Protein AF-A0A1Z8XUE5-F1 (afdb_monomer)

Nearest PDB structures (foldseek):
  4mu9-assembly2_B  TM=6.293E-01  e=1.202E-03  Bacteroides thetaiotaomicron VPI-5482
  4mu9-assembly1_A  TM=6.440E-01  e=2.615E-03  Bacteroides thetaiotaomicron VPI-5482
  7tem-assembly1_A  TM=5.425E-01  e=7.762E-03  Yersinia pestis CO92
  7tkv-assembly1_A  TM=5.891E-01  e=1.488E-01  Brucella abortus 2308
  7tkv-assembly1_B  TM=5.549E-01  e=1.650E-01  Brucella abortus 2308

Foldseek 3Di:
DDDDDDDDDDPPPPPPPPPPLQPAADFDQDPVLRHTPFDAPVCVDPSRYDLVRCCVPVNNPPPPPDPQDPVNVVVVVVVVVVVVVVVVVVCPDPPHDVCPVVVVVVVVVVVLVVVLCVLLVDDACADPNVVVLLCLLVVLLVVCVVVVDVSSLVSNVSSLVRQLVQQDPQLFGDDHPDDPQKHQLAPCRGQSNLVSLVSNCVRPVPCSSVVSSVSSLVSLLVQQAPQLFFWRMEGNVPDDPPAFTDHAFHFQPRCSGVRSLVSLVVNCVVPVDCSSPVSNLSNVVLQVQLFDDDDLDTFHARTDHSNSQFDAGDPPRDRDGDPCCCVRNLVVSLVVSCVVPVDCSSVVSNSSNVVNVSVVVVVCSPPVNVVVVVVVCVVVPVDDPDPD

Mean predicted aligned error: 9.32 Å

Sequence (388 aa):
MKNRLLASLLLFLSIISGHGKEEPRPLTLNEKTGHYEDLSYTALSDKNLSWEQCASLFGGETSHFLELNKNDYKKKEQELQNLLKRIKIRETQNWADPKLLQRIENEIITWLDAQIEIQTSTSSYSGEHIQSLRNAAVGFFRAYEIFNKKSYLDAGLKCTDKILATQWPKGHWPWPGKTENFIRIQDGTTTKPFWIMLYAYKVSRDKKYLESALRCADVLLSIKRPGGGWGDQWSFDGSRSGNSGVYHGTSFNDGATNDPFQIMVMAYHITGNKKYISSLHEIGEFIAKAKMGEGELVGWCEQYNDKAQPVRARQYEIELPYPRTLTRGVGPLLIWLYLMDKNEAHMNLLRGAYEWHEKVRQIELHPTTQKHWKSMAKAWSPSHHTLT

Secondary structure (DSSP, 8-state):
---------------------PPP-PPPEETTTTEES--STTTTSTTTS-HHHHHHHHTTT-S--PPPPHHHHHHHHHHHHHHHHHHHHHHTSTTS-TTHHHHHHHHHHHHHHHHHHHHHS---S-TTHHHHHHHHHHHHHHHHHHH--HHHHHHHHHHHHHHHHT--TTS----TT--TTEEE-STTTTHHHHHHHHHHHHHH--HHHHHHHHHHHHHHHHT--TTS---SEEETT----SS-S-SSEEE-GGGTTHHHHHHHHHHHHHH--GGGTTTTTHHHHHHHHH-B-STT--B--SEEETTS-B--SSTTS-SS--HHIIIIIIHHHHHHHHHHH--HHHHHHHHHHHHHHHHHHHHHHSHHHHHHHHHHHHHH--S-----

Radius of gyration: 28.24 Å; Cα contacts (8 Å, |Δi|>4): 465; chains: 1; bounding box: 68×88×100 Å

Structure (mmCIF, N/CA/C/O backbone):
data_AF-A0A1Z8XUE5-F1
#
_entry.id   AF-A0A1Z8XUE5-F1
#
loop_
_atom_site.group_PDB
_atom_site.id
_atom_site.type_symbol
_atom_site.label_atom_id
_atom_site.label_alt_id
_atom_site.label_comp_id
_atom_site.label_asym_id
_atom_site.label_entity_id
_atom_site.label_seq_id
_atom_site.pdbx_PDB_ins_code
_atom_site.Cartn_x
_atom_site.Cartn_y
_atom_site.Cartn_z
_atom_site.occupancy
_atom_site.B_iso_or_equiv
_atom_site.auth_seq_id
_atom_site.auth_comp_id
_atom_site.auth_asym_id
_atom_site.auth_atom_id
_atom_site.pdbx_PDB_model_num
ATOM 1 N N . MET A 1 1 ? -19.511 -52.537 75.588 1.00 34.03 1 MET A N 1
ATOM 2 C CA . MET A 1 1 ? -18.347 -52.729 74.688 1.00 34.03 1 MET A CA 1
ATOM 3 C C . MET A 1 1 ? -18.586 -51.875 73.452 1.00 34.03 1 MET A C 1
ATOM 5 O O . MET A 1 1 ? -19.585 -52.080 72.792 1.00 34.03 1 MET A O 1
ATOM 9 N N . LYS A 1 2 ? -17.945 -50.704 73.376 1.00 31.19 2 LYS A N 1
ATOM 10 C CA . LYS A 1 2 ? -16.699 -50.435 72.625 1.00 31.19 2 LYS A CA 1
ATOM 11 C C . LYS A 1 2 ? -16.921 -50.335 71.104 1.00 31.19 2 LYS A C 1
ATOM 13 O O . LYS A 1 2 ? -17.051 -51.371 70.478 1.00 31.19 2 LYS A O 1
ATOM 18 N N . ASN A 1 3 ? -16.802 -49.088 70.611 1.00 34.03 3 ASN A N 1
ATOM 19 C CA . ASN A 1 3 ? -16.039 -48.624 69.430 1.00 34.03 3 ASN A CA 1
ATOM 20 C C . ASN A 1 3 ? -16.382 -49.209 68.046 1.00 34.03 3 ASN A C 1
ATOM 22 O O . ASN A 1 3 ? -16.662 -50.385 67.929 1.00 34.03 3 ASN A O 1
ATOM 26 N N . ARG A 1 4 ? -16.233 -48.537 66.900 1.00 32.22 4 ARG A N 1
ATOM 27 C CA . ARG A 1 4 ? -15.860 -47.186 66.419 1.00 32.22 4 ARG A CA 1
ATOM 28 C C . ARG A 1 4 ? -15.909 -47.327 64.882 1.00 32.22 4 ARG A C 1
ATOM 30 O O . ARG A 1 4 ? -15.521 -48.390 64.416 1.00 32.22 4 ARG A O 1
ATOM 37 N N . LEU A 1 5 ? -16.266 -46.266 64.148 1.00 30.22 5 LEU A N 1
ATOM 38 C CA . LEU A 1 5 ? -15.724 -45.810 62.839 1.00 30.22 5 LEU A CA 1
ATOM 39 C C . LEU A 1 5 ? -16.825 -45.002 62.118 1.00 30.22 5 LEU A C 1
ATOM 41 O O . LEU A 1 5 ? -17.806 -45.583 61.676 1.00 30.22 5 LEU A O 1
ATOM 45 N N . LEU A 1 6 ? -16.909 -43.673 62.264 1.00 27.98 6 LEU A N 1
ATOM 46 C CA . LEU A 1 6 ? -16.119 -42.590 61.638 1.00 27.98 6 LEU A CA 1
ATOM 47 C C . LEU A 1 6 ? -16.153 -42.551 60.099 1.00 27.98 6 LEU A C 1
ATOM 49 O O . LEU A 1 6 ? -15.589 -43.431 59.463 1.00 27.98 6 LEU A O 1
ATOM 53 N N . ALA A 1 7 ? -16.642 -41.396 59.607 1.00 27.66 7 ALA A N 1
ATOM 54 C CA . ALA A 1 7 ? -16.132 -40.620 58.463 1.00 27.66 7 ALA A CA 1
ATOM 55 C C . ALA A 1 7 ? -16.437 -41.195 57.055 1.00 27.66 7 ALA A C 1
ATOM 57 O O . ALA A 1 7 ? -16.251 -42.372 56.812 1.00 27.66 7 ALA A O 1
ATOM 58 N N . SER A 1 8 ? -16.911 -40.475 56.036 1.00 29.41 8 SER A N 1
ATOM 59 C CA . SER A 1 8 ? -17.014 -39.040 55.770 1.00 29.41 8 SER A CA 1
ATOM 60 C C . SER A 1 8 ? -18.102 -38.818 54.716 1.00 29.41 8 SER A C 1
ATOM 62 O O . SER A 1 8 ? -18.048 -39.404 53.637 1.00 29.41 8 SER A O 1
ATOM 64 N N . LEU A 1 9 ? -19.052 -37.926 54.999 1.00 29.78 9 LEU A N 1
ATOM 65 C CA . LEU A 1 9 ? -19.880 -37.295 53.975 1.00 29.78 9 LEU A CA 1
ATOM 66 C C . LEU A 1 9 ? -18.983 -36.281 53.247 1.00 29.78 9 LEU A C 1
ATOM 68 O O . LEU A 1 9 ? -18.554 -35.293 53.842 1.00 29.78 9 LEU A O 1
ATOM 72 N N . LEU A 1 10 ? -18.650 -36.546 51.985 1.00 30.94 10 LEU A N 1
ATOM 73 C CA . LEU A 1 10 ? -17.946 -35.594 51.130 1.00 30.94 10 LEU A CA 1
ATOM 74 C C . LEU A 1 10 ? -18.880 -34.413 50.828 1.00 30.94 10 LEU A C 1
ATOM 76 O O . LEU A 1 10 ? -19.743 -34.481 49.956 1.00 30.94 10 LEU A O 1
ATOM 80 N N . LEU A 1 11 ? -18.690 -33.328 51.579 1.00 31.73 11 LEU A N 1
ATOM 81 C CA . LEU A 1 11 ? -19.092 -31.980 51.200 1.00 31.73 11 LEU A CA 1
ATOM 82 C C . LEU A 1 11 ? -18.389 -31.616 49.885 1.00 31.73 11 LEU A C 1
ATOM 84 O O . LEU A 1 11 ? -17.213 -31.258 49.879 1.00 31.73 11 LEU A O 1
ATOM 88 N N . PHE A 1 12 ? -19.119 -31.662 48.772 1.00 30.88 12 PHE A N 1
ATOM 89 C CA . PHE A 1 12 ? -18.765 -30.895 47.581 1.00 30.88 12 PHE A CA 1
ATOM 90 C C . PHE A 1 12 ? -19.052 -29.414 47.861 1.00 30.88 12 PHE A C 1
ATOM 92 O O . PHE A 1 12 ? -20.082 -28.863 47.475 1.00 30.88 12 PHE A O 1
ATOM 99 N N . LEU A 1 13 ? -18.126 -28.759 48.563 1.00 28.59 13 LEU A N 1
ATOM 100 C CA . LEU A 1 13 ? -17.963 -27.314 48.476 1.00 28.59 13 LEU A CA 1
ATOM 101 C C . LEU A 1 13 ? -17.488 -27.019 47.055 1.00 28.59 13 LEU A C 1
ATOM 103 O O . LEU A 1 13 ? -16.311 -27.163 46.729 1.00 28.59 13 LEU A O 1
ATOM 107 N N . SER A 1 14 ? -18.427 -26.632 46.194 1.00 28.84 14 SER A N 1
ATOM 108 C CA . SER A 1 14 ? -18.077 -25.911 44.979 1.00 28.84 14 SER A CA 1
ATOM 109 C C . SER A 1 14 ? -17.385 -24.630 45.427 1.00 28.84 14 SER A C 1
ATOM 111 O O . SER A 1 14 ? -18.032 -23.704 45.914 1.00 28.84 14 SER A O 1
ATOM 113 N N . ILE A 1 15 ? -16.059 -24.599 45.309 1.00 30.12 15 ILE A N 1
ATOM 114 C CA . ILE A 1 15 ? -15.301 -23.356 45.289 1.00 30.12 15 ILE A CA 1
ATOM 115 C C . ILE A 1 15 ? -15.778 -22.649 44.025 1.00 30.12 15 ILE A C 1
ATOM 117 O O . ILE A 1 15 ? -15.271 -22.868 42.928 1.00 30.12 15 ILE A O 1
ATOM 121 N N . ILE A 1 16 ? -16.828 -21.845 44.172 1.00 33.25 16 ILE A N 1
ATOM 122 C CA . ILE A 1 16 ? -17.128 -20.782 43.231 1.00 33.25 16 ILE A CA 1
ATOM 123 C C . ILE A 1 16 ? -15.939 -19.843 43.386 1.00 33.25 16 ILE A C 1
ATOM 125 O O . ILE A 1 16 ? -15.908 -18.998 44.279 1.00 33.25 16 ILE A O 1
ATOM 129 N N . SER A 1 17 ? -14.907 -20.045 42.567 1.00 32.44 17 SER A N 1
ATOM 130 C CA . SER A 1 17 ? -13.948 -18.993 42.283 1.00 32.44 17 SER A CA 1
ATOM 131 C C . SER A 1 17 ? -14.776 -17.853 41.719 1.00 32.44 17 SER A C 1
ATOM 133 O O . SER A 1 17 ? -15.141 -17.866 40.544 1.00 32.44 17 SER A O 1
ATOM 135 N N . GLY A 1 18 ? -15.132 -16.910 42.588 1.00 31.80 18 GLY A N 1
ATOM 136 C CA . GLY A 1 18 ? -15.664 -15.623 42.204 1.00 31.80 18 GLY A CA 1
ATOM 137 C C . GLY A 1 18 ? -14.619 -14.938 41.342 1.00 31.80 18 GLY A C 1
ATOM 138 O O . GLY A 1 18 ? -13.820 -14.152 41.832 1.00 31.80 18 GLY A O 1
ATOM 139 N N . HIS A 1 19 ? -14.627 -15.241 40.046 1.00 34.16 19 HIS A N 1
ATOM 140 C CA . HIS A 1 19 ? -14.260 -14.265 39.044 1.00 34.16 19 HIS A CA 1
ATOM 141 C C . HIS A 1 19 ? -15.358 -13.215 39.132 1.00 34.16 19 HIS A C 1
ATOM 143 O O . HIS A 1 19 ? -16.374 -13.294 38.440 1.00 34.16 19 HIS A O 1
ATOM 149 N N . GLY A 1 20 ? -15.196 -12.279 40.073 1.00 34.00 20 GLY A N 1
ATOM 150 C CA . GLY A 1 20 ? -15.877 -11.005 39.966 1.00 34.00 20 GLY A CA 1
ATOM 151 C C . GLY A 1 20 ? -15.629 -10.533 38.543 1.00 34.00 20 GLY A C 1
ATOM 152 O O . GLY A 1 20 ? -14.480 -10.467 38.108 1.00 34.00 20 GLY A O 1
ATOM 153 N N . LYS A 1 21 ? -16.704 -10.324 37.784 1.00 41.28 21 LYS A N 1
ATOM 154 C CA . LYS A 1 21 ? -16.611 -9.544 36.558 1.00 41.28 21 LYS A CA 1
ATOM 155 C C . LYS A 1 21 ? -16.075 -8.194 37.021 1.00 41.28 21 LYS A C 1
ATOM 157 O O . LYS A 1 21 ? -16.820 -7.455 37.657 1.00 41.28 21 LYS A O 1
ATOM 162 N N . GLU A 1 22 ? -14.779 -7.943 36.842 1.00 48.16 22 GLU A N 1
ATOM 163 C CA . GLU A 1 22 ? -14.243 -6.598 37.015 1.00 48.16 22 GLU A CA 1
ATOM 164 C C . GLU A 1 22 ? -15.095 -5.705 36.119 1.00 48.16 22 GLU A C 1
ATOM 166 O O . GLU A 1 22 ? -15.219 -5.968 34.920 1.00 48.16 22 GLU A O 1
ATOM 171 N N . GLU A 1 23 ? -15.797 -4.746 36.722 1.00 56.53 23 GLU A N 1
ATOM 172 C CA . GLU A 1 23 ? -16.603 -3.826 35.937 1.00 56.53 23 GLU A CA 1
ATOM 173 C C . GLU A 1 23 ? -15.667 -3.030 35.021 1.00 56.53 23 GLU A C 1
ATOM 175 O O . GLU A 1 23 ? -14.627 -2.549 35.492 1.00 56.53 23 GLU A O 1
ATOM 180 N N . PRO A 1 24 ? -16.002 -2.906 33.724 1.00 59.56 24 PRO A N 1
ATOM 181 C CA . PRO A 1 24 ? -15.189 -2.147 32.787 1.00 59.56 24 PRO A CA 1
ATOM 182 C C . PRO A 1 24 ? -15.022 -0.722 33.317 1.00 59.56 24 PRO A C 1
ATOM 184 O O . PRO A 1 24 ? -16.004 -0.057 33.651 1.00 59.56 24 PRO A O 1
ATOM 187 N N . ARG A 1 25 ? -13.774 -0.255 33.426 1.00 66.38 25 ARG A N 1
ATOM 188 C CA . ARG A 1 25 ? -13.490 1.135 33.793 1.00 66.38 25 ARG A CA 1
ATOM 189 C C . ARG A 1 25 ? -13.516 1.989 32.530 1.00 66.38 25 ARG A C 1
ATOM 191 O O . ARG A 1 25 ? -12.576 1.895 31.742 1.00 66.38 25 ARG A O 1
ATOM 198 N N . PRO A 1 26 ? -14.544 2.828 32.331 1.00 69.25 26 PRO A N 1
ATOM 199 C CA . PRO A 1 26 ? -14.665 3.605 31.109 1.00 69.25 26 PRO A CA 1
ATOM 200 C C . PRO A 1 26 ? -13.470 4.546 30.945 1.00 69.25 26 PRO A C 1
ATOM 202 O O . PRO A 1 26 ? -12.978 5.112 31.921 1.00 69.25 26 PRO A O 1
ATOM 205 N N . LEU A 1 27 ? -13.038 4.757 29.698 1.00 83.19 27 LEU A N 1
ATOM 206 C CA . LEU A 1 27 ? -12.102 5.834 29.383 1.00 83.19 27 LEU A CA 1
ATOM 207 C C . LEU A 1 27 ? -12.672 7.175 29.854 1.00 83.19 27 LEU A C 1
ATOM 209 O O . LEU A 1 27 ? -13.786 7.549 29.479 1.00 83.19 27 LEU A O 1
ATOM 213 N N . THR A 1 28 ? -11.885 7.916 30.628 1.00 87.12 28 THR A N 1
ATOM 214 C CA . THR A 1 28 ? -12.266 9.250 31.095 1.00 87.12 28 THR A CA 1
ATOM 215 C C . THR A 1 28 ? -11.861 10.292 30.062 1.00 87.12 28 THR A C 1
ATOM 217 O O . THR A 1 28 ? -10.682 10.420 29.726 1.00 87.12 28 THR A O 1
ATOM 220 N N . LEU A 1 29 ? -12.833 11.049 29.552 1.00 87.38 29 LEU A N 1
ATOM 221 C CA . LEU A 1 29 ? -12.579 12.228 28.730 1.00 87.38 29 LEU A CA 1
ATOM 222 C C . LEU A 1 29 ? -12.448 13.451 29.639 1.00 87.38 29 LEU A C 1
ATOM 224 O O . LEU A 1 29 ? -13.369 13.779 30.385 1.00 87.38 29 LEU A O 1
ATOM 228 N N . ASN A 1 30 ? -11.333 14.167 29.544 1.00 87.56 30 ASN A N 1
ATOM 229 C CA . ASN A 1 30 ? -11.192 15.444 30.222 1.00 87.56 30 ASN A CA 1
ATOM 230 C C . ASN A 1 30 ? -11.901 16.531 29.405 1.00 87.56 30 ASN A C 1
ATOM 232 O O . ASN A 1 30 ? -11.376 17.005 28.399 1.00 87.56 30 ASN A O 1
ATOM 236 N N . GLU A 1 31 ? -13.089 16.950 29.843 1.00 89.31 31 GLU A N 1
ATOM 237 C CA . GLU A 1 31 ? -13.918 17.928 29.120 1.00 89.31 31 GLU A CA 1
ATOM 238 C C . GLU A 1 31 ? -13.226 19.281 28.897 1.00 89.31 31 GLU A C 1
ATOM 240 O O . GLU A 1 31 ? -13.504 19.965 27.915 1.00 89.31 31 GLU A O 1
ATOM 245 N N . LYS A 1 32 ? -12.291 19.674 29.774 1.00 83.69 32 LYS A N 1
ATOM 246 C CA . LYS A 1 32 ? -11.571 20.951 29.640 1.00 83.69 32 LYS A CA 1
ATOM 247 C C . LYS A 1 32 ? -10.543 20.917 28.519 1.00 83.69 32 LYS A C 1
ATOM 249 O O . LYS A 1 32 ? -10.276 21.948 27.907 1.00 83.69 32 LYS A O 1
ATOM 254 N N . THR A 1 33 ? -9.915 19.765 28.304 1.00 81.56 33 THR A N 1
ATOM 255 C CA . THR A 1 33 ? -8.875 19.607 27.282 1.00 81.56 33 THR A CA 1
ATOM 256 C C . THR A 1 33 ? -9.410 18.964 26.007 1.00 81.56 33 THR A C 1
ATOM 258 O O . THR A 1 33 ? -8.782 19.112 24.966 1.00 81.56 33 THR A O 1
ATOM 261 N N . GLY A 1 34 ? -10.552 18.274 26.065 1.00 86.75 34 GLY A N 1
ATOM 262 C CA . GLY A 1 34 ? -11.091 17.479 24.961 1.00 86.75 34 GLY A CA 1
ATOM 263 C C . GLY A 1 34 ? -10.297 16.197 24.690 1.00 86.75 34 GLY A C 1
ATOM 264 O O . GLY A 1 34 ? -10.429 15.615 23.616 1.00 86.75 34 GLY A O 1
ATOM 265 N N . HIS A 1 35 ? -9.457 15.758 25.633 1.00 87.94 35 HIS A N 1
ATOM 266 C CA . HIS A 1 35 ? -8.582 14.596 25.472 1.00 87.94 35 HIS A CA 1
ATOM 267 C C . HIS A 1 35 ? -8.856 13.518 26.521 1.00 87.94 35 HIS A C 1
ATOM 269 O O . HIS A 1 35 ? -9.194 13.823 27.664 1.00 87.94 35 HIS A O 1
ATOM 275 N N . TYR A 1 36 ? -8.672 12.251 26.139 1.00 89.38 36 TYR A N 1
ATOM 276 C CA . TYR A 1 36 ? -8.730 11.129 27.076 1.00 89.38 36 TYR A CA 1
ATOM 277 C C . TYR A 1 36 ? -7.579 11.189 28.081 1.00 89.38 36 TYR A C 1
ATOM 279 O O . TYR A 1 36 ? -6.445 11.521 27.718 1.00 89.38 36 TYR A O 1
ATOM 287 N N . GLU A 1 37 ? -7.872 10.854 29.333 1.00 88.62 37 GLU A N 1
ATOM 288 C CA . GLU A 1 37 ? -6.902 10.896 30.429 1.00 88.62 37 GLU A CA 1
ATOM 289 C C . GLU A 1 37 ? -5.839 9.803 30.316 1.00 88.62 37 GLU A C 1
ATOM 291 O O . GLU A 1 37 ? -4.686 10.066 30.631 1.00 88.62 37 GLU A O 1
ATOM 296 N N . ASP A 1 38 ? -6.188 8.625 29.799 1.00 88.12 38 ASP A N 1
ATOM 297 C CA . ASP A 1 38 ? -5.275 7.495 29.610 1.00 88.12 38 ASP A CA 1
ATOM 298 C C . ASP A 1 38 ? -5.652 6.734 28.331 1.00 88.12 38 ASP A C 1
ATOM 300 O O . ASP A 1 38 ? -6.813 6.374 28.137 1.00 88.12 38 ASP A O 1
ATOM 304 N N . LEU A 1 39 ? -4.677 6.523 27.446 1.00 89.19 39 LEU A N 1
ATOM 305 C CA . LEU A 1 39 ? -4.796 5.681 26.248 1.00 89.19 39 LEU A CA 1
ATOM 306 C C . LEU A 1 39 ? -3.719 4.584 26.220 1.00 89.19 39 LEU A C 1
ATOM 308 O O . LEU A 1 39 ? -3.329 4.105 25.154 1.00 89.19 39 LEU A O 1
ATOM 312 N N . SER A 1 40 ? -3.218 4.183 27.388 1.00 86.56 40 SER A N 1
ATOM 313 C CA . SER A 1 40 ? -2.324 3.039 27.537 1.00 86.56 40 SER A CA 1
ATOM 314 C C . SER A 1 40 ? -2.984 1.741 27.063 1.00 86.56 40 SER A C 1
ATOM 316 O O . SER A 1 40 ? -4.208 1.605 27.041 1.00 86.56 40 SER A O 1
ATOM 318 N N . TYR A 1 41 ? -2.174 0.729 26.738 1.00 80.50 41 TYR A N 1
ATOM 319 C CA . TYR A 1 41 ? -2.699 -0.593 26.376 1.00 80.50 41 TYR A CA 1
ATOM 320 C C . TYR A 1 41 ? -3.578 -1.213 27.458 1.00 80.50 41 TYR A C 1
ATOM 322 O O . TYR A 1 41 ? -4.545 -1.903 27.142 1.00 80.50 41 TYR A O 1
ATOM 330 N N . THR A 1 42 ? -3.253 -0.968 28.728 1.00 81.56 42 THR A N 1
ATOM 331 C CA . THR A 1 42 ? -4.075 -1.424 29.848 1.00 81.56 42 THR A CA 1
ATOM 332 C C . THR A 1 42 ? -5.463 -0.792 29.766 1.00 81.56 42 THR A C 1
ATOM 334 O O . THR A 1 42 ? -6.456 -1.521 29.820 1.00 81.56 42 THR A O 1
ATOM 337 N N . ALA A 1 43 ? -5.547 0.528 29.567 1.00 83.88 43 ALA A N 1
ATOM 338 C CA . ALA A 1 43 ? -6.814 1.244 29.416 1.00 83.88 43 ALA A CA 1
ATOM 339 C C . ALA A 1 43 ? -7.595 0.819 28.161 1.00 83.88 43 ALA A C 1
ATOM 341 O O . ALA A 1 43 ? -8.811 0.668 28.217 1.00 83.88 43 ALA A O 1
ATOM 342 N N . LEU A 1 44 ? -6.900 0.555 27.052 1.00 82.25 44 LEU A N 1
ATOM 343 C CA . LEU A 1 44 ? -7.490 0.166 25.765 1.00 82.25 44 LEU A CA 1
ATOM 344 C C . LEU A 1 44 ? -7.735 -1.345 25.603 1.00 82.25 44 LEU A C 1
ATOM 346 O O . LEU A 1 44 ? -7.837 -1.836 24.480 1.00 82.25 44 LEU A O 1
ATOM 350 N N . SER A 1 45 ? -7.818 -2.097 26.698 1.00 75.25 45 SER A N 1
ATOM 351 C CA . SER A 1 45 ? -8.069 -3.540 26.649 1.00 75.25 45 SER A CA 1
ATOM 352 C C . SER A 1 45 ? -9.557 -3.881 26.751 1.00 75.25 45 SER A C 1
ATOM 354 O O . SER A 1 45 ? -10.324 -3.178 27.409 1.00 75.25 45 SER A O 1
ATOM 356 N N . ASP A 1 46 ? -9.950 -5.027 26.190 1.00 67.50 46 ASP A N 1
ATOM 357 C CA . ASP A 1 46 ? -11.328 -5.552 26.232 1.00 67.50 46 ASP A CA 1
ATOM 358 C C . ASP A 1 46 ? -11.879 -5.739 27.658 1.00 67.50 46 ASP A C 1
ATOM 360 O O . ASP A 1 46 ? -13.083 -5.876 27.853 1.00 67.50 46 ASP A O 1
ATOM 364 N N . LYS A 1 47 ? -11.003 -5.763 28.672 1.00 73.12 47 LYS A N 1
ATOM 365 C CA . LYS A 1 47 ? -11.400 -5.817 30.086 1.00 73.12 47 LYS A CA 1
ATOM 366 C C . LYS A 1 47 ? -11.887 -4.470 30.617 1.00 73.12 47 LYS A C 1
ATOM 368 O O . LYS A 1 47 ? -12.663 -4.442 31.563 1.00 73.12 47 LYS A O 1
ATOM 373 N N . ASN A 1 48 ? -11.411 -3.372 30.036 1.00 76.62 48 ASN A N 1
ATOM 374 C CA . ASN A 1 48 ? -11.667 -2.018 30.517 1.00 76.62 48 ASN A CA 1
ATOM 375 C C . ASN A 1 48 ? -12.617 -1.235 29.608 1.00 76.62 48 ASN A C 1
ATOM 377 O O . ASN A 1 48 ? -13.259 -0.299 30.071 1.00 76.62 48 ASN A O 1
ATOM 381 N N . LEU A 1 49 ? -12.767 -1.636 28.348 1.00 77.06 49 LEU A N 1
ATOM 382 C CA . LEU A 1 49 ? -13.672 -0.978 27.413 1.00 77.06 49 LEU A CA 1
ATOM 383 C C . LEU A 1 49 ? -15.053 -1.639 27.385 1.00 77.06 49 LEU A C 1
ATOM 385 O O . LEU A 1 49 ? -15.181 -2.864 27.361 1.00 77.06 49 LEU A O 1
ATOM 389 N N . SER A 1 50 ? -16.106 -0.819 27.325 1.00 76.56 50 SER A N 1
ATOM 390 C CA . SER A 1 50 ? -17.437 -1.303 26.950 1.00 76.56 50 SER A CA 1
ATOM 391 C C . SER A 1 50 ? -17.474 -1.679 25.463 1.00 76.56 50 SER A C 1
ATOM 393 O O . SER A 1 50 ? -16.659 -1.211 24.662 1.00 76.56 50 SER A O 1
ATOM 395 N N . TRP A 1 51 ? -18.456 -2.488 25.053 1.00 72.69 51 TRP A N 1
ATOM 396 C CA . TRP A 1 51 ? -18.602 -2.847 23.639 1.00 72.69 51 TRP A CA 1
ATOM 397 C C . TRP A 1 51 ? -18.882 -1.614 22.761 1.00 72.69 51 TRP A C 1
ATOM 399 O O . TRP A 1 51 ? -18.387 -1.544 21.637 1.00 72.69 51 TRP A O 1
ATOM 409 N N . GLU A 1 52 ? -19.621 -0.619 23.268 1.00 76.69 52 GLU A N 1
ATOM 410 C CA . GLU A 1 52 ? -19.863 0.653 22.579 1.00 76.69 52 GLU A CA 1
ATOM 411 C C . GLU A 1 52 ? -18.565 1.434 22.381 1.00 76.69 52 GLU A C 1
ATOM 413 O O . GLU A 1 52 ? -18.341 1.998 21.311 1.00 76.69 52 GLU A O 1
ATOM 418 N N . GLN A 1 53 ? -17.697 1.454 23.397 1.00 77.50 53 GLN A N 1
ATOM 419 C CA . GLN A 1 53 ? -16.403 2.128 23.323 1.00 77.50 53 GLN A CA 1
ATOM 420 C C . GLN A 1 53 ? -15.480 1.431 22.326 1.00 77.50 53 GLN A C 1
ATOM 422 O O . GLN A 1 53 ? -14.909 2.105 21.471 1.00 77.50 53 GLN A O 1
ATOM 427 N N . CYS A 1 54 ? -15.399 0.098 22.354 1.00 74.94 54 CYS A N 1
ATOM 428 C CA . CYS A 1 54 ? -14.662 -0.659 21.341 1.00 74.94 54 CYS A CA 1
ATOM 429 C C . CYS A 1 54 ? -15.183 -0.355 19.931 1.00 74.94 54 CYS A C 1
ATOM 431 O O . CYS A 1 54 ? -14.401 -0.054 19.028 1.00 74.94 54 CYS A O 1
ATOM 433 N N . ALA A 1 55 ? -16.507 -0.364 19.747 1.00 73.88 55 ALA A N 1
ATOM 434 C CA . ALA A 1 55 ? -17.122 -0.073 18.458 1.00 73.88 55 ALA A CA 1
ATOM 435 C C . ALA A 1 55 ? -16.864 1.367 17.986 1.00 73.88 55 ALA A C 1
ATOM 437 O O . ALA A 1 55 ? -16.640 1.587 16.795 1.00 73.88 55 ALA A O 1
ATOM 438 N N . SER A 1 56 ? -16.870 2.337 18.903 1.00 77.12 56 SER A N 1
ATOM 439 C CA . SER A 1 56 ? -16.617 3.745 18.593 1.00 77.12 56 SER A CA 1
ATOM 440 C C . SER A 1 56 ? -15.145 4.043 18.305 1.00 77.12 56 SER A C 1
ATOM 442 O O . SER A 1 56 ? -14.868 4.898 17.469 1.00 77.12 56 SER A O 1
ATOM 444 N N . LEU A 1 57 ? -14.209 3.403 19.010 1.00 75.50 57 LEU A N 1
ATOM 445 C CA . LEU A 1 57 ? -12.774 3.697 18.912 1.00 75.50 57 LEU A CA 1
ATOM 446 C C . LEU A 1 57 ? -12.097 2.935 17.776 1.00 75.50 57 LEU A C 1
ATOM 448 O O . LEU A 1 57 ? -11.248 3.493 17.084 1.00 75.50 57 LEU A O 1
ATOM 452 N N . PHE A 1 58 ? -12.468 1.670 17.582 1.00 73.31 58 PHE A N 1
ATOM 453 C CA . PHE A 1 58 ? -11.787 0.767 16.649 1.00 73.31 58 PHE A CA 1
ATOM 454 C C . PHE A 1 58 ? -12.622 0.430 15.413 1.00 73.31 58 PHE A C 1
ATOM 456 O O . PHE A 1 58 ? -12.162 -0.314 14.548 1.00 73.31 58 PHE A O 1
ATOM 463 N N . GLY A 1 59 ? -13.839 0.975 15.320 1.00 61.06 59 GLY A N 1
ATOM 464 C CA . GLY A 1 59 ? -14.832 0.554 14.342 1.00 61.06 59 GLY A CA 1
ATOM 465 C C . GLY A 1 59 ? -15.400 -0.811 14.733 1.00 61.06 59 GLY A C 1
ATOM 466 O O . GLY A 1 59 ? -14.669 -1.790 14.879 1.00 61.06 59 GLY A O 1
ATOM 467 N N . GLY A 1 60 ? -16.721 -0.894 14.908 1.00 52.34 60 GLY A N 1
ATOM 468 C CA . GLY A 1 60 ? -17.437 -2.085 15.403 1.00 52.34 60 GLY A CA 1
ATOM 469 C C . GLY A 1 60 ? -17.299 -3.376 14.583 1.00 52.34 60 GLY A C 1
ATOM 470 O O . GLY A 1 60 ? -17.957 -4.362 14.899 1.00 52.34 60 GLY A O 1
ATOM 471 N N . GLU A 1 61 ? -16.455 -3.394 13.553 1.00 52.31 61 GLU A N 1
ATOM 472 C CA . GLU A 1 61 ? -16.156 -4.549 12.702 1.00 52.31 61 GLU A CA 1
ATOM 473 C C . GLU A 1 61 ? -14.988 -5.407 13.226 1.00 52.31 61 GLU A C 1
ATOM 475 O O . GLU A 1 61 ? -14.719 -6.472 12.680 1.00 52.31 61 GLU A O 1
ATOM 480 N N . THR A 1 62 ? -14.297 -4.986 14.292 1.00 44.69 62 THR A N 1
ATOM 481 C CA . THR A 1 62 ? -13.179 -5.743 14.898 1.00 44.69 62 THR A CA 1
ATOM 482 C C . THR A 1 62 ? -13.615 -6.782 15.933 1.00 44.69 62 THR A C 1
ATOM 484 O O . THR A 1 62 ? -12.790 -7.546 16.434 1.00 44.69 62 THR A O 1
ATOM 487 N N . SER A 1 63 ? -14.916 -6.878 16.219 1.00 47.28 63 SER A N 1
ATOM 488 C CA . SER A 1 63 ? -15.450 -8.021 16.959 1.00 47.28 63 SER A CA 1
ATOM 489 C C . SER A 1 63 ? -15.252 -9.266 16.105 1.00 47.28 63 SER A C 1
ATOM 491 O O . SER A 1 63 ? -15.674 -9.286 14.952 1.00 47.28 63 SER A O 1
ATOM 493 N N . HIS A 1 64 ? -14.610 -10.297 16.652 1.00 44.50 64 HIS A N 1
ATOM 494 C CA . HIS A 1 64 ? -14.519 -11.608 16.022 1.00 44.50 64 HIS A CA 1
ATOM 495 C C . HIS A 1 64 ? -15.930 -12.022 15.575 1.00 44.50 64 HIS A C 1
ATOM 497 O O . HIS A 1 64 ? -16.771 -12.359 16.410 1.00 44.50 64 HIS A O 1
ATOM 503 N N . PHE A 1 65 ? -16.232 -11.908 14.277 1.00 44.50 65 PHE A N 1
ATOM 504 C CA . PHE A 1 65 ? -17.505 -12.372 13.752 1.00 44.50 65 PHE A CA 1
ATOM 505 C C . PHE A 1 65 ? -17.452 -13.892 13.843 1.00 44.50 65 PHE A C 1
ATOM 507 O O . PHE A 1 65 ? -16.903 -14.562 12.969 1.00 44.50 65 PHE A O 1
ATOM 514 N N . LEU A 1 66 ? -17.977 -14.434 14.944 1.00 54.03 66 LEU A N 1
ATOM 515 C CA . LEU A 1 66 ? -18.397 -15.826 14.991 1.00 54.03 66 LEU A CA 1
ATOM 516 C C . LEU A 1 66 ? -19.262 -16.080 13.753 1.00 54.03 66 LEU A C 1
ATOM 518 O O . LEU A 1 66 ? -19.968 -15.170 13.305 1.00 54.03 66 LEU A O 1
ATOM 522 N N . GLU A 1 67 ? -19.196 -17.290 13.194 1.00 63.44 67 GLU A N 1
ATOM 523 C CA . GLU A 1 67 ? -20.081 -17.659 12.090 1.00 63.44 67 GLU A CA 1
ATOM 524 C C . GLU A 1 67 ? -21.518 -17.282 12.459 1.00 63.44 67 GLU A C 1
ATOM 526 O O . GLU A 1 67 ? -22.076 -17.773 13.445 1.00 63.44 67 GLU A O 1
ATOM 531 N N . LEU A 1 68 ? -22.089 -16.349 11.692 1.00 68.44 68 LEU A N 1
ATOM 532 C CA . LEU A 1 68 ? -23.444 -15.874 11.917 1.00 68.44 68 LEU A CA 1
ATOM 533 C C . LEU A 1 68 ? -24.373 -17.074 11.770 1.00 68.44 68 LEU A C 1
ATOM 535 O O . LEU A 1 68 ? -24.415 -17.728 10.724 1.00 68.44 68 LEU A O 1
ATOM 539 N N . ASN A 1 69 ? -25.133 -17.382 12.814 1.00 81.88 69 ASN A N 1
ATOM 540 C CA . ASN A 1 69 ? -26.138 -18.42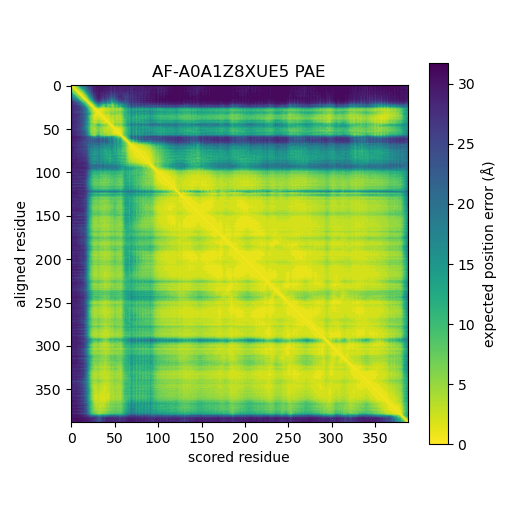4 12.697 1.00 81.88 69 ASN A CA 1
ATOM 541 C C . ASN A 1 69 ? -27.364 -17.866 11.948 1.00 81.88 69 ASN A C 1
ATOM 543 O O . ASN A 1 69 ? -27.513 -16.662 11.722 1.00 81.88 69 ASN A O 1
ATOM 547 N N . LYS A 1 70 ? -28.294 -18.745 11.563 1.00 86.75 70 LYS A N 1
ATOM 548 C CA . LYS A 1 70 ? -29.511 -18.340 10.834 1.00 86.75 70 LYS A CA 1
ATOM 549 C C . LYS A 1 70 ? -30.325 -17.254 11.555 1.00 86.75 70 LYS A C 1
ATOM 551 O O . LYS A 1 70 ? -30.961 -16.441 10.887 1.00 86.75 70 LYS A O 1
ATOM 556 N N . ASN A 1 71 ? -30.316 -17.225 12.889 1.00 87.75 71 ASN A N 1
ATOM 557 C CA . ASN A 1 71 ? -31.032 -16.204 13.654 1.00 87.75 71 ASN A CA 1
ATOM 558 C C . ASN A 1 71 ? -30.329 -14.845 13.572 1.00 87.75 71 ASN A C 1
ATOM 560 O O . ASN A 1 71 ? -31.016 -13.831 13.453 1.00 87.75 71 ASN A O 1
ATOM 564 N N . ASP A 1 72 ? -28.996 -14.814 13.569 1.00 79.62 72 ASP A N 1
ATOM 565 C CA . ASP A 1 72 ? -28.226 -13.577 13.395 1.00 79.62 72 ASP A CA 1
ATOM 566 C C . ASP A 1 72 ? -28.462 -12.972 12.011 1.00 79.62 72 ASP A C 1
ATOM 568 O O . ASP A 1 72 ? -28.741 -11.776 11.897 1.00 79.62 72 ASP A O 1
ATOM 572 N N . TYR A 1 73 ? -28.456 -13.812 10.968 1.00 77.38 73 TYR A N 1
ATOM 573 C CA . TYR A 1 73 ? -28.822 -13.396 9.613 1.00 77.38 73 TYR A CA 1
ATOM 574 C C . TYR A 1 73 ? -30.225 -12.803 9.567 1.00 77.38 73 TYR A C 1
ATOM 576 O O . TYR A 1 73 ? -30.404 -11.693 9.072 1.00 77.38 73 TYR A O 1
ATOM 584 N N . LYS A 1 74 ? -31.212 -13.490 10.150 1.00 90.69 74 LYS A N 1
ATOM 585 C CA . LYS A 1 74 ? -32.593 -13.001 10.193 1.00 90.69 74 LYS A CA 1
ATOM 586 C C . LYS A 1 74 ? -32.708 -11.674 10.950 1.00 90.69 74 LYS A C 1
ATOM 588 O O . LYS A 1 74 ? -33.449 -10.788 10.535 1.00 90.69 74 LYS A O 1
ATOM 593 N N . LYS A 1 75 ? -31.957 -11.504 12.043 1.00 86.31 75 LYS A N 1
ATOM 594 C CA . LYS A 1 75 ? -31.914 -10.254 12.814 1.00 86.31 75 LYS A CA 1
ATOM 595 C C . LYS A 1 75 ? -31.311 -9.110 11.997 1.00 86.31 75 LYS A C 1
ATOM 597 O O . LYS A 1 75 ? -31.875 -8.018 11.997 1.00 86.31 75 LYS A O 1
ATOM 602 N N . LYS A 1 76 ? -30.207 -9.350 11.283 1.00 82.81 76 LYS A N 1
ATOM 603 C CA . LYS A 1 76 ? -29.575 -8.350 10.406 1.00 82.81 76 LYS A CA 1
ATOM 604 C C . LYS A 1 76 ? -30.420 -8.020 9.185 1.00 82.81 76 LYS A C 1
ATOM 606 O O . LYS A 1 76 ? -30.515 -6.854 8.817 1.00 82.81 76 LYS A O 1
ATOM 611 N N . GLU A 1 77 ? -31.105 -9.002 8.618 1.00 88.31 77 GLU A N 1
ATOM 612 C CA . GLU A 1 77 ? -32.087 -8.778 7.562 1.00 88.31 77 GLU A CA 1
ATOM 613 C C . GLU A 1 77 ? -33.239 -7.901 8.069 1.00 88.31 77 GLU A C 1
ATOM 615 O O . GLU A 1 77 ? -33.589 -6.916 7.427 1.00 88.31 77 GLU A O 1
ATOM 620 N N . GLN A 1 78 ? -33.764 -8.164 9.269 1.00 92.94 78 GLN A N 1
ATOM 621 C CA . GLN A 1 78 ? -34.781 -7.316 9.895 1.00 92.94 78 GLN A CA 1
ATOM 622 C C . GLN A 1 78 ? -34.271 -5.884 10.155 1.00 92.94 78 GLN A C 1
ATOM 624 O O . GLN A 1 78 ? -35.003 -4.918 9.934 1.00 92.94 78 GLN A O 1
ATOM 629 N N . GLU A 1 79 ? -33.026 -5.732 10.618 1.00 86.56 79 GLU A N 1
ATOM 630 C CA . GLU A 1 79 ? -32.369 -4.434 10.822 1.00 86.56 79 GLU A CA 1
ATOM 631 C C . GLU A 1 79 ? -32.251 -3.658 9.503 1.00 86.56 79 GLU A C 1
ATOM 633 O O . GLU A 1 79 ? -32.654 -2.495 9.435 1.00 86.56 79 GLU A O 1
ATOM 638 N N . LEU A 1 80 ? -31.809 -4.327 8.435 1.00 87.81 80 LEU A N 1
ATOM 639 C CA . LEU A 1 80 ? -31.754 -3.771 7.087 1.00 87.81 80 LEU A CA 1
ATOM 640 C C . LEU A 1 80 ? -33.146 -3.358 6.593 1.00 87.81 80 LEU A C 1
ATOM 642 O O . LEU A 1 80 ? -33.312 -2.235 6.126 1.00 87.81 80 LEU A O 1
ATOM 646 N N . GLN A 1 81 ? -34.164 -4.208 6.744 1.00 94.62 81 GLN A N 1
ATOM 647 C CA . GLN A 1 81 ? -35.541 -3.875 6.358 1.00 94.62 81 GLN A CA 1
ATOM 648 C C . GLN A 1 81 ? -36.068 -2.651 7.120 1.00 94.62 81 GLN A C 1
ATOM 650 O O . GLN A 1 81 ? -36.718 -1.779 6.540 1.00 94.62 81 GLN A O 1
ATOM 655 N N . ASN A 1 82 ? -35.748 -2.532 8.410 1.00 92.88 82 ASN A N 1
ATOM 656 C CA . ASN A 1 82 ? -36.104 -1.362 9.210 1.00 92.88 82 ASN A CA 1
ATOM 657 C C . ASN A 1 82 ? -35.375 -0.094 8.742 1.00 92.88 82 ASN A C 1
ATOM 659 O O . ASN A 1 82 ? -35.999 0.967 8.666 1.00 92.88 82 ASN A O 1
ATOM 663 N N . LEU A 1 83 ? -34.085 -0.185 8.410 1.00 88.50 83 LEU A N 1
ATOM 664 C CA . LEU A 1 83 ? -33.311 0.926 7.850 1.00 88.50 83 LEU A CA 1
ATOM 665 C C . LEU A 1 83 ? -33.869 1.365 6.495 1.00 88.50 83 LEU A C 1
ATOM 667 O O . LEU A 1 83 ? -34.137 2.549 6.309 1.00 88.50 83 LEU A O 1
ATOM 671 N N . LEU A 1 84 ? -34.142 0.420 5.593 1.00 86.31 84 LEU A N 1
ATOM 672 C CA . LEU A 1 84 ? -34.770 0.686 4.297 1.00 86.31 84 LEU A CA 1
ATOM 673 C C . LEU A 1 84 ? -36.144 1.343 4.465 1.00 86.31 84 LEU A C 1
ATOM 675 O O . LEU A 1 84 ? -36.459 2.309 3.772 1.00 86.31 84 LEU A O 1
ATOM 679 N N . LYS A 1 85 ? -36.949 0.896 5.439 1.00 91.00 85 LYS A N 1
ATOM 680 C CA . LYS A 1 85 ? -38.227 1.541 5.768 1.00 91.00 85 LYS A CA 1
ATOM 681 C C . LYS A 1 85 ? -38.032 2.974 6.271 1.00 91.00 85 LYS A C 1
ATOM 683 O O . LYS A 1 85 ? -38.789 3.852 5.867 1.00 91.00 85 LYS A O 1
ATOM 688 N N . ARG A 1 86 ? -37.036 3.233 7.127 1.00 85.81 86 ARG A N 1
ATOM 689 C CA . ARG A 1 86 ? -36.709 4.589 7.613 1.00 85.81 86 ARG A CA 1
ATOM 690 C C . ARG A 1 86 ? -36.247 5.505 6.482 1.00 85.81 86 ARG A C 1
ATOM 692 O O . ARG A 1 86 ? -36.703 6.643 6.420 1.00 85.81 86 ARG A O 1
ATOM 699 N N . ILE A 1 87 ? -35.393 5.002 5.591 1.00 81.06 87 ILE A N 1
ATOM 700 C CA . ILE A 1 87 ? -34.954 5.708 4.381 1.00 81.06 87 ILE A CA 1
ATOM 701 C C . ILE A 1 87 ? -36.173 6.059 3.531 1.00 81.06 87 ILE A C 1
ATOM 703 O O . ILE A 1 87 ? -36.398 7.235 3.274 1.00 81.06 87 ILE A O 1
ATOM 707 N N . LYS A 1 88 ? -37.036 5.082 3.231 1.00 83.25 88 LYS A N 1
ATOM 708 C CA . LYS A 1 88 ? -38.267 5.308 2.466 1.00 83.25 88 LYS A CA 1
ATOM 709 C C . LYS A 1 88 ? -39.168 6.362 3.111 1.00 83.25 88 LYS A C 1
ATOM 711 O O . LYS A 1 88 ? -39.617 7.269 2.427 1.00 83.25 88 LYS A O 1
ATOM 716 N N . ILE A 1 89 ? -39.410 6.283 4.425 1.00 84.94 89 ILE A N 1
ATOM 717 C CA . ILE A 1 89 ? -40.212 7.287 5.148 1.00 84.94 89 ILE A CA 1
ATOM 718 C C . ILE A 1 89 ? -39.606 8.681 4.979 1.00 84.94 89 ILE A C 1
ATOM 720 O O . ILE A 1 89 ? -40.348 9.621 4.696 1.00 84.94 89 ILE A O 1
ATOM 724 N N . ARG A 1 90 ? -38.282 8.810 5.142 1.00 79.81 90 ARG A N 1
ATOM 725 C CA . ARG A 1 90 ? -37.554 10.072 4.971 1.00 79.81 90 ARG A CA 1
ATOM 726 C C . ARG A 1 90 ? -37.686 10.597 3.542 1.00 79.81 90 ARG A C 1
ATOM 728 O O . ARG A 1 90 ? -38.010 11.763 3.377 1.00 79.81 90 ARG A O 1
ATOM 735 N N . GLU A 1 91 ? -37.485 9.747 2.541 1.00 76.94 91 GLU A N 1
ATOM 736 C CA . GLU A 1 91 ? -37.589 10.087 1.115 1.00 76.94 91 GLU A CA 1
ATOM 737 C C . GLU A 1 91 ? -39.016 10.458 0.685 1.00 76.94 91 GLU A C 1
ATOM 739 O O . GLU A 1 91 ? -39.191 11.168 -0.299 1.00 76.94 91 GLU A O 1
ATOM 744 N N . THR A 1 92 ? -40.036 10.021 1.433 1.00 78.69 92 THR A N 1
ATOM 745 C CA . THR A 1 92 ? -41.448 10.376 1.199 1.00 78.69 92 THR A CA 1
ATOM 746 C C . THR A 1 92 ? -41.937 11.602 1.981 1.00 78.69 92 THR A C 1
ATOM 748 O O . THR A 1 92 ? -43.115 11.939 1.892 1.00 78.69 92 THR A O 1
ATOM 751 N N . GLN A 1 93 ? -41.085 12.262 2.774 1.00 82.06 93 GLN A N 1
ATOM 752 C CA . GLN A 1 93 ? -41.466 13.500 3.465 1.00 82.06 93 GLN A CA 1
ATOM 753 C C . GLN A 1 93 ? -41.625 14.661 2.475 1.00 82.06 93 GLN A C 1
ATOM 755 O O . GLN A 1 93 ? -40.877 14.756 1.510 1.00 82.06 93 GLN A O 1
ATOM 760 N N . ASN A 1 94 ? -42.521 15.611 2.764 1.00 77.06 94 ASN A N 1
ATOM 761 C CA . ASN A 1 94 ? -42.788 16.760 1.880 1.00 77.06 94 ASN A CA 1
ATOM 762 C C . ASN A 1 94 ? -41.564 17.653 1.601 1.00 77.06 94 ASN A C 1
ATOM 764 O O . ASN A 1 94 ? -41.544 18.361 0.600 1.00 77.06 94 ASN A O 1
ATOM 768 N N . TRP A 1 95 ? -40.569 17.660 2.493 1.00 78.12 95 TRP A N 1
ATOM 769 C CA . TRP A 1 95 ? -39.323 18.417 2.323 1.00 78.12 95 TRP A CA 1
ATOM 770 C C . TRP A 1 95 ? -38.231 17.622 1.600 1.00 78.12 95 TRP A C 1
ATOM 772 O O . TRP A 1 95 ? -37.215 18.196 1.211 1.00 78.12 95 TRP A O 1
ATOM 782 N N . ALA A 1 96 ? -38.398 16.306 1.466 1.00 75.88 96 ALA A N 1
ATOM 783 C CA . ALA A 1 96 ? -37.441 15.476 0.766 1.00 75.88 96 ALA A CA 1
ATOM 784 C C . ALA A 1 96 ? -37.664 15.623 -0.735 1.00 75.88 96 ALA A C 1
ATOM 786 O O . ALA A 1 96 ? -38.792 15.579 -1.218 1.00 75.88 96 ALA A O 1
ATOM 787 N N . ASP A 1 97 ? -36.576 15.784 -1.479 1.00 78.88 97 ASP A N 1
ATOM 788 C CA . ASP A 1 97 ? -36.622 15.687 -2.927 1.00 78.88 97 ASP A CA 1
ATOM 789 C C . ASP A 1 97 ? -36.509 14.207 -3.321 1.00 78.88 97 ASP A C 1
ATOM 791 O O . ASP A 1 97 ? -35.409 13.644 -3.263 1.00 78.88 97 ASP A O 1
ATOM 795 N N . PRO A 1 98 ? -37.613 13.558 -3.736 1.00 78.06 98 PRO A N 1
ATOM 796 C CA . PRO A 1 98 ? -37.629 12.123 -4.007 1.00 78.06 98 PRO A CA 1
ATOM 797 C C . PRO A 1 98 ? -36.765 11.737 -5.215 1.00 78.06 98 PRO A C 1
ATOM 799 O O . PRO A 1 98 ? -36.518 10.557 -5.442 1.00 78.06 98 PRO A O 1
ATOM 802 N N . LYS A 1 99 ? -36.303 12.714 -6.009 1.00 83.50 99 LYS A N 1
ATOM 803 C CA . LYS A 1 99 ? -35.439 12.498 -7.173 1.00 83.50 99 LYS A CA 1
ATOM 804 C C . LYS A 1 99 ? -33.976 12.844 -6.900 1.00 83.50 99 LYS A C 1
ATOM 806 O O . LYS A 1 99 ? -33.168 12.688 -7.811 1.00 83.50 99 LYS A O 1
ATOM 811 N N . LEU A 1 100 ? -33.608 13.297 -5.697 1.00 83.50 100 LEU A N 1
ATOM 812 C CA . LEU A 1 100 ? -32.232 13.705 -5.391 1.00 83.50 100 LEU A CA 1
ATOM 813 C C . LEU A 1 100 ? -31.223 12.589 -5.670 1.00 83.50 100 LEU A C 1
ATOM 815 O O . LEU A 1 100 ? -30.250 12.827 -6.376 1.00 83.50 100 LEU A O 1
ATOM 819 N N . LEU A 1 101 ? -31.480 11.373 -5.175 1.00 82.75 101 LEU A N 1
ATOM 820 C CA . LEU A 1 101 ? -30.594 10.229 -5.403 1.00 82.75 101 LEU A CA 1
ATOM 821 C C . LEU A 1 101 ? -30.451 9.927 -6.897 1.00 82.75 101 LEU A C 1
ATOM 823 O O . LEU A 1 101 ? -29.336 9.810 -7.392 1.00 82.75 101 LEU A O 1
ATOM 827 N N . GLN A 1 102 ? -31.572 9.877 -7.621 1.00 87.31 102 GLN A N 1
ATOM 828 C CA . GLN A 1 102 ? -31.573 9.640 -9.063 1.00 87.31 102 GLN A CA 1
ATOM 829 C C . GLN A 1 102 ? -30.803 10.730 -9.822 1.00 87.31 102 GLN A C 1
ATOM 831 O O . GLN A 1 102 ? -30.087 10.425 -10.769 1.00 87.31 102 GLN A O 1
ATOM 836 N N . ARG A 1 103 ? -30.922 12.002 -9.422 1.00 91.12 103 ARG A N 1
ATOM 837 C CA . ARG A 1 103 ? -30.162 13.096 -10.039 1.00 91.12 103 ARG A CA 1
ATOM 838 C C . ARG A 1 103 ? -28.673 13.001 -9.739 1.00 91.12 103 ARG A C 1
ATOM 840 O O . ARG A 1 103 ? -27.897 13.101 -10.676 1.00 91.12 103 ARG A O 1
ATOM 847 N N . ILE A 1 104 ? -28.288 12.751 -8.486 1.00 91.50 104 ILE A N 1
ATOM 848 C CA . ILE A 1 104 ? -26.880 12.562 -8.104 1.00 91.50 104 ILE A CA 1
ATOM 849 C C . ILE A 1 104 ? -26.282 11.379 -8.871 1.00 91.50 104 ILE A C 1
ATOM 851 O O . ILE A 1 104 ? -25.193 11.494 -9.425 1.00 91.50 104 ILE A O 1
ATOM 855 N N . GLU A 1 105 ? -26.996 10.255 -8.954 1.00 93.06 105 GLU A N 1
ATOM 856 C CA . GLU A 1 105 ? -26.560 9.095 -9.733 1.00 93.06 105 GLU A CA 1
ATOM 857 C C . GLU A 1 105 ? -26.402 9.449 -11.217 1.00 93.06 105 GLU A C 1
ATOM 859 O O . GLU A 1 105 ? -25.364 9.158 -11.808 1.00 93.06 105 GLU A O 1
ATOM 864 N N . ASN A 1 106 ? -27.382 10.140 -11.807 1.00 95.06 106 ASN A N 1
ATOM 865 C CA . ASN A 1 106 ? -27.307 10.592 -13.195 1.00 95.06 106 ASN A CA 1
ATOM 866 C C . ASN A 1 106 ? -26.149 11.571 -13.432 1.00 95.06 106 ASN A C 1
ATOM 868 O O . ASN A 1 106 ? -25.500 11.487 -14.472 1.00 95.06 106 ASN A O 1
ATOM 872 N N . GLU A 1 107 ? -25.863 12.479 -12.499 1.00 96.19 107 GLU A N 1
ATOM 873 C CA . GLU A 1 107 ? -24.725 13.403 -12.569 1.00 96.19 107 GLU A CA 1
ATOM 874 C C . GLU A 1 107 ? -23.393 12.646 -12.510 1.00 96.19 107 GLU A C 1
ATOM 876 O O . GLU A 1 107 ? -22.515 12.887 -13.339 1.00 96.19 107 GLU A O 1
ATOM 881 N N . ILE A 1 108 ? -23.266 11.673 -11.599 1.00 95.25 108 ILE A N 1
ATOM 882 C CA . ILE A 1 108 ? -22.087 10.801 -11.493 1.00 95.25 108 ILE A CA 1
ATOM 883 C C . ILE A 1 108 ? -21.896 9.999 -12.780 1.00 95.25 108 ILE A C 1
ATOM 885 O O . ILE A 1 108 ? -20.788 9.956 -13.310 1.00 95.25 108 ILE A O 1
ATOM 889 N N . ILE A 1 109 ? -22.960 9.384 -13.301 1.00 96.50 109 ILE A N 1
ATOM 890 C CA . ILE A 1 109 ? -22.930 8.621 -14.552 1.00 96.50 109 ILE A CA 1
ATOM 891 C C . ILE A 1 109 ? -22.539 9.524 -15.721 1.00 96.50 109 ILE A C 1
ATOM 893 O O . ILE A 1 109 ? -21.655 9.163 -16.489 1.00 96.50 109 ILE A O 1
ATOM 897 N N . THR A 1 110 ? -23.145 10.708 -15.833 1.00 97.31 110 THR A N 1
ATOM 898 C CA . THR A 1 110 ? -22.844 11.672 -16.903 1.00 97.31 110 THR A CA 1
ATOM 899 C C . THR A 1 110 ? -21.379 12.093 -16.854 1.00 97.31 110 THR A C 1
ATOM 901 O O . THR A 1 110 ? -20.700 12.117 -17.881 1.00 97.31 110 THR A O 1
ATOM 904 N N . TRP A 1 111 ? -20.862 12.379 -15.656 1.00 96.69 111 TRP A N 1
ATOM 905 C CA . TRP A 1 111 ? -19.455 12.705 -15.466 1.00 96.69 111 TRP A CA 1
ATOM 906 C C . TRP A 1 111 ? -18.541 11.522 -15.816 1.00 96.69 111 TRP A C 1
ATOM 908 O O . TRP A 1 111 ? -17.579 11.709 -16.559 1.00 96.69 111 TRP A O 1
ATOM 918 N N . LEU A 1 112 ? -18.850 10.307 -15.343 1.00 96.69 112 LEU A N 1
ATOM 919 C CA . LEU A 1 112 ? -18.082 9.089 -15.633 1.00 96.69 112 LEU A CA 1
ATOM 920 C C . LEU A 1 112 ? -18.048 8.773 -17.129 1.00 96.69 112 LEU A C 1
ATOM 922 O O . LEU A 1 112 ? -16.984 8.458 -17.658 1.00 96.69 112 LEU A O 1
ATOM 926 N N . ASP A 1 113 ? -19.186 8.884 -17.811 1.00 97.50 113 ASP A N 1
ATOM 927 C CA . ASP A 1 113 ? -19.299 8.649 -19.250 1.00 97.50 113 ASP A CA 1
ATOM 928 C C . ASP A 1 113 ? -18.433 9.653 -20.027 1.00 97.50 113 ASP A C 1
ATOM 930 O O . ASP A 1 113 ? -17.687 9.258 -20.925 1.00 97.50 113 ASP A O 1
ATOM 934 N N . ALA A 1 114 ? -18.425 10.928 -19.619 1.00 96.56 114 ALA A N 1
ATOM 935 C CA . ALA A 1 114 ? -17.542 11.943 -20.195 1.00 96.56 114 ALA A CA 1
ATOM 936 C C . ALA A 1 114 ? -16.048 11.661 -19.938 1.00 96.56 114 ALA A C 1
ATOM 938 O O . ALA A 1 114 ? -15.205 11.999 -20.771 1.00 96.56 114 ALA A O 1
ATOM 939 N N . GLN A 1 115 ? -15.694 11.016 -18.817 1.00 96.00 115 GLN A N 1
ATOM 940 C CA . GLN A 1 115 ? -14.301 10.653 -18.532 1.00 96.00 115 GLN A CA 1
ATOM 941 C C . GLN A 1 115 ? -13.771 9.537 -19.436 1.00 96.00 115 GLN A C 1
ATOM 943 O O . GLN A 1 115 ? -12.554 9.447 -19.600 1.00 96.00 115 GLN A O 1
ATOM 948 N N . ILE A 1 116 ? -14.625 8.684 -20.016 1.00 97.31 116 ILE A N 1
ATOM 949 C CA . ILE A 1 116 ? -14.162 7.534 -20.810 1.00 97.31 116 ILE A CA 1
ATOM 950 C C . ILE A 1 116 ? -13.242 7.999 -21.937 1.00 97.31 116 ILE A C 1
ATOM 952 O O . ILE A 1 116 ? -12.100 7.547 -22.015 1.00 97.31 116 ILE A O 1
ATOM 956 N N . GLU A 1 117 ? -13.694 8.925 -22.779 1.00 95.12 117 GLU A N 1
ATOM 957 C CA . GLU A 1 117 ? -12.896 9.384 -23.921 1.00 95.12 117 GLU A CA 1
ATOM 958 C C . GLU A 1 117 ? -11.652 10.160 -23.464 1.00 95.12 117 GLU A C 1
ATOM 960 O O . GLU A 1 117 ? -10.554 9.933 -23.969 1.00 95.12 117 GLU A O 1
ATOM 965 N N . ILE A 1 118 ? -11.780 11.005 -22.435 1.00 92.94 118 ILE A N 1
ATOM 966 C CA . ILE A 1 118 ? -10.672 11.812 -21.897 1.00 92.94 118 ILE A CA 1
ATOM 967 C C . ILE A 1 118 ? -9.517 10.919 -21.425 1.00 92.94 118 ILE A C 1
ATOM 969 O O . ILE A 1 118 ? -8.360 11.153 -21.767 1.00 92.94 118 ILE A O 1
ATOM 973 N N . GLN A 1 119 ? -9.819 9.871 -20.657 1.00 93.62 119 GLN A N 1
ATOM 974 C CA . GLN A 1 119 ? -8.791 9.005 -20.076 1.00 93.62 119 GLN A CA 1
ATOM 975 C C . GLN A 1 119 ? -8.312 7.930 -21.068 1.00 93.62 119 GLN A C 1
ATOM 977 O O . GLN A 1 119 ? -7.140 7.541 -21.084 1.00 93.62 119 GLN A O 1
ATOM 982 N N . THR A 1 120 ? -9.201 7.427 -21.931 1.00 93.31 120 THR A N 1
ATOM 983 C CA . THR A 1 120 ? -8.846 6.377 -22.899 1.00 93.31 120 THR A CA 1
ATOM 984 C C . THR A 1 120 ? -8.210 6.909 -24.184 1.00 93.31 120 THR A C 1
ATOM 986 O O . THR A 1 120 ? -7.611 6.112 -24.905 1.00 93.31 120 THR A O 1
ATOM 989 N N . SER A 1 121 ? -8.195 8.221 -24.425 1.00 92.00 121 SER A N 1
ATOM 990 C CA . SER A 1 121 ? -7.451 8.851 -25.532 1.00 92.00 121 SER A CA 1
ATOM 991 C C . SER A 1 121 ? -5.984 9.172 -25.204 1.00 92.00 121 SER A C 1
ATOM 993 O O . SER A 1 121 ? -5.178 9.344 -26.114 1.00 92.00 121 SER A O 1
ATOM 995 N N . THR A 1 122 ? -5.586 9.181 -23.925 1.00 86.81 122 THR A N 1
ATOM 996 C CA . THR A 1 122 ? -4.202 9.482 -23.499 1.00 86.81 122 THR A CA 1
ATOM 997 C C . THR A 1 122 ? -3.166 8.577 -24.184 1.00 86.81 122 THR A C 1
ATOM 999 O O . THR A 1 122 ? -3.256 7.358 -24.076 1.00 86.81 122 THR A O 1
ATOM 1002 N N . SER A 1 123 ? -2.158 9.119 -24.863 1.00 81.56 123 SER A N 1
ATOM 1003 C CA . SER A 1 123 ? -1.292 8.314 -25.743 1.00 81.56 123 SER A CA 1
ATOM 1004 C C . SER A 1 123 ? -0.363 7.338 -25.010 1.00 81.56 123 SER A C 1
ATOM 1006 O O . SER A 1 123 ? -0.122 6.240 -25.512 1.00 81.56 123 SER A O 1
ATOM 1008 N N . SER A 1 124 ? 0.146 7.695 -23.827 1.00 86.62 124 SER A N 1
ATOM 1009 C CA . SER A 1 124 ? 1.140 6.879 -23.120 1.00 86.62 124 SER A CA 1
ATOM 1010 C C . SER A 1 124 ? 1.057 6.979 -21.598 1.00 86.62 124 SER A C 1
ATOM 1012 O O . SER A 1 124 ? 0.651 7.986 -21.018 1.00 86.62 124 SER A O 1
ATOM 1014 N N . TYR A 1 125 ? 1.498 5.911 -20.933 1.00 93.75 125 TYR A N 1
ATOM 1015 C CA . TYR A 1 125 ? 1.708 5.882 -19.491 1.00 93.75 125 TYR A CA 1
ATOM 1016 C C . TYR A 1 125 ? 3.092 6.454 -19.146 1.00 93.75 125 TYR A C 1
ATOM 1018 O O . TYR A 1 125 ? 4.081 5.736 -19.012 1.00 93.75 125 TYR A O 1
ATOM 1026 N N . SER A 1 126 ? 3.172 7.782 -19.062 1.00 91.12 126 SER A N 1
ATOM 1027 C CA . SER A 1 126 ? 4.417 8.522 -18.820 1.00 91.12 126 SER A CA 1
ATOM 1028 C C . SER A 1 126 ? 4.146 9.914 -18.248 1.00 91.12 126 SER A C 1
ATOM 1030 O O . SER A 1 126 ? 3.080 10.480 -18.483 1.00 91.12 126 SER A O 1
ATOM 1032 N N . GLY A 1 127 ? 5.122 10.488 -17.538 1.00 88.56 127 GLY A N 1
ATOM 1033 C CA . GLY A 1 127 ? 5.052 11.871 -17.051 1.00 88.56 127 GLY A CA 1
ATOM 1034 C C . GLY A 1 127 ? 3.816 12.142 -16.186 1.00 88.56 127 GLY A C 1
ATOM 1035 O O . GLY A 1 127 ? 3.494 11.362 -15.289 1.00 88.56 127 GLY A O 1
ATOM 1036 N N . GLU A 1 128 ? 3.116 13.238 -16.474 1.00 87.75 128 GLU A N 1
ATOM 1037 C CA . GLU A 1 128 ? 1.917 13.673 -15.743 1.00 87.75 128 GLU A CA 1
ATOM 1038 C C . GLU A 1 128 ? 0.728 12.702 -15.855 1.00 87.75 128 GLU A C 1
ATOM 1040 O O . GLU A 1 128 ? -0.117 12.644 -14.962 1.00 87.75 128 GLU A O 1
ATOM 1045 N N . HIS A 1 129 ? 0.687 11.869 -16.900 1.00 91.75 129 HIS A N 1
ATOM 1046 C CA . HIS A 1 129 ? -0.420 10.942 -17.149 1.00 91.75 129 HIS A CA 1
ATOM 1047 C C . HIS A 1 129 ? -0.369 9.662 -16.308 1.00 91.75 129 HIS A C 1
ATOM 1049 O O . HIS A 1 129 ? -1.326 8.886 -16.290 1.00 91.75 129 HIS A O 1
ATOM 1055 N N . ILE A 1 130 ? 0.736 9.407 -15.599 1.00 93.38 130 ILE A N 1
ATOM 1056 C CA . ILE A 1 130 ? 0.895 8.191 -14.789 1.00 93.38 130 ILE A CA 1
ATOM 1057 C C . ILE A 1 130 ? -0.221 8.088 -13.747 1.00 93.38 130 ILE A C 1
ATOM 1059 O O . ILE A 1 130 ? -0.858 7.040 -13.616 1.00 93.38 130 ILE A O 1
ATOM 1063 N N . GLN A 1 131 ? -0.471 9.162 -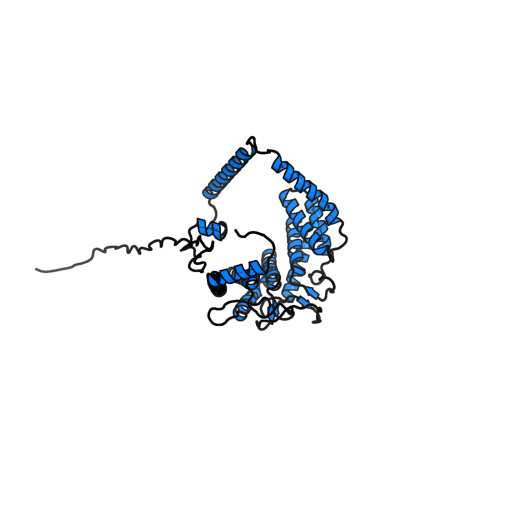12.995 1.00 93.38 131 GLN A N 1
ATOM 1064 C CA . GLN A 1 131 ? -1.443 9.114 -11.906 1.00 93.38 131 GLN A CA 1
ATOM 1065 C C . GLN A 1 131 ? -2.886 9.124 -12.422 1.00 93.38 131 GLN A C 1
ATOM 1067 O O . GLN A 1 131 ? -3.721 8.410 -11.864 1.00 93.38 131 GLN A O 1
ATOM 1072 N N . SER A 1 132 ? -3.180 9.868 -13.495 1.00 93.69 132 SER A N 1
ATOM 1073 C CA . SER A 1 132 ? -4.522 9.893 -14.088 1.00 93.69 132 SER A CA 1
ATOM 1074 C C . SER A 1 132 ? -4.913 8.527 -14.648 1.00 93.69 132 SER A C 1
ATOM 1076 O O . SER A 1 132 ? -5.982 8.031 -14.309 1.00 93.69 132 SER A O 1
ATOM 1078 N N . LEU A 1 133 ? -4.025 7.851 -15.389 1.00 95.69 133 LEU A N 1
ATOM 1079 C CA . LEU A 1 133 ? -4.296 6.515 -15.934 1.00 95.69 133 LEU A CA 1
ATOM 1080 C C . LEU A 1 133 ? -4.480 5.455 -14.842 1.00 95.69 133 LEU A C 1
ATOM 1082 O O . LEU A 1 133 ? -5.364 4.606 -14.960 1.00 95.69 133 LEU A O 1
ATOM 1086 N N . ARG A 1 134 ? -3.689 5.515 -13.761 1.00 96.44 134 ARG A N 1
ATOM 1087 C CA . ARG A 1 134 ? -3.871 4.630 -12.595 1.00 96.44 134 ARG A CA 1
ATOM 1088 C C . ARG A 1 134 ? -5.248 4.820 -11.966 1.00 96.44 134 ARG A C 1
ATOM 1090 O O . ARG A 1 134 ? -5.954 3.842 -11.732 1.00 96.44 134 ARG A O 1
ATOM 1097 N N . ASN A 1 135 ? -5.625 6.074 -11.717 1.00 96.50 135 ASN A N 1
ATOM 1098 C CA . ASN A 1 135 ? -6.914 6.415 -11.123 1.00 96.50 135 ASN A CA 1
ATOM 1099 C C . ASN A 1 135 ? -8.075 6.030 -12.045 1.00 96.50 135 ASN A C 1
ATOM 1101 O O . ASN A 1 135 ? -9.058 5.473 -11.569 1.00 96.50 135 ASN A O 1
ATOM 1105 N N . ALA A 1 136 ? -7.947 6.275 -13.350 1.00 96.88 136 ALA A N 1
ATOM 1106 C CA . ALA A 1 136 ? -8.955 5.933 -14.343 1.00 96.88 136 ALA A CA 1
ATOM 1107 C C . ALA A 1 136 ? -9.182 4.419 -14.426 1.00 96.88 136 ALA A C 1
ATOM 1109 O O . ALA A 1 136 ? -10.326 3.980 -14.368 1.00 96.88 136 ALA A O 1
ATOM 1110 N N . ALA A 1 137 ? -8.114 3.611 -14.475 1.00 98.00 137 ALA A N 1
ATOM 1111 C CA . ALA A 1 137 ? -8.232 2.153 -14.509 1.00 98.00 137 ALA A CA 1
ATOM 1112 C C . ALA A 1 137 ? -9.030 1.616 -13.306 1.00 98.00 137 ALA A C 1
ATOM 1114 O O . ALA A 1 137 ? -10.032 0.923 -13.476 1.00 98.00 137 ALA A O 1
ATOM 1115 N N . VAL A 1 138 ? -8.632 1.994 -12.085 1.00 98.19 138 VAL A N 1
ATOM 1116 C CA . VAL A 1 138 ? -9.320 1.565 -10.853 1.00 98.19 138 VAL A CA 1
ATOM 1117 C C . VAL A 1 138 ? -10.739 2.132 -10.783 1.00 98.19 138 VAL A C 1
ATOM 1119 O O . VAL A 1 138 ? -11.675 1.408 -10.446 1.00 98.19 138 VAL A O 1
ATOM 1122 N N . GLY A 1 139 ? -10.909 3.412 -11.120 1.00 97.94 139 GLY A N 1
ATOM 1123 C CA . GLY A 1 139 ? -12.194 4.105 -11.090 1.00 97.94 139 GLY A CA 1
ATOM 1124 C C . GLY A 1 139 ? -13.220 3.469 -12.023 1.00 97.94 139 GLY A C 1
ATOM 1125 O O . GLY A 1 139 ? -14.348 3.218 -11.605 1.00 97.94 139 GLY A O 1
ATOM 1126 N N . PHE A 1 140 ? -12.826 3.123 -13.249 1.00 98.69 140 PHE A N 1
ATOM 1127 C CA . PHE A 1 140 ? -13.715 2.461 -14.199 1.00 98.69 140 PHE A CA 1
ATOM 1128 C C . PHE A 1 140 ? -14.018 1.009 -13.826 1.00 98.69 140 PHE A C 1
ATOM 1130 O O . PHE A 1 140 ? -15.164 0.587 -13.967 1.00 98.69 140 PHE A O 1
ATOM 1137 N N . PHE A 1 141 ? -13.066 0.247 -13.275 1.00 98.62 141 PHE A N 1
ATOM 1138 C CA . PHE A 1 141 ? -13.389 -1.081 -12.736 1.00 98.62 141 PHE A CA 1
ATOM 1139 C C . PHE A 1 141 ? -14.379 -0.999 -11.577 1.00 98.62 141 PHE A C 1
ATOM 1141 O O . PHE A 1 141 ? -15.321 -1.791 -11.515 1.00 98.62 141 PHE A O 1
ATOM 1148 N N . ARG A 1 142 ? -14.233 0.004 -10.704 1.00 98.06 142 ARG A N 1
ATO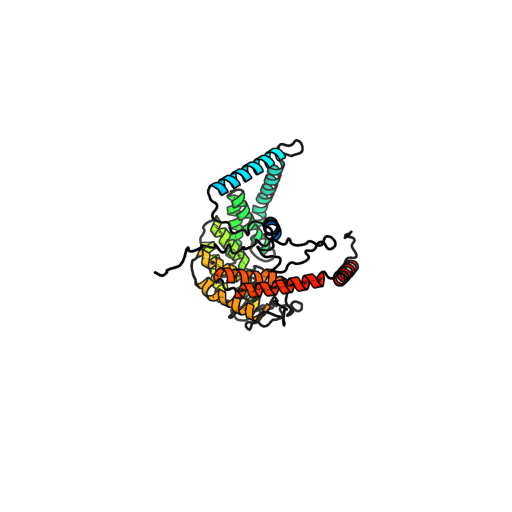M 1149 C CA . ARG A 1 142 ? -15.191 0.229 -9.624 1.00 98.06 142 ARG A CA 1
ATOM 1150 C C . ARG A 1 142 ? -16.562 0.647 -10.155 1.00 98.06 142 ARG A C 1
ATOM 1152 O O . ARG A 1 142 ? -17.570 0.129 -9.686 1.00 98.06 142 ARG A O 1
ATOM 1159 N N . ALA A 1 143 ? -16.609 1.525 -11.155 1.00 97.88 143 ALA A N 1
ATOM 1160 C CA . ALA A 1 143 ? -17.847 1.911 -11.827 1.00 97.88 143 ALA A CA 1
ATOM 1161 C C . ALA A 1 143 ? -18.522 0.715 -12.520 1.00 97.88 143 ALA A C 1
ATOM 1163 O O . ALA A 1 143 ? -19.742 0.585 -12.461 1.00 97.88 143 ALA A O 1
ATOM 1164 N N . TYR A 1 144 ? -17.751 -0.192 -13.125 1.00 98.31 144 TYR A N 1
ATOM 1165 C CA . TYR A 1 144 ? -18.273 -1.439 -13.683 1.00 98.31 144 TYR A CA 1
ATOM 1166 C C . TYR A 1 144 ? -18.903 -2.328 -12.605 1.00 98.31 144 TYR A C 1
ATOM 1168 O O . TYR A 1 144 ? -20.023 -2.786 -12.792 1.00 98.31 144 TYR A O 1
ATOM 1176 N N . GLU A 1 145 ? -18.248 -2.526 -11.460 1.00 97.12 145 GLU A N 1
ATOM 1177 C CA . GLU A 1 145 ? -18.816 -3.329 -10.365 1.00 97.12 145 GLU A CA 1
ATOM 1178 C C . GLU A 1 145 ? -20.091 -2.714 -9.760 1.00 97.12 145 GLU A C 1
ATOM 1180 O O . GLU A 1 145 ? -20.947 -3.453 -9.280 1.00 97.12 145 GLU A O 1
ATOM 1185 N N . ILE A 1 146 ? -20.225 -1.382 -9.771 1.00 95.94 146 ILE A N 1
ATOM 1186 C CA . ILE A 1 146 ? -21.393 -0.671 -9.221 1.00 95.94 146 ILE A CA 1
ATOM 1187 C C . ILE A 1 146 ? -22.552 -0.635 -10.225 1.00 95.94 146 ILE A C 1
ATOM 1189 O O . ILE A 1 146 ? -23.680 -0.971 -9.878 1.00 95.94 146 ILE A O 1
ATOM 1193 N N . PHE A 1 147 ? -22.287 -0.214 -11.464 1.00 95.44 147 PHE A N 1
ATOM 1194 C CA . PHE A 1 147 ? -23.321 0.077 -12.465 1.00 95.44 147 PHE A CA 1
ATOM 1195 C C . PHE A 1 147 ? -23.505 -1.034 -13.503 1.00 95.44 147 PHE A C 1
ATOM 1197 O O . PHE A 1 147 ? -24.405 -0.951 -14.336 1.00 95.44 147 PHE A O 1
ATOM 1204 N N . ASN A 1 148 ? -22.638 -2.050 -13.499 1.00 95.62 148 ASN A N 1
ATOM 1205 C CA . ASN A 1 148 ? -22.658 -3.192 -14.415 1.00 95.62 148 ASN A CA 1
ATOM 1206 C C . ASN A 1 148 ? -22.687 -2.803 -15.911 1.00 95.62 148 ASN A C 1
ATOM 1208 O O . ASN A 1 148 ? -23.274 -3.494 -16.745 1.00 95.62 148 ASN A O 1
ATOM 1212 N N . LYS A 1 149 ? -22.054 -1.676 -16.274 1.00 97.25 149 LYS A N 1
ATOM 1213 C CA . LYS A 1 149 ? -21.952 -1.212 -17.668 1.00 97.25 149 LYS A CA 1
ATOM 1214 C C . LYS A 1 149 ? -20.650 -1.680 -18.312 1.00 97.25 149 LYS A C 1
ATOM 1216 O O . LYS A 1 149 ? -19.564 -1.300 -17.872 1.00 97.25 149 LYS A O 1
ATOM 1221 N N . LYS A 1 150 ? -20.751 -2.429 -19.418 1.00 97.81 150 LYS A N 1
ATOM 1222 C CA . LYS A 1 150 ? -19.586 -2.928 -20.175 1.00 97.81 150 LYS A CA 1
ATOM 1223 C C . LYS A 1 150 ? -18.654 -1.806 -20.655 1.00 97.81 150 LYS A C 1
ATOM 1225 O O . LYS A 1 150 ? -17.448 -2.013 -20.698 1.00 97.81 150 LYS A O 1
ATOM 1230 N N . SER A 1 151 ? -19.179 -0.614 -20.948 1.00 98.31 151 SER A N 1
ATOM 1231 C CA . SER A 1 151 ? -18.365 0.547 -21.338 1.00 98.31 151 SER A CA 1
ATOM 1232 C C . SER A 1 151 ? -17.315 0.916 -20.285 1.00 98.31 151 SER A C 1
ATOM 1234 O O . SER A 1 151 ? -16.192 1.250 -20.652 1.00 98.31 151 SER A O 1
ATOM 1236 N N . TYR A 1 152 ? -17.633 0.797 -18.992 1.00 98.62 152 TYR A N 1
ATOM 1237 C CA . TYR A 1 152 ? -16.667 1.032 -17.918 1.00 98.62 152 TYR A CA 1
ATOM 1238 C C . TYR A 1 152 ? -15.637 -0.094 -17.821 1.00 98.62 152 TYR A C 1
ATOM 1240 O O . TYR A 1 152 ? -14.454 0.185 -17.655 1.00 98.62 152 TYR A O 1
ATOM 1248 N N . LEU A 1 153 ? -16.041 -1.357 -17.999 1.00 98.62 153 LEU A N 1
ATOM 1249 C CA . LEU A 1 153 ? -15.078 -2.459 -18.077 1.00 98.62 153 LEU A CA 1
ATOM 1250 C C . LEU A 1 153 ? -14.082 -2.225 -19.221 1.00 98.62 153 LEU A C 1
ATOM 1252 O O . LEU A 1 153 ? -12.874 -2.240 -18.997 1.00 98.62 153 LEU A O 1
ATOM 1256 N N . ASP A 1 154 ? -14.586 -1.943 -20.423 1.00 98.62 154 ASP A N 1
ATOM 1257 C CA . ASP A 1 154 ? -13.765 -1.696 -21.609 1.00 98.62 154 ASP A CA 1
ATOM 1258 C C . ASP A 1 154 ? -12.844 -0.476 -21.411 1.00 98.62 154 ASP A C 1
ATOM 1260 O O . ASP A 1 154 ? -11.671 -0.519 -21.783 1.0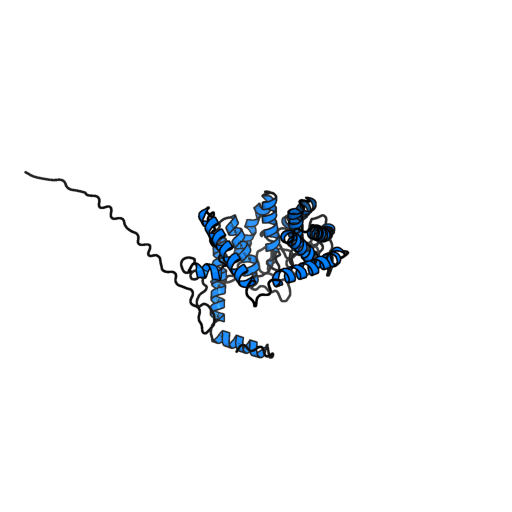0 98.62 154 ASP A O 1
ATOM 1264 N N . ALA A 1 155 ? -13.339 0.605 -20.795 1.00 98.50 155 ALA A N 1
ATOM 1265 C CA . ALA A 1 155 ? -12.544 1.796 -20.493 1.00 98.50 155 ALA A CA 1
ATOM 1266 C C . ALA A 1 155 ? -11.418 1.506 -19.490 1.00 98.50 155 ALA A C 1
ATOM 1268 O O . ALA A 1 155 ? -10.268 1.884 -19.724 1.00 98.50 155 ALA A O 1
ATOM 1269 N N . GLY A 1 156 ? -11.725 0.782 -18.409 1.00 98.50 156 GLY A N 1
ATOM 1270 C CA . GLY A 1 156 ? -10.734 0.357 -17.425 1.00 98.50 156 GLY A CA 1
ATOM 1271 C C . GLY A 1 156 ? -9.647 -0.514 -18.053 1.00 98.50 156 GLY A C 1
ATOM 1272 O O . GLY A 1 156 ? -8.463 -0.239 -17.867 1.00 98.50 156 GLY A O 1
ATOM 1273 N N . LEU A 1 157 ? -10.033 -1.495 -18.880 1.00 98.69 157 LEU A N 1
ATOM 1274 C CA . LEU A 1 157 ? -9.090 -2.373 -19.580 1.00 98.69 157 LEU A CA 1
ATOM 1275 C C . LEU A 1 157 ? -8.212 -1.602 -20.571 1.00 98.69 157 LEU A C 1
ATOM 1277 O O . LEU A 1 157 ? -7.005 -1.823 -20.591 1.00 98.69 157 LEU A O 1
ATOM 1281 N N . LYS A 1 158 ? -8.765 -0.637 -21.319 1.00 98.25 158 LYS A N 1
ATOM 1282 C CA . LYS A 1 158 ? -7.974 0.251 -22.193 1.00 98.25 158 LYS A CA 1
ATOM 1283 C C . LYS A 1 158 ? -6.924 1.043 -21.412 1.00 98.25 158 LYS A C 1
ATOM 1285 O O . LYS A 1 158 ? -5.787 1.165 -21.864 1.00 98.25 158 LYS A O 1
ATOM 1290 N N . CYS A 1 159 ? -7.279 1.589 -20.247 1.00 98.31 159 CYS A N 1
ATOM 1291 C CA . CYS A 1 159 ? -6.317 2.275 -19.383 1.00 98.31 159 CYS A CA 1
ATOM 1292 C C . CYS A 1 159 ? -5.253 1.303 -18.852 1.00 98.31 159 CYS A C 1
ATOM 1294 O O . CYS A 1 159 ? -4.062 1.612 -18.902 1.00 98.31 159 CYS A O 1
ATOM 1296 N N . THR A 1 160 ? -5.654 0.115 -18.392 1.00 98.56 160 THR A N 1
ATOM 1297 C CA . THR A 1 160 ? -4.725 -0.912 -17.905 1.00 98.56 160 THR A CA 1
ATOM 1298 C C . THR A 1 160 ? -3.785 -1.413 -18.996 1.00 98.56 160 THR A C 1
ATOM 1300 O O . THR A 1 160 ? -2.599 -1.569 -18.722 1.00 98.56 160 THR A O 1
ATOM 1303 N N . ASP A 1 161 ? -4.254 -1.609 -20.226 1.00 98.31 161 ASP A N 1
ATOM 1304 C CA . ASP A 1 161 ? -3.424 -2.066 -21.345 1.00 98.31 161 ASP A CA 1
ATOM 1305 C C . ASP A 1 161 ? -2.301 -1.070 -21.665 1.00 98.31 161 ASP A C 1
ATOM 1307 O O . ASP A 1 161 ? -1.182 -1.486 -21.958 1.00 98.31 161 ASP A O 1
ATOM 1311 N N . LYS A 1 162 ? -2.535 0.239 -21.504 1.00 97.56 162 LYS A N 1
ATOM 1312 C CA . LYS A 1 162 ? -1.473 1.256 -21.624 1.00 97.56 162 LYS A CA 1
ATOM 1313 C C . LYS A 1 162 ? -0.432 1.143 -20.518 1.00 97.56 162 LYS A C 1
ATOM 1315 O O . LYS A 1 162 ? 0.755 1.318 -20.774 1.00 97.56 162 LYS A O 1
ATOM 1320 N N . ILE A 1 163 ? -0.861 0.847 -19.291 1.00 98.19 163 ILE A N 1
ATOM 1321 C CA . ILE A 1 163 ? 0.057 0.610 -18.169 1.00 98.19 163 ILE A CA 1
ATOM 1322 C C . ILE A 1 163 ? 0.861 -0.670 -18.438 1.00 98.19 163 ILE A C 1
ATOM 1324 O O . ILE A 1 163 ? 2.084 -0.665 -18.315 1.00 98.19 163 ILE A O 1
ATOM 1328 N N . LEU A 1 164 ? 0.197 -1.750 -18.853 1.00 98.44 164 LEU A N 1
ATOM 1329 C CA . LEU A 1 164 ? 0.814 -3.035 -19.182 1.00 98.44 164 LEU A CA 1
ATOM 1330 C C . LEU A 1 164 ? 1.853 -2.905 -20.302 1.00 98.44 164 LEU A C 1
ATOM 1332 O O . LEU A 1 164 ? 2.948 -3.440 -20.167 1.00 98.44 164 LEU A O 1
ATOM 1336 N N . ALA A 1 165 ? 1.543 -2.154 -21.362 1.00 97.38 165 ALA A N 1
ATOM 1337 C CA . ALA A 1 165 ? 2.422 -1.959 -22.517 1.00 97.38 165 ALA A CA 1
ATOM 1338 C C . ALA A 1 165 ? 3.782 -1.328 -22.165 1.00 97.38 165 ALA A C 1
ATOM 1340 O O . ALA A 1 165 ? 4.736 -1.458 -22.925 1.00 97.38 165 ALA A O 1
ATOM 1341 N N . THR A 1 166 ? 3.879 -0.654 -21.016 1.00 97.31 166 THR A N 1
ATOM 1342 C CA . THR A 1 166 ? 5.128 -0.046 -20.529 1.00 97.31 166 THR A CA 1
ATOM 1343 C C . THR A 1 166 ? 5.908 -0.915 -19.547 1.00 97.31 166 THR A C 1
ATOM 1345 O O . THR A 1 166 ? 6.995 -0.517 -19.132 1.00 97.31 166 THR A O 1
ATOM 1348 N N . GLN A 1 167 ? 5.372 -2.069 -19.133 1.00 98.25 167 GLN A N 1
ATOM 1349 C CA . GLN A 1 167 ? 6.077 -2.949 -18.207 1.00 98.25 167 GLN A CA 1
ATOM 1350 C C . GLN A 1 167 ? 7.353 -3.471 -18.875 1.00 98.25 167 GLN A C 1
ATOM 1352 O O . GLN A 1 167 ? 7.306 -4.077 -19.945 1.00 98.25 167 GLN A O 1
ATOM 1357 N N . TRP A 1 168 ? 8.493 -3.272 -18.222 1.00 98.00 168 TRP A N 1
ATOM 1358 C CA . TRP A 1 168 ? 9.763 -3.792 -18.710 1.00 98.00 168 TRP A CA 1
ATOM 1359 C C . TRP A 1 168 ? 9.800 -5.324 -18.625 1.00 98.00 168 TRP A C 1
ATOM 1361 O O . TRP A 1 168 ? 9.105 -5.905 -17.784 1.00 98.00 168 TRP A O 1
ATOM 1371 N N . PRO A 1 169 ? 10.651 -6.007 -19.419 1.00 97.69 169 PRO A N 1
ATOM 1372 C CA . PRO A 1 169 ? 10.733 -7.470 -19.427 1.00 97.69 169 PRO A CA 1
ATOM 1373 C C . PRO A 1 169 ? 10.963 -8.095 -18.047 1.00 97.69 169 PRO A C 1
ATOM 1375 O O . PRO A 1 169 ? 10.476 -9.191 -17.777 1.00 97.69 169 PRO A O 1
ATOM 1378 N N . LYS A 1 170 ? 11.669 -7.389 -17.152 1.00 97.75 170 LYS A N 1
ATOM 1379 C CA . LYS A 1 170 ? 11.908 -7.856 -15.780 1.00 97.75 170 LYS A CA 1
ATOM 1380 C C . LYS A 1 170 ? 10.658 -7.818 -14.902 1.00 97.75 170 LYS A C 1
ATOM 1382 O O . LYS A 1 170 ? 10.630 -8.538 -13.923 1.00 97.75 170 LYS A O 1
ATOM 1387 N N . GLY A 1 171 ? 9.623 -7.050 -15.241 1.00 98.12 171 GLY A N 1
ATOM 1388 C CA . GLY A 1 171 ? 8.353 -7.025 -14.506 1.00 98.12 171 GLY A CA 1
ATOM 1389 C C . GLY A 1 171 ? 8.076 -5.749 -13.714 1.00 98.12 171 GLY A C 1
ATOM 1390 O O . GLY A 1 171 ? 7.023 -5.644 -13.090 1.00 98.12 171 GLY A O 1
ATOM 1391 N N . HIS A 1 172 ? 8.974 -4.767 -13.742 1.00 98.31 172 HIS A N 1
ATOM 1392 C CA . HIS A 1 172 ? 8.767 -3.445 -13.149 1.00 98.31 172 HIS A CA 1
ATOM 1393 C C . HIS A 1 172 ? 8.296 -2.420 -14.187 1.00 98.31 172 HIS A C 1
ATOM 1395 O O . HIS A 1 172 ? 8.281 -2.683 -15.390 1.00 98.31 172 HIS A O 1
ATOM 1401 N N . TRP A 1 173 ? 7.904 -1.237 -13.715 1.00 97.81 173 TRP A N 1
ATOM 1402 C CA . TRP A 1 173 ? 7.408 -0.149 -14.560 1.00 97.81 173 TRP A CA 1
ATOM 1403 C C . TRP A 1 173 ? 8.389 1.022 -14.628 1.00 97.81 173 TRP A C 1
ATOM 1405 O O . TRP A 1 173 ? 9.237 1.162 -13.741 1.00 97.81 173 TRP A O 1
ATOM 1415 N N . PRO A 1 174 ? 8.280 1.883 -15.658 1.00 95.56 174 PRO A N 1
ATOM 1416 C CA . PRO A 1 174 ? 9.167 3.020 -15.822 1.00 95.56 174 PRO A CA 1
ATOM 1417 C C . PRO A 1 174 ? 9.147 3.946 -14.608 1.00 95.56 174 PRO A C 1
ATOM 1419 O O . PRO A 1 174 ? 8.096 4.408 -14.158 1.00 95.56 174 PRO A O 1
ATOM 1422 N N . TRP A 1 175 ? 10.340 4.266 -14.125 1.00 94.38 175 TRP A N 1
ATOM 1423 C CA . TRP A 1 175 ? 10.567 5.391 -13.234 1.00 94.38 175 TRP A CA 1
ATOM 1424 C C . TRP A 1 175 ? 10.940 6.609 -14.094 1.00 94.38 175 TRP A C 1
ATOM 1426 O O . TRP A 1 175 ? 11.930 6.529 -14.826 1.00 94.38 175 TRP A O 1
ATOM 1436 N N . PRO A 1 176 ? 10.169 7.720 -14.059 1.00 90.62 176 PRO A N 1
ATOM 1437 C CA . PRO A 1 176 ? 10.448 8.896 -14.882 1.00 90.62 176 PRO A CA 1
ATOM 1438 C C . PRO A 1 176 ? 11.922 9.326 -14.905 1.00 90.62 176 PRO A C 1
ATOM 1440 O O . PRO A 1 176 ? 12.549 9.525 -13.864 1.00 90.62 176 PRO A O 1
ATOM 1443 N N . GLY A 1 177 ? 12.465 9.467 -16.117 1.00 91.44 177 GLY A N 1
ATOM 1444 C CA . GLY A 1 177 ? 13.859 9.854 -16.353 1.00 91.44 177 GLY A CA 1
ATOM 1445 C C . GLY A 1 177 ? 14.889 8.735 -16.166 1.00 91.44 177 GLY A C 1
ATOM 1446 O O . GLY A 1 177 ? 16.083 9.027 -16.188 1.00 91.44 177 GLY A O 1
ATOM 1447 N N . LYS A 1 178 ? 14.467 7.479 -15.969 1.00 95.00 178 LYS A N 1
ATOM 1448 C CA . LYS A 1 178 ? 15.353 6.314 -15.819 1.00 95.00 178 LYS A CA 1
ATOM 1449 C C . LYS A 1 178 ? 15.086 5.244 -16.875 1.00 95.00 178 LYS A C 1
ATOM 1451 O O . LYS A 1 178 ? 14.010 5.182 -17.465 1.00 95.00 178 LYS A O 1
ATOM 1456 N N . THR A 1 179 ? 16.083 4.390 -17.086 1.00 95.94 179 THR A N 1
ATOM 1457 C CA . THR A 1 179 ? 16.002 3.213 -17.961 1.00 95.94 179 THR A CA 1
ATOM 1458 C C . THR A 1 179 ? 15.469 1.994 -17.201 1.00 95.94 179 THR A C 1
ATOM 1460 O O . THR A 1 179 ? 15.305 2.030 -15.980 1.00 95.94 179 THR A O 1
ATOM 1463 N N . GLU A 1 180 ? 15.260 0.879 -17.907 1.00 97.12 180 GLU A N 1
ATOM 1464 C CA . GLU A 1 180 ? 14.861 -0.405 -17.310 1.00 97.12 180 GLU A CA 1
ATOM 1465 C C . GLU A 1 180 ? 15.859 -0.959 -16.275 1.00 97.12 180 GLU A C 1
ATOM 1467 O O . GLU A 1 180 ? 15.523 -1.874 -15.525 1.00 97.12 180 GLU A O 1
ATOM 1472 N N . ASN A 1 181 ? 17.069 -0.395 -16.192 1.00 97.69 181 ASN A N 1
ATOM 1473 C CA . ASN A 1 181 ? 18.055 -0.752 -15.175 1.00 97.69 181 ASN A CA 1
ATOM 1474 C C . ASN A 1 181 ? 17.601 -0.396 -13.746 1.00 97.69 181 ASN A C 1
ATOM 1476 O O . ASN A 1 181 ? 18.077 -0.994 -12.782 1.00 97.69 181 ASN A O 1
ATOM 1480 N N . PHE A 1 182 ? 16.688 0.567 -13.594 1.00 97.81 182 PHE A N 1
ATOM 1481 C CA . PHE A 1 182 ? 16.293 1.076 -12.286 1.00 97.81 182 PHE A CA 1
ATOM 1482 C C . PHE A 1 182 ? 14.871 0.677 -11.905 1.00 97.81 182 PHE A C 1
ATOM 1484 O O . PHE A 1 182 ? 13.945 0.774 -12.709 1.00 97.81 182 PHE A O 1
ATOM 1491 N N . ILE A 1 183 ? 14.689 0.326 -10.632 1.00 97.62 183 ILE A N 1
ATOM 1492 C CA . ILE A 1 183 ? 13.375 0.175 -10.001 1.00 97.62 183 ILE A CA 1
ATOM 1493 C C . ILE A 1 183 ? 13.216 1.278 -8.967 1.00 97.62 183 ILE A C 1
ATOM 1495 O O . ILE A 1 183 ? 14.038 1.406 -8.061 1.00 97.62 183 ILE A O 1
ATOM 1499 N N . ARG A 1 184 ? 12.124 2.038 -9.060 1.00 96.50 184 ARG A N 1
ATOM 1500 C CA . ARG A 1 184 ? 11.608 2.812 -7.929 1.00 96.50 184 ARG A CA 1
ATOM 1501 C C . ARG A 1 184 ? 10.615 1.931 -7.181 1.00 96.50 184 ARG A C 1
ATOM 1503 O O . ARG A 1 184 ? 9.596 1.531 -7.752 1.00 96.50 184 ARG A O 1
ATOM 1510 N N . ILE A 1 185 ? 10.954 1.583 -5.945 1.00 97.44 185 ILE A N 1
ATOM 1511 C CA . ILE A 1 185 ? 10.173 0.637 -5.141 1.00 97.44 185 ILE A CA 1
ATOM 1512 C C . ILE A 1 185 ? 9.081 1.397 -4.380 1.00 97.44 185 ILE A C 1
ATOM 1514 O O . ILE A 1 185 ? 7.924 0.987 -4.407 1.00 97.44 185 ILE A O 1
ATOM 1518 N N . GLN A 1 186 ? 9.430 2.551 -3.805 1.00 93.62 186 GLN A N 1
ATOM 1519 C CA . GLN A 1 186 ? 8.498 3.443 -3.108 1.00 93.62 186 GLN A CA 1
ATOM 1520 C C . GLN A 1 186 ? 7.553 4.231 -4.048 1.00 93.62 186 GLN A C 1
ATOM 1522 O O . GLN A 1 186 ? 7.585 4.095 -5.282 1.00 93.62 186 GLN A O 1
ATOM 1527 N N . ASP A 1 187 ? 6.696 5.072 -3.457 1.00 92.94 187 ASP A N 1
ATOM 1528 C CA . ASP A 1 187 ? 5.718 5.966 -4.117 1.00 92.94 187 ASP A CA 1
ATOM 1529 C C . ASP A 1 187 ? 4.604 5.238 -4.893 1.00 92.94 187 ASP A C 1
ATOM 1531 O O . ASP A 1 187 ? 3.795 5.828 -5.627 1.00 92.94 187 ASP A O 1
ATOM 1535 N N . GLY A 1 188 ? 4.552 3.915 -4.771 1.00 94.19 188 GLY A N 1
ATOM 1536 C CA . GLY A 1 188 ? 3.687 3.098 -5.597 1.00 94.19 188 GLY A CA 1
ATOM 1537 C C . GLY A 1 188 ? 4.139 3.005 -7.055 1.00 94.19 188 GLY A C 1
ATOM 1538 O O . GLY A 1 188 ? 3.319 2.697 -7.921 1.00 94.19 188 GLY A O 1
ATOM 1539 N N . THR A 1 189 ? 5.395 3.341 -7.380 1.00 94.69 189 THR A N 1
ATOM 1540 C CA . THR A 1 189 ? 5.841 3.438 -8.784 1.00 94.69 189 THR A CA 1
ATOM 1541 C C . THR A 1 189 ? 5.743 2.086 -9.484 1.00 94.69 189 THR A C 1
ATOM 1543 O O . THR A 1 189 ? 5.113 1.989 -10.536 1.00 94.69 189 THR A O 1
ATOM 1546 N N . THR A 1 190 ? 6.286 1.049 -8.848 1.00 95.56 190 THR A N 1
ATOM 1547 C CA . THR A 1 190 ? 6.236 -0.337 -9.332 1.00 95.56 190 THR A CA 1
ATOM 1548 C C . THR A 1 190 ? 5.052 -1.111 -8.743 1.00 95.56 190 THR A C 1
ATOM 1550 O O . THR A 1 190 ? 4.474 -1.961 -9.413 1.00 95.56 190 THR A O 1
ATOM 1553 N N . THR A 1 191 ? 4.630 -0.784 -7.518 1.00 97.19 191 THR A N 1
ATOM 1554 C CA . THR A 1 191 ? 3.667 -1.589 -6.746 1.00 97.19 191 THR A CA 1
ATOM 1555 C C . THR A 1 191 ? 2.198 -1.266 -7.047 1.00 97.19 191 THR A C 1
ATOM 1557 O O . THR A 1 191 ? 1.372 -2.173 -7.064 1.00 97.19 191 THR A O 1
ATOM 1560 N N . LYS A 1 192 ? 1.823 -0.018 -7.378 1.00 97.81 192 LYS A N 1
ATOM 1561 C CA . LYS A 1 192 ? 0.432 0.295 -7.785 1.00 97.81 192 LYS A CA 1
ATOM 1562 C C . LYS A 1 192 ? 0.021 -0.412 -9.084 1.00 97.81 192 LYS A C 1
ATOM 1564 O O . LYS A 1 192 ? -1.082 -0.957 -9.117 1.00 97.81 192 LYS A O 1
ATOM 1569 N N . PRO A 1 193 ? 0.859 -0.455 -10.142 1.00 98.50 193 PRO A N 1
ATOM 1570 C CA . PRO A 1 193 ? 0.548 -1.238 -11.334 1.00 98.50 193 PRO A CA 1
ATOM 1571 C C . PRO A 1 193 ? 0.266 -2.716 -11.050 1.00 98.50 193 PRO A C 1
ATOM 1573 O O . PRO A 1 193 ? -0.679 -3.240 -11.627 1.00 98.50 193 PRO A O 1
ATOM 1576 N N . PHE A 1 194 ? 0.985 -3.365 -10.124 1.00 98.75 194 PHE A N 1
ATOM 1577 C CA . PHE A 1 194 ? 0.685 -4.744 -9.708 1.00 98.75 194 PHE A CA 1
ATOM 1578 C C . PHE A 1 194 ? -0.785 -4.913 -9.292 1.00 98.75 194 PHE A C 1
ATOM 1580 O O . PHE A 1 194 ? -1.482 -5.783 -9.816 1.00 98.75 194 PHE A O 1
ATOM 1587 N N . TRP A 1 195 ? -1.287 -4.042 -8.412 1.00 98.62 195 TRP A N 1
ATOM 1588 C CA . TRP A 1 195 ? -2.676 -4.095 -7.945 1.00 98.62 195 TRP A CA 1
ATOM 1589 C C . TRP A 1 195 ? -3.686 -3.820 -9.061 1.00 98.62 195 TRP A C 1
ATOM 1591 O O . TRP A 1 195 ? -4.734 -4.463 -9.116 1.00 98.62 195 TRP A O 1
ATOM 1601 N N . ILE A 1 196 ? -3.361 -2.913 -9.985 1.00 98.81 196 ILE A N 1
ATOM 1602 C CA . ILE A 1 196 ? -4.200 -2.628 -11.156 1.00 98.81 196 ILE A CA 1
ATOM 1603 C C . ILE A 1 196 ? -4.282 -3.852 -12.073 1.00 98.81 196 ILE A C 1
ATOM 1605 O O . ILE A 1 196 ? -5.375 -4.196 -12.519 1.00 98.81 196 ILE A O 1
ATOM 1609 N N . MET A 1 197 ? -3.161 -4.536 -12.320 1.00 98.88 197 MET A N 1
ATOM 1610 C CA . MET A 1 197 ? -3.143 -5.769 -13.111 1.00 98.88 197 MET A CA 1
ATOM 1611 C C . MET A 1 197 ? -3.976 -6.871 -12.441 1.00 98.88 197 MET A C 1
ATOM 1613 O O . MET A 1 197 ? -4.776 -7.534 -13.100 1.00 98.88 197 MET A O 1
ATOM 1617 N N . LEU A 1 198 ? -3.874 -7.032 -11.119 1.00 98.56 198 LEU A N 1
ATOM 1618 C CA . LEU A 1 198 ? -4.720 -7.986 -10.397 1.00 98.56 198 LEU A CA 1
ATOM 1619 C C . LEU A 1 198 ? -6.209 -7.627 -10.455 1.00 98.56 198 LEU A C 1
ATOM 1621 O O . LEU A 1 198 ? -7.039 -8.524 -10.619 1.00 98.56 198 LEU A O 1
ATOM 1625 N N . TYR A 1 199 ? -6.566 -6.343 -10.363 1.00 98.69 199 TYR A N 1
ATOM 1626 C CA . TYR A 1 199 ? -7.959 -5.918 -10.499 1.00 98.69 199 TYR A CA 1
ATOM 1627 C C . TYR A 1 199 ? -8.473 -6.186 -11.921 1.00 98.69 199 TYR A C 1
ATOM 1629 O O . TYR A 1 199 ? -9.537 -6.783 -12.080 1.00 98.69 199 TYR A O 1
ATOM 1637 N N . ALA A 1 200 ? -7.683 -5.871 -12.952 1.00 98.88 200 ALA A N 1
ATOM 1638 C CA . ALA A 1 200 ? -8.018 -6.184 -14.338 1.00 98.88 200 ALA A CA 1
ATOM 1639 C C . ALA A 1 200 ? -8.224 -7.692 -14.550 1.00 98.88 200 ALA A C 1
ATOM 1641 O O . ALA A 1 200 ? -9.224 -8.094 -15.147 1.00 98.88 200 ALA A O 1
ATOM 1642 N N . TYR A 1 201 ? -7.355 -8.543 -13.992 1.00 98.75 201 TYR A N 1
ATOM 1643 C CA . TYR A 1 201 ? -7.549 -9.996 -14.011 1.00 98.75 201 TYR A CA 1
ATOM 1644 C C . TYR A 1 201 ? -8.835 -10.422 -13.287 1.00 98.75 201 TYR A C 1
ATOM 1646 O O . TYR A 1 201 ? -9.580 -11.251 -13.806 1.00 98.75 201 TYR A O 1
ATOM 1654 N N . LYS A 1 202 ? -9.141 -9.848 -12.115 1.00 97.81 202 LYS A N 1
ATOM 1655 C CA . LYS A 1 202 ? -10.366 -10.157 -11.356 1.00 97.81 202 LYS A CA 1
ATOM 1656 C C . LYS A 1 202 ? -11.624 -9.924 -12.198 1.00 97.81 202 LYS A C 1
ATOM 1658 O O . LYS A 1 202 ? -12.513 -10.776 -12.178 1.00 97.81 202 LYS A O 1
ATOM 1663 N N . VAL A 1 203 ? -11.697 -8.799 -12.915 1.00 97.81 203 VAL A N 1
ATOM 1664 C CA . VAL A 1 203 ? -12.908 -8.392 -13.652 1.00 97.81 203 VAL A CA 1
ATOM 1665 C C . VAL A 1 203 ? -12.993 -8.954 -15.072 1.00 97.81 203 VAL A C 1
ATOM 1667 O O . VAL A 1 203 ? -14.099 -9.155 -15.560 1.00 97.81 203 VAL A O 1
ATOM 1670 N N . SER A 1 204 ? -11.861 -9.238 -15.728 1.00 98.06 204 SER A N 1
ATOM 1671 C CA . SER A 1 204 ? -11.829 -9.729 -17.121 1.00 98.06 204 SER A CA 1
ATOM 1672 C C . SER A 1 204 ? -11.501 -11.214 -17.266 1.00 98.06 204 SER A C 1
ATOM 1674 O O . SER A 1 204 ? -11.851 -11.820 -18.273 1.00 98.06 204 SER A O 1
ATOM 1676 N N . ARG A 1 205 ? -10.809 -11.801 -16.279 1.00 97.75 205 ARG A N 1
ATOM 1677 C CA . ARG A 1 205 ? -10.192 -13.140 -16.331 1.00 97.75 205 ARG A CA 1
ATOM 1678 C C . ARG A 1 205 ? -9.130 -13.326 -17.421 1.00 97.75 205 ARG A C 1
ATOM 1680 O O . ARG A 1 205 ? -8.679 -14.451 -17.631 1.00 97.75 205 ARG A O 1
ATOM 1687 N N . ASP A 1 206 ? -8.668 -12.247 -18.052 1.00 98.56 206 ASP A N 1
ATOM 1688 C CA . ASP A 1 206 ? -7.560 -12.299 -19.005 1.00 98.56 206 ASP A CA 1
ATOM 1689 C C . ASP A 1 206 ? -6.230 -12.534 -18.269 1.00 98.56 206 ASP A C 1
ATOM 1691 O O . ASP A 1 206 ? -5.771 -11.715 -17.463 1.00 98.56 206 ASP A O 1
ATOM 1695 N N . LYS A 1 207 ? -5.612 -13.688 -18.541 1.00 98.56 207 LYS A N 1
ATOM 1696 C CA . LYS A 1 207 ? -4.403 -14.159 -17.854 1.00 98.56 207 LYS A CA 1
ATOM 1697 C C . LYS A 1 207 ? -3.196 -13.252 -18.073 1.00 98.56 207 LYS A C 1
ATOM 1699 O O . LYS A 1 207 ? -2.333 -13.228 -17.197 1.00 98.56 207 LYS A O 1
ATOM 1704 N N . LYS A 1 208 ? -3.154 -12.454 -19.148 1.00 98.75 208 LYS A N 1
ATOM 1705 C CA . LYS A 1 208 ? -2.023 -11.548 -19.420 1.00 98.75 208 LYS A CA 1
ATOM 1706 C C . LYS A 1 208 ? -1.765 -10.581 -18.257 1.00 98.75 208 LYS A C 1
ATOM 1708 O O . LYS A 1 208 ? -0.616 -10.261 -17.949 1.00 98.75 208 LYS A O 1
ATOM 1713 N N . TYR A 1 209 ? -2.828 -10.147 -17.573 1.00 98.88 209 TYR A N 1
ATOM 1714 C CA . TYR A 1 209 ? -2.715 -9.256 -16.422 1.00 98.88 209 TYR A CA 1
ATOM 1715 C C . TYR A 1 209 ? -2.187 -9.991 -15.187 1.00 98.88 209 TYR A C 1
ATOM 1717 O O . TYR A 1 209 ? -1.314 -9.473 -14.495 1.00 98.88 209 TYR A O 1
ATOM 1725 N N . LEU A 1 210 ? -2.650 -11.220 -14.932 1.00 98.81 210 LEU A N 1
ATOM 1726 C CA . LEU A 1 210 ? -2.110 -12.037 -13.843 1.00 98.81 210 LEU A CA 1
ATOM 1727 C C . LEU A 1 210 ? -0.619 -12.321 -14.058 1.00 98.81 210 LEU A C 1
ATOM 1729 O O . LEU A 1 210 ? 0.181 -12.145 -13.146 1.00 98.81 210 LEU A O 1
ATOM 1733 N N . GLU A 1 211 ? -0.230 -12.705 -15.270 1.00 98.81 211 GLU A N 1
ATOM 1734 C CA . GLU A 1 211 ? 1.168 -12.956 -15.626 1.00 98.81 211 GLU A CA 1
ATOM 1735 C C . GLU A 1 211 ? 2.033 -11.700 -15.454 1.00 98.81 211 GLU A C 1
ATOM 1737 O O . GLU A 1 211 ? 3.138 -11.776 -14.920 1.00 98.81 211 GLU A O 1
ATOM 1742 N N . SER A 1 212 ? 1.520 -10.526 -15.841 1.00 98.88 212 SER A N 1
ATOM 1743 C CA . SER A 1 212 ? 2.184 -9.241 -15.593 1.00 98.88 212 SER A CA 1
ATOM 1744 C C . SER A 1 212 ? 2.379 -8.956 -14.104 1.00 98.88 212 SER A C 1
ATOM 1746 O O . SER A 1 212 ? 3.482 -8.587 -13.690 1.00 98.88 212 SER A O 1
ATOM 1748 N N . ALA A 1 213 ? 1.342 -9.165 -13.290 1.00 98.88 213 ALA A N 1
ATOM 1749 C CA . ALA A 1 213 ? 1.424 -8.993 -11.845 1.00 98.88 213 ALA A CA 1
ATOM 1750 C C . ALA A 1 213 ? 2.454 -9.955 -11.226 1.00 98.88 213 ALA A C 1
ATOM 1752 O O . ALA A 1 213 ? 3.279 -9.546 -10.411 1.00 98.88 213 ALA A O 1
ATOM 1753 N N . LEU A 1 214 ? 2.477 -11.219 -11.652 1.00 98.88 214 LEU A N 1
ATOM 1754 C CA . LEU A 1 214 ? 3.430 -12.201 -11.133 1.00 98.88 214 LEU A CA 1
ATOM 1755 C C . LEU A 1 214 ? 4.878 -11.892 -11.531 1.00 98.88 214 LEU A C 1
ATOM 1757 O O . LEU A 1 214 ? 5.760 -12.052 -10.691 1.00 98.88 214 LEU A O 1
ATOM 1761 N N . ARG A 1 215 ? 5.137 -11.345 -12.730 1.00 98.81 215 ARG A N 1
ATOM 1762 C CA . ARG A 1 215 ? 6.476 -10.823 -13.075 1.00 98.81 215 ARG A CA 1
ATOM 1763 C C . ARG A 1 215 ? 6.923 -9.714 -12.120 1.00 98.81 215 ARG A C 1
ATOM 1765 O O . ARG A 1 215 ? 8.080 -9.696 -11.710 1.00 98.81 215 ARG A O 1
ATOM 1772 N N . CYS A 1 216 ? 6.015 -8.818 -11.727 1.00 98.88 216 CYS A N 1
ATOM 1773 C CA . CYS A 1 216 ? 6.312 -7.789 -10.727 1.00 98.88 216 CYS A CA 1
ATOM 1774 C C . CYS A 1 216 ? 6.645 -8.396 -9.357 1.00 98.88 216 CYS A C 1
ATOM 1776 O O . CYS A 1 216 ? 7.599 -7.967 -8.709 1.00 98.88 216 CYS A O 1
ATOM 1778 N N . ALA A 1 217 ? 5.874 -9.387 -8.904 1.00 98.81 217 ALA A N 1
ATOM 1779 C CA . ALA A 1 217 ? 6.164 -10.078 -7.650 1.00 98.81 217 ALA A CA 1
ATOM 1780 C C . ALA A 1 217 ? 7.530 -10.783 -7.711 1.00 98.81 217 ALA A C 1
ATOM 1782 O O . ALA A 1 217 ? 8.327 -10.669 -6.785 1.00 98.81 217 ALA A O 1
ATOM 1783 N N . ASP A 1 218 ? 7.836 -11.451 -8.822 1.00 98.81 218 ASP A N 1
ATOM 1784 C CA . ASP A 1 218 ? 9.098 -12.165 -9.006 1.00 98.81 218 ASP A CA 1
ATOM 1785 C C . ASP A 1 218 ? 10.310 -11.223 -9.014 1.00 98.81 218 ASP A C 1
ATOM 1787 O O . ASP A 1 218 ? 11.306 -11.510 -8.346 1.00 98.81 218 ASP A O 1
ATOM 1791 N N . VAL A 1 219 ? 10.236 -10.071 -9.694 1.00 98.81 219 VAL A N 1
ATOM 1792 C CA . VAL A 1 219 ? 11.353 -9.112 -9.682 1.00 98.81 219 VAL A CA 1
ATOM 1793 C C . VAL A 1 219 ? 11.539 -8.458 -8.325 1.00 98.81 219 VAL A C 1
ATOM 1795 O O . VAL A 1 219 ? 12.678 -8.344 -7.879 1.00 98.81 219 VAL A O 1
ATOM 1798 N N . LEU A 1 220 ? 10.457 -8.097 -7.626 1.00 98.75 220 LEU A N 1
ATOM 1799 C CA . LEU A 1 220 ? 10.555 -7.568 -6.265 1.00 98.75 220 LEU A CA 1
ATOM 1800 C C . LEU A 1 220 ? 11.164 -8.609 -5.320 1.00 98.75 220 LEU A C 1
ATOM 1802 O O . LEU A 1 220 ? 12.087 -8.282 -4.578 1.00 98.75 220 LEU A O 1
ATOM 1806 N N . LEU A 1 221 ? 10.736 -9.872 -5.394 1.00 98.62 221 LEU A N 1
ATOM 1807 C CA . LEU A 1 221 ? 11.330 -10.950 -4.601 1.00 98.62 221 LEU A CA 1
ATOM 1808 C C . LEU A 1 221 ? 12.832 -11.106 -4.888 1.00 98.62 221 LEU A C 1
ATOM 1810 O O . LEU A 1 221 ? 13.618 -11.272 -3.958 1.00 98.62 221 LEU A O 1
ATOM 1814 N N . SER A 1 222 ? 13.242 -10.993 -6.157 1.00 98.06 222 SER A N 1
ATOM 1815 C CA . SER A 1 222 ? 14.645 -11.150 -6.571 1.00 98.06 222 SER A CA 1
ATOM 1816 C C . SER A 1 222 ? 15.596 -10.080 -6.020 1.00 98.06 222 SER A C 1
ATOM 1818 O O . SER A 1 222 ? 16.795 -10.327 -5.917 1.00 98.06 222 SER A O 1
ATOM 1820 N N . ILE A 1 223 ? 15.073 -8.908 -5.646 1.00 97.50 223 ILE A N 1
ATOM 1821 C CA . ILE A 1 223 ? 15.860 -7.772 -5.139 1.00 97.50 223 ILE A CA 1
ATOM 1822 C C . ILE A 1 223 ? 15.718 -7.566 -3.622 1.00 97.50 223 ILE A C 1
ATOM 1824 O O . ILE A 1 223 ? 16.228 -6.576 -3.087 1.00 97.50 223 ILE A O 1
ATOM 1828 N N . LYS A 1 224 ? 15.016 -8.471 -2.922 1.00 97.50 224 LYS A N 1
ATOM 1829 C CA . LYS A 1 224 ? 14.849 -8.426 -1.462 1.00 97.50 224 LYS A CA 1
ATOM 1830 C C . LYS A 1 224 ? 16.216 -8.366 -0.778 1.00 97.50 224 LYS A C 1
ATOM 1832 O O . LYS A 1 224 ? 17.138 -9.107 -1.121 1.00 97.50 224 LYS A O 1
ATOM 1837 N N . ARG A 1 225 ? 16.352 -7.503 0.227 1.00 96.81 225 ARG A N 1
ATOM 1838 C CA . ARG A 1 225 ? 17.595 -7.347 0.990 1.00 96.81 225 ARG A CA 1
ATOM 1839 C C . ARG A 1 225 ? 17.771 -8.454 2.040 1.00 96.81 225 ARG A C 1
ATOM 1841 O O . ARG A 1 225 ? 16.797 -9.136 2.380 1.00 96.81 225 ARG A O 1
ATOM 1848 N N . PRO A 1 226 ? 18.994 -8.647 2.579 1.00 94.19 226 PRO A N 1
ATOM 1849 C CA . PRO A 1 226 ? 19.263 -9.667 3.597 1.00 94.19 226 PRO A CA 1
ATOM 1850 C C . PRO A 1 226 ? 18.391 -9.552 4.854 1.00 94.19 226 PRO A C 1
ATOM 1852 O O . PRO A 1 226 ? 18.068 -10.564 5.453 1.00 94.19 226 PRO A O 1
ATOM 1855 N N . GLY A 1 227 ? 17.965 -8.342 5.232 1.00 93.06 227 GLY A N 1
ATOM 1856 C CA . GLY A 1 227 ? 17.064 -8.109 6.370 1.00 93.06 227 GLY A CA 1
ATOM 1857 C C . GLY A 1 227 ? 15.575 -8.327 6.073 1.00 93.06 227 GLY A C 1
ATOM 1858 O O . GLY A 1 227 ? 14.739 -7.724 6.732 1.00 93.06 227 GLY A O 1
ATOM 1859 N N . GLY A 1 228 ? 15.227 -9.067 5.019 1.00 95.62 228 GLY A N 1
ATOM 1860 C CA . GLY A 1 228 ? 13.836 -9.321 4.621 1.00 95.62 228 GLY A CA 1
ATOM 1861 C C . GLY A 1 228 ? 13.100 -8.163 3.932 1.00 95.62 228 GLY A C 1
ATOM 1862 O O . GLY A 1 228 ? 12.054 -8.397 3.334 1.00 95.62 228 GLY A O 1
ATOM 1863 N N . GLY A 1 229 ? 13.628 -6.938 3.997 1.00 97.25 229 GLY A N 1
ATOM 1864 C CA . GLY A 1 229 ? 12.989 -5.728 3.470 1.00 97.25 229 GLY A CA 1
ATOM 1865 C C . GLY A 1 229 ? 13.482 -5.275 2.095 1.00 97.25 229 GLY A C 1
ATOM 1866 O O . GLY A 1 229 ? 14.232 -5.973 1.406 1.00 97.25 229 GLY A O 1
ATOM 1867 N N . TRP A 1 230 ? 13.072 -4.063 1.716 1.00 98.38 230 TRP A N 1
ATOM 1868 C CA . TRP A 1 230 ? 13.440 -3.412 0.459 1.00 98.38 230 TRP A CA 1
ATOM 1869 C C . TRP A 1 230 ? 13.881 -1.968 0.695 1.00 98.38 230 TRP A C 1
ATOM 1871 O O . TRP A 1 230 ? 13.382 -1.288 1.592 1.00 98.38 230 TRP A O 1
ATOM 1881 N N . GLY A 1 231 ? 14.815 -1.493 -0.128 1.00 97.06 231 GLY A N 1
ATOM 1882 C CA . GLY A 1 231 ? 15.201 -0.085 -0.160 1.00 97.06 231 GLY A CA 1
ATOM 1883 C C . GLY A 1 231 ? 14.184 0.770 -0.917 1.00 97.06 231 GLY A C 1
ATOM 1884 O O . GLY A 1 231 ? 13.193 0.278 -1.447 1.00 97.06 231 GLY A O 1
ATOM 1885 N N . ASP A 1 232 ? 14.471 2.060 -1.040 1.00 96.94 232 ASP A N 1
ATOM 1886 C CA . ASP A 1 232 ? 13.668 3.004 -1.826 1.00 96.94 232 ASP A CA 1
ATOM 1887 C C . ASP A 1 232 ? 13.721 2.709 -3.332 1.00 96.94 232 ASP A C 1
ATOM 1889 O O . ASP A 1 232 ? 12.815 3.054 -4.104 1.00 96.94 232 ASP A O 1
ATOM 1893 N N . GLN A 1 233 ? 14.838 2.125 -3.759 1.00 96.69 233 GLN A N 1
ATOM 1894 C CA . GLN A 1 233 ? 15.202 1.953 -5.153 1.00 96.69 233 GLN A CA 1
ATOM 1895 C C . GLN A 1 233 ? 16.186 0.799 -5.348 1.00 96.69 233 GLN A C 1
ATOM 1897 O O . GLN A 1 233 ? 16.876 0.379 -4.420 1.00 96.69 233 GLN A O 1
ATOM 1902 N N . TRP A 1 234 ? 16.280 0.334 -6.591 1.00 97.56 234 TRP A N 1
ATOM 1903 C CA . TRP A 1 234 ? 17.217 -0.696 -7.023 1.00 97.56 234 TRP A CA 1
ATOM 1904 C C . TRP A 1 234 ? 17.856 -0.343 -8.364 1.00 97.56 234 TRP A C 1
ATOM 1906 O O . TRP A 1 234 ? 17.233 0.320 -9.194 1.00 97.56 234 TRP A O 1
ATOM 1916 N N . SER A 1 235 ? 19.079 -0.825 -8.570 1.00 97.12 235 SER A N 1
ATOM 1917 C CA . SER A 1 235 ? 19.819 -0.755 -9.828 1.00 97.12 235 SER A CA 1
ATOM 1918 C C . SER A 1 235 ? 20.392 -2.136 -10.139 1.00 97.12 235 SER A C 1
ATOM 1920 O O . SER A 1 235 ? 21.062 -2.717 -9.283 1.00 97.12 235 SER A O 1
ATOM 1922 N N . PHE A 1 236 ? 20.115 -2.684 -11.324 1.00 97.06 236 PHE A N 1
ATOM 1923 C CA . PHE A 1 236 ? 20.561 -4.037 -11.680 1.00 97.06 236 PHE A CA 1
ATOM 1924 C C . PHE A 1 236 ? 22.068 -4.129 -11.944 1.00 97.06 236 PHE A C 1
ATOM 1926 O O . PHE A 1 236 ? 22.648 -5.191 -11.734 1.00 97.06 236 PHE A O 1
ATOM 1933 N N . ASP A 1 237 ? 22.702 -3.033 -12.355 1.00 96.25 237 ASP A N 1
ATOM 1934 C CA . ASP A 1 237 ? 24.150 -2.938 -12.583 1.00 96.25 237 ASP A CA 1
ATOM 1935 C C . ASP A 1 237 ? 24.916 -2.277 -11.419 1.00 96.25 237 ASP A C 1
ATOM 1937 O O . ASP A 1 237 ? 26.131 -2.098 -11.489 1.00 96.25 237 ASP A O 1
ATOM 1941 N N . GLY A 1 238 ? 24.220 -1.894 -10.342 1.00 94.25 238 GLY A N 1
ATOM 1942 C CA . GLY A 1 238 ? 24.810 -1.210 -9.187 1.00 94.25 238 GLY A CA 1
ATOM 1943 C C . GLY A 1 238 ? 25.122 0.276 -9.407 1.00 94.25 238 GLY A C 1
ATOM 1944 O O . GLY A 1 238 ? 25.643 0.931 -8.501 1.00 94.25 238 GLY A O 1
ATOM 1945 N N . SER A 1 239 ? 24.787 0.843 -10.568 1.00 94.69 239 SER A N 1
ATOM 1946 C CA . SER A 1 239 ? 24.936 2.277 -10.822 1.00 94.69 239 SER A CA 1
ATOM 1947 C C . SER A 1 239 ? 24.006 3.113 -9.936 1.00 94.69 239 SER A C 1
ATOM 1949 O O . SER A 1 239 ? 22.937 2.674 -9.501 1.00 94.69 239 SER A O 1
ATOM 1951 N N . ARG A 1 240 ? 24.408 4.358 -9.663 1.00 92.31 240 ARG A N 1
ATOM 1952 C CA . ARG A 1 240 ? 23.588 5.313 -8.907 1.00 92.31 240 ARG A CA 1
ATOM 1953 C C . ARG A 1 240 ? 22.516 5.900 -9.812 1.00 92.31 240 ARG A C 1
ATOM 1955 O O . ARG A 1 240 ? 22.820 6.372 -10.902 1.00 92.31 240 ARG A O 1
ATOM 1962 N N . SER A 1 241 ? 21.282 5.977 -9.318 1.00 92.69 241 SER A N 1
ATOM 1963 C CA . SER A 1 241 ? 20.210 6.649 -10.057 1.00 92.69 241 SER A CA 1
ATOM 1964 C C . SER A 1 241 ? 20.395 8.170 -10.066 1.00 92.69 241 SER A C 1
ATOM 1966 O O . SER A 1 241 ? 19.846 8.849 -10.927 1.00 92.69 241 SER A O 1
ATOM 1968 N N . GLY A 1 242 ? 21.148 8.721 -9.108 1.00 91.69 242 GLY A N 1
ATOM 1969 C CA . GLY A 1 242 ? 21.256 10.164 -8.870 1.00 91.69 242 GLY A CA 1
ATOM 1970 C C . GLY A 1 242 ? 20.163 10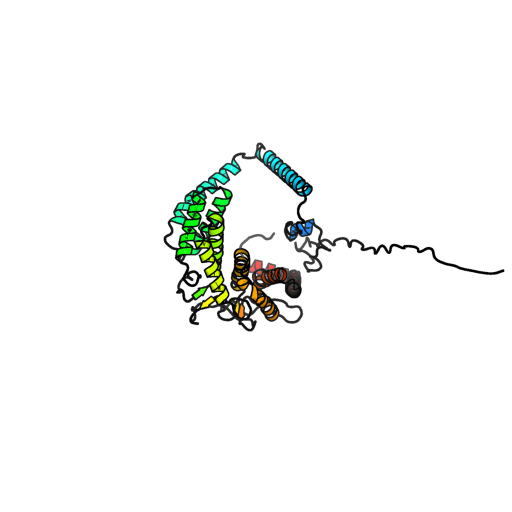.717 -7.949 1.00 91.69 242 GLY A C 1
ATOM 1971 O O . GLY A 1 242 ? 20.214 11.885 -7.580 1.00 91.69 242 GLY A O 1
ATOM 1972 N N . ASN A 1 243 ? 19.205 9.888 -7.526 1.00 91.62 243 ASN A N 1
ATOM 1973 C CA . ASN A 1 243 ? 18.218 10.243 -6.512 1.00 91.62 243 ASN A CA 1
ATOM 1974 C C . ASN A 1 243 ? 18.672 9.751 -5.129 1.00 91.62 243 ASN A C 1
ATOM 1976 O O . ASN A 1 243 ? 19.240 8.659 -5.000 1.00 91.62 243 ASN A O 1
ATOM 1980 N N . SER A 1 244 ? 18.385 10.547 -4.098 1.00 91.44 244 SER A N 1
ATOM 1981 C CA . SER A 1 244 ? 18.573 10.176 -2.693 1.00 91.44 244 SER A CA 1
ATOM 1982 C C . SER A 1 244 ? 17.657 9.019 -2.277 1.00 91.44 244 SER A C 1
ATOM 1984 O O . SER A 1 244 ? 16.701 8.683 -2.984 1.00 91.44 244 SER A O 1
ATOM 1986 N N . GLY A 1 245 ? 17.947 8.435 -1.115 1.00 90.69 245 GLY A N 1
ATOM 1987 C CA . GLY A 1 245 ? 17.225 7.290 -0.566 1.00 90.69 245 GLY A CA 1
ATOM 1988 C C . GLY A 1 245 ? 18.078 6.025 -0.474 1.00 90.69 245 GLY A C 1
ATOM 1989 O O . GLY A 1 245 ? 19.214 5.973 -0.951 1.00 90.69 245 GLY A O 1
ATOM 1990 N N . VAL A 1 246 ? 17.516 4.995 0.145 1.00 93.44 246 VAL A N 1
ATOM 1991 C CA . VAL A 1 246 ? 18.167 3.724 0.465 1.00 93.44 246 VAL A CA 1
ATOM 1992 C C . VAL A 1 246 ? 18.278 2.831 -0.766 1.00 93.44 246 VAL A C 1
ATOM 1994 O O . VAL A 1 246 ? 17.271 2.429 -1.343 1.00 93.44 246 VAL A O 1
ATOM 1997 N N . TYR A 1 247 ? 19.510 2.459 -1.117 1.00 91.44 247 TYR A N 1
ATOM 1998 C CA . TYR A 1 247 ? 19.814 1.412 -2.106 1.00 91.44 247 TYR A CA 1
ATOM 1999 C C . TYR A 1 247 ? 20.118 0.065 -1.430 1.00 91.44 247 TYR A C 1
ATOM 2001 O O . TYR A 1 247 ? 19.709 -0.995 -1.898 1.00 91.44 247 TYR A O 1
ATOM 2009 N N . HIS A 1 248 ? 20.865 0.108 -0.323 1.00 93.12 248 HIS A N 1
ATOM 2010 C CA . HIS A 1 248 ? 21.365 -1.062 0.399 1.00 93.12 248 HIS A CA 1
ATOM 2011 C C . HIS A 1 248 ? 20.852 -1.047 1.838 1.00 93.12 248 HIS A C 1
ATOM 2013 O O . HIS A 1 248 ? 21.521 -0.562 2.754 1.00 93.12 248 HIS A O 1
ATOM 2019 N N . GLY A 1 249 ? 19.626 -1.531 2.010 1.00 95.75 249 GLY A N 1
ATOM 2020 C CA . GLY A 1 249 ? 18.972 -1.617 3.304 1.00 95.75 249 GLY A CA 1
ATOM 2021 C C . GLY A 1 249 ? 17.457 -1.652 3.192 1.00 95.75 249 GLY A C 1
ATOM 2022 O O . GLY A 1 249 ? 16.908 -1.958 2.136 1.00 95.75 249 GLY A O 1
ATOM 2023 N N . THR A 1 250 ? 16.797 -1.310 4.288 1.00 97.88 250 THR A N 1
ATOM 2024 C CA . THR A 1 250 ? 15.342 -1.357 4.420 1.00 97.88 250 THR A CA 1
ATOM 2025 C C . THR A 1 250 ? 14.815 0.058 4.592 1.00 97.88 250 THR A C 1
ATOM 2027 O O . THR A 1 250 ? 15.291 0.806 5.447 1.00 97.88 250 THR A O 1
ATOM 2030 N N . SER A 1 251 ? 13.816 0.415 3.795 1.00 97.62 251 SER A N 1
ATOM 2031 C CA . SER A 1 251 ? 13.070 1.659 3.924 1.00 97.62 251 SER A CA 1
ATOM 2032 C C . SER A 1 251 ? 11.606 1.362 4.230 1.00 97.62 251 SER A C 1
ATOM 2034 O O . SER A 1 251 ? 10.981 0.490 3.622 1.00 97.62 251 SER A O 1
ATOM 2036 N N . PHE A 1 252 ? 11.061 2.092 5.191 1.00 97.25 252 PHE A N 1
ATOM 2037 C CA . PHE A 1 252 ? 9.637 2.155 5.496 1.00 97.25 252 PHE A CA 1
ATOM 2038 C C . PHE A 1 252 ? 8.985 3.397 4.873 1.00 97.25 252 PHE A C 1
ATOM 2040 O O . PHE A 1 252 ? 7.765 3.544 4.956 1.00 97.25 252 PHE A O 1
ATOM 2047 N N . ASN A 1 253 ? 9.776 4.280 4.249 1.00 94.94 253 ASN A N 1
ATOM 2048 C CA . ASN A 1 253 ? 9.257 5.475 3.603 1.00 94.94 253 ASN A CA 1
ATOM 2049 C C . ASN A 1 253 ? 8.387 5.111 2.394 1.00 94.94 253 ASN A C 1
ATOM 2051 O O . ASN A 1 253 ? 8.737 4.228 1.610 1.00 94.94 253 ASN A O 1
ATOM 2055 N N . ASP A 1 254 ? 7.246 5.790 2.265 1.00 94.75 254 ASP A N 1
ATOM 2056 C CA . ASP A 1 254 ? 6.336 5.723 1.114 1.00 94.75 254 ASP A CA 1
ATOM 2057 C C . ASP A 1 254 ? 6.080 4.298 0.567 1.00 94.75 254 ASP A C 1
ATOM 2059 O O . ASP A 1 254 ? 5.971 4.080 -0.643 1.00 94.75 254 ASP A O 1
ATOM 2063 N N . GLY A 1 255 ? 5.982 3.318 1.477 1.00 96.06 255 GLY A N 1
ATOM 2064 C CA . GLY A 1 255 ? 5.637 1.927 1.174 1.00 96.06 255 GLY A CA 1
ATOM 2065 C C . GLY A 1 255 ? 6.782 1.054 0.654 1.00 96.06 255 GLY A C 1
ATOM 2066 O O . GLY A 1 255 ? 6.518 -0.071 0.239 1.00 96.06 255 GLY A O 1
ATOM 2067 N N . ALA A 1 256 ? 8.040 1.514 0.689 1.00 97.19 256 ALA A N 1
ATOM 2068 C CA . ALA A 1 256 ? 9.167 0.816 0.062 1.00 97.19 256 ALA A CA 1
ATOM 2069 C C . ALA A 1 256 ? 9.305 -0.660 0.488 1.00 97.19 256 ALA A C 1
ATOM 2071 O O . ALA A 1 256 ? 9.522 -1.516 -0.362 1.00 97.19 256 ALA A O 1
ATOM 2072 N N . THR A 1 257 ? 9.116 -0.978 1.774 1.00 98.38 257 THR A N 1
ATOM 2073 C CA . THR A 1 257 ? 9.075 -2.368 2.277 1.00 98.38 257 THR A CA 1
ATOM 2074 C C . THR A 1 257 ? 7.656 -2.917 2.403 1.00 98.38 257 THR A C 1
ATOM 2076 O O . THR A 1 257 ? 7.413 -4.084 2.091 1.00 98.38 257 THR A O 1
ATOM 2079 N N . ASN A 1 258 ? 6.706 -2.094 2.848 1.00 98.19 258 ASN A N 1
ATOM 2080 C CA . ASN A 1 258 ? 5.332 -2.520 3.110 1.00 98.19 258 ASN A CA 1
ATOM 2081 C C . ASN A 1 258 ? 4.617 -3.018 1.852 1.00 98.19 258 ASN A C 1
ATOM 2083 O O . ASN A 1 258 ? 3.951 -4.053 1.902 1.00 98.19 258 ASN A O 1
ATOM 2087 N N . ASP A 1 259 ? 4.771 -2.314 0.731 1.00 98.25 259 ASP A N 1
ATOM 2088 C CA . ASP A 1 259 ? 4.083 -2.668 -0.503 1.00 98.25 259 ASP A CA 1
ATOM 2089 C C . ASP A 1 259 ? 4.622 -3.988 -1.081 1.00 98.25 259 ASP A C 1
ATOM 2091 O O . ASP A 1 259 ? 3.808 -4.885 -1.312 1.00 98.25 259 ASP A O 1
ATOM 2095 N N . PRO A 1 260 ? 5.948 -4.199 -1.270 1.00 98.62 260 PRO A N 1
ATOM 2096 C CA . PRO A 1 260 ? 6.453 -5.504 -1.692 1.00 98.62 260 PRO A CA 1
ATOM 2097 C C . PRO A 1 260 ? 6.068 -6.639 -0.741 1.00 98.62 260 PRO A C 1
ATOM 2099 O O . PRO A 1 260 ? 5.695 -7.708 -1.218 1.00 98.62 260 PRO A O 1
ATOM 2102 N N . PHE A 1 261 ? 6.082 -6.413 0.579 1.00 98.69 261 PHE A N 1
ATOM 2103 C CA . PHE A 1 261 ? 5.639 -7.417 1.551 1.00 98.69 261 PHE A CA 1
ATOM 2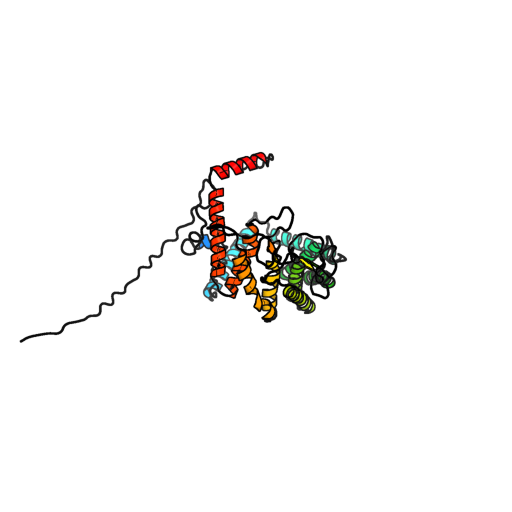104 C C . PHE A 1 261 ? 4.187 -7.850 1.290 1.00 98.69 261 PHE A C 1
ATOM 2106 O O . PHE A 1 261 ? 3.899 -9.042 1.183 1.00 98.69 261 PHE A O 1
ATOM 2113 N N . GLN A 1 262 ? 3.265 -6.897 1.118 1.00 98.12 262 GLN A N 1
ATOM 2114 C CA . GLN A 1 262 ? 1.862 -7.202 0.810 1.00 98.12 262 GLN A CA 1
ATOM 2115 C C . GLN A 1 262 ? 1.699 -7.879 -0.557 1.00 98.12 262 GLN A C 1
ATOM 2117 O O . GLN A 1 262 ? 0.882 -8.790 -0.699 1.00 98.12 262 GLN A O 1
ATOM 2122 N N . ILE A 1 263 ? 2.499 -7.483 -1.552 1.00 98.69 263 ILE A N 1
ATOM 2123 C CA . ILE A 1 263 ? 2.545 -8.138 -2.866 1.00 98.69 263 ILE A CA 1
ATOM 2124 C C . ILE A 1 263 ? 2.973 -9.601 -2.724 1.00 98.69 263 ILE A C 1
ATOM 2126 O O . ILE A 1 263 ? 2.366 -10.461 -3.357 1.00 98.69 263 ILE A O 1
ATOM 2130 N N . MET A 1 264 ? 3.966 -9.909 -1.885 1.00 98.75 264 MET A N 1
ATOM 2131 C CA . MET A 1 264 ? 4.394 -11.288 -1.632 1.00 98.75 264 MET A CA 1
ATOM 2132 C C . MET A 1 264 ? 3.274 -12.126 -1.005 1.00 98.75 264 MET A C 1
ATOM 2134 O O . MET A 1 264 ? 2.984 -13.230 -1.474 1.00 98.75 264 MET A O 1
ATOM 2138 N N . VAL A 1 265 ? 2.600 -11.588 0.015 1.00 98.06 265 VAL A N 1
ATOM 2139 C CA . VAL A 1 265 ? 1.449 -12.245 0.656 1.00 98.06 265 VAL A CA 1
ATOM 2140 C C . VAL A 1 265 ? 0.331 -12.493 -0.363 1.00 98.06 265 VAL A C 1
ATOM 2142 O O . VAL A 1 265 ? -0.192 -13.604 -0.458 1.00 98.06 265 VAL A O 1
ATOM 2145 N N . MET A 1 266 ? 0.008 -11.499 -1.195 1.00 98.19 266 MET A N 1
ATOM 2146 C CA . MET A 1 266 ? -1.006 -11.635 -2.243 1.00 98.19 266 MET A CA 1
ATOM 2147 C C . MET A 1 266 ? -0.605 -12.649 -3.324 1.00 98.19 266 MET A C 1
ATOM 2149 O O . MET A 1 266 ? -1.418 -13.480 -3.727 1.00 98.19 266 MET A O 1
ATOM 2153 N N . ALA A 1 267 ? 0.649 -12.630 -3.777 1.00 98.56 267 ALA A N 1
ATOM 2154 C CA . ALA A 1 267 ? 1.156 -13.581 -4.759 1.00 98.56 267 ALA A CA 1
ATOM 2155 C C . ALA A 1 267 ? 1.080 -15.022 -4.230 1.00 98.56 267 ALA A C 1
ATOM 2157 O O . ALA A 1 267 ? 0.670 -15.924 -4.966 1.00 98.56 267 ALA A O 1
ATOM 2158 N N . TYR A 1 268 ? 1.380 -15.244 -2.946 1.00 98.31 268 TYR A N 1
ATOM 2159 C CA . TYR A 1 268 ? 1.144 -16.531 -2.292 1.00 98.31 268 TYR A CA 1
ATOM 2160 C C . TYR A 1 268 ? -0.340 -16.905 -2.270 1.00 98.31 268 TYR A C 1
ATOM 2162 O O . TYR A 1 268 ? -0.675 -18.015 -2.673 1.00 98.31 268 TYR A O 1
ATOM 2170 N N . HIS A 1 269 ? -1.237 -15.998 -1.877 1.00 96.81 269 HIS A N 1
ATOM 2171 C CA . HIS A 1 269 ? -2.675 -16.285 -1.859 1.00 96.81 269 HIS A CA 1
ATOM 2172 C C . HIS A 1 269 ? -3.235 -16.675 -3.231 1.00 96.81 269 HIS A C 1
ATOM 2174 O O . HIS A 1 269 ? -4.109 -17.533 -3.310 1.00 96.81 269 HIS A O 1
ATOM 2180 N N . ILE A 1 270 ? -2.728 -16.073 -4.308 1.00 96.88 270 ILE A N 1
ATOM 2181 C CA . ILE A 1 270 ? -3.197 -16.357 -5.669 1.00 96.88 270 ILE A CA 1
ATOM 2182 C C . ILE A 1 270 ? -2.602 -17.659 -6.219 1.00 96.88 270 ILE A C 1
ATOM 2184 O O . ILE A 1 270 ? -3.279 -18.383 -6.945 1.00 96.88 270 ILE A O 1
ATOM 2188 N N . THR A 1 271 ? -1.336 -17.953 -5.913 1.00 97.69 271 THR A N 1
ATOM 2189 C CA . THR A 1 271 ? -0.592 -19.049 -6.563 1.00 97.69 271 THR A CA 1
ATOM 2190 C C . THR A 1 271 ? -0.413 -20.294 -5.697 1.00 97.69 271 THR A C 1
ATOM 2192 O O . THR A 1 271 ? -0.064 -21.350 -6.217 1.00 97.69 271 THR A O 1
ATOM 2195 N N . GLY A 1 272 ? -0.562 -20.177 -4.377 1.00 98.00 272 GLY A N 1
ATOM 2196 C CA . GLY A 1 272 ? -0.145 -21.186 -3.400 1.00 98.00 272 GLY A CA 1
ATOM 2197 C C . GLY A 1 272 ? 1.376 -21.378 -3.303 1.00 98.00 272 GLY A C 1
ATOM 2198 O O . GLY A 1 272 ? 1.843 -22.245 -2.561 1.00 98.00 272 GLY A O 1
ATOM 2199 N N . ASN A 1 273 ? 2.180 -20.601 -4.039 1.00 98.38 273 ASN A N 1
ATOM 2200 C CA . ASN A 1 273 ? 3.620 -20.811 -4.110 1.00 98.38 273 ASN A CA 1
ATOM 2201 C C . ASN A 1 273 ? 4.329 -20.222 -2.887 1.00 98.38 273 ASN A C 1
ATOM 2203 O O . ASN A 1 273 ? 4.482 -19.006 -2.752 1.00 98.38 273 ASN A O 1
ATOM 2207 N N . LYS A 1 274 ? 4.818 -21.107 -2.014 1.00 97.94 274 LYS A N 1
ATOM 2208 C CA . LYS A 1 274 ? 5.481 -20.739 -0.756 1.00 97.94 274 LYS A CA 1
ATOM 2209 C C . LYS A 1 274 ? 6.737 -19.881 -0.934 1.00 97.94 274 LYS A C 1
ATOM 2211 O O . LYS A 1 274 ? 7.120 -19.228 0.032 1.00 97.94 274 LYS A O 1
ATOM 2216 N N . LYS A 1 275 ? 7.339 -19.816 -2.133 1.00 97.94 275 LYS A N 1
ATOM 2217 C CA . LYS A 1 275 ? 8.522 -18.973 -2.401 1.00 97.94 275 LYS A CA 1
ATOM 2218 C C . LYS A 1 275 ? 8.309 -17.504 -2.022 1.00 97.94 275 LYS A C 1
ATOM 2220 O O . LYS A 1 275 ? 9.255 -16.840 -1.623 1.00 97.94 275 LYS A O 1
ATOM 2225 N N . TYR A 1 276 ? 7.077 -17.002 -2.145 1.00 98.56 276 TYR A N 1
ATOM 2226 C CA . TYR A 1 276 ? 6.777 -15.602 -1.852 1.00 98.56 276 TYR A CA 1
ATOM 2227 C C . TYR A 1 276 ? 6.778 -15.306 -0.347 1.00 98.56 276 TYR A C 1
ATOM 2229 O O . TYR A 1 276 ? 7.108 -14.199 0.052 1.00 98.56 276 TYR A O 1
ATOM 2237 N N . ILE A 1 277 ? 6.453 -16.286 0.503 1.00 97.25 277 ILE A N 1
ATOM 2238 C CA . ILE A 1 277 ? 6.310 -16.075 1.953 1.00 97.25 277 ILE A CA 1
ATOM 2239 C C . ILE A 1 277 ? 7.430 -16.703 2.788 1.00 97.25 277 ILE A C 1
ATOM 2241 O O . ILE A 1 277 ? 7.558 -16.377 3.966 1.00 97.25 277 ILE A O 1
ATOM 2245 N N . SER A 1 278 ? 8.253 -17.585 2.209 1.00 95.81 278 SER A N 1
ATOM 2246 C CA . SER A 1 278 ? 9.216 -18.411 2.955 1.00 95.81 278 SER A CA 1
ATOM 2247 C C . SER A 1 278 ? 10.239 -17.609 3.761 1.00 95.81 278 SER A C 1
ATOM 2249 O O . SER A 1 278 ? 10.666 -18.064 4.816 1.00 95.81 278 SER A O 1
ATOM 2251 N N . SER A 1 279 ? 10.605 -16.416 3.294 1.00 95.12 279 SER A N 1
ATOM 2252 C CA . SER A 1 279 ? 11.602 -15.545 3.930 1.00 95.12 279 SER A CA 1
ATOM 2253 C C . SER A 1 279 ? 11.012 -14.252 4.499 1.00 95.12 279 SER A C 1
ATOM 2255 O O . SER A 1 279 ? 11.763 -13.354 4.864 1.00 95.12 279 SER A O 1
ATOM 2257 N N . LEU A 1 280 ? 9.682 -14.095 4.542 1.00 96.12 280 LEU A N 1
ATOM 2258 C CA . LEU A 1 280 ? 9.091 -12.842 5.032 1.00 96.12 280 LEU A CA 1
ATOM 2259 C C . LEU A 1 280 ? 9.310 -12.636 6.535 1.00 96.12 280 LEU A C 1
ATOM 2261 O O . LEU A 1 280 ? 9.320 -11.497 6.978 1.00 96.12 280 LEU A O 1
ATOM 2265 N N . HIS A 1 281 ? 9.538 -13.704 7.304 1.00 95.00 281 HIS A N 1
ATOM 2266 C CA . HIS A 1 281 ? 9.826 -13.626 8.739 1.00 95.00 281 HIS A CA 1
ATOM 2267 C C . HIS A 1 281 ? 11.104 -12.824 9.064 1.00 95.00 281 HIS A C 1
ATOM 2269 O O . HIS A 1 281 ? 11.181 -12.209 10.126 1.00 95.00 281 HIS A O 1
ATOM 2275 N N . GLU A 1 282 ? 12.068 -12.755 8.137 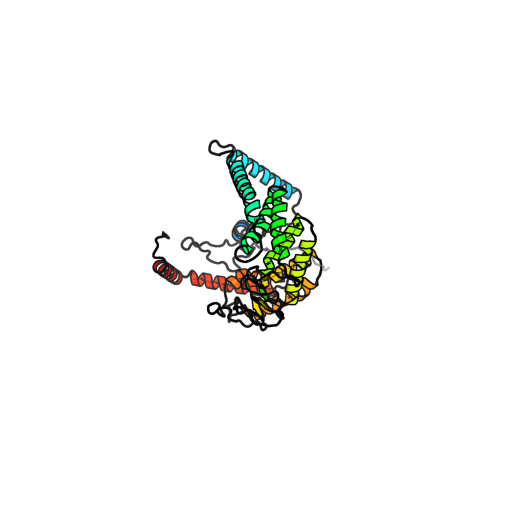1.00 96.88 282 GLU A N 1
ATOM 2276 C CA . GLU A 1 282 ? 13.341 -12.036 8.311 1.00 96.88 282 GLU A CA 1
ATOM 2277 C C . GLU A 1 282 ? 13.145 -10.538 8.608 1.00 96.88 282 GLU A C 1
ATOM 2279 O O . GLU A 1 282 ? 13.934 -9.940 9.342 1.00 96.88 282 GLU A O 1
ATOM 2284 N N . ILE A 1 283 ? 12.071 -9.916 8.092 1.00 97.94 283 ILE A N 1
ATOM 2285 C CA . ILE A 1 283 ? 11.787 -8.501 8.382 1.00 97.94 283 ILE A CA 1
ATOM 2286 C C . ILE A 1 283 ? 11.423 -8.280 9.855 1.00 97.94 283 ILE A C 1
ATOM 2288 O O . ILE A 1 283 ? 11.676 -7.202 10.384 1.00 97.94 283 ILE A O 1
ATOM 2292 N N . GLY A 1 284 ? 10.885 -9.293 10.543 1.00 97.38 284 GLY A N 1
ATOM 2293 C CA . GLY A 1 284 ? 10.594 -9.224 11.975 1.00 97.38 284 GLY A CA 1
ATOM 2294 C C . GLY A 1 284 ? 11.868 -9.124 12.810 1.00 97.38 284 GLY A C 1
ATOM 2295 O O . GLY A 1 284 ? 11.978 -8.252 13.674 1.00 97.38 284 GLY A O 1
ATOM 2296 N N . GLU A 1 285 ? 12.869 -9.949 12.495 1.00 96.88 285 GLU A N 1
ATOM 2297 C CA . GLU A 1 285 ? 14.192 -9.888 13.129 1.00 96.88 285 GLU A CA 1
ATOM 2298 C C . GLU A 1 285 ? 14.878 -8.546 12.855 1.00 96.88 285 GLU A C 1
ATOM 2300 O O . GLU A 1 285 ? 15.447 -7.926 13.759 1.00 96.88 285 GLU A O 1
ATOM 2305 N N . PHE A 1 286 ? 14.771 -8.054 11.617 1.00 98.12 286 PHE A N 1
ATOM 2306 C CA . PHE A 1 286 ? 15.282 -6.741 11.245 1.00 98.12 286 PHE A CA 1
ATOM 2307 C C . PHE A 1 286 ? 14.609 -5.617 12.038 1.00 98.12 286 PHE A C 1
ATOM 2309 O O . PHE A 1 286 ? 15.309 -4.769 12.583 1.00 98.12 286 PHE A O 1
ATOM 2316 N N . ILE A 1 287 ? 13.275 -5.608 12.140 1.00 98.06 287 ILE A N 1
ATOM 2317 C CA . ILE A 1 287 ? 12.519 -4.597 12.893 1.00 98.06 287 ILE A CA 1
ATOM 2318 C C . ILE A 1 287 ? 12.916 -4.615 14.371 1.00 98.06 287 ILE A C 1
ATOM 2320 O O . ILE A 1 287 ? 13.161 -3.551 14.945 1.00 98.06 287 ILE A O 1
ATOM 2324 N N . ALA A 1 288 ? 13.028 -5.798 14.981 1.00 96.62 288 ALA A N 1
ATOM 2325 C CA . ALA A 1 288 ? 13.456 -5.934 16.370 1.00 96.62 288 ALA A CA 1
ATOM 2326 C C . ALA A 1 288 ? 14.853 -5.332 16.590 1.00 96.62 288 ALA A C 1
ATOM 2328 O O . ALA A 1 288 ? 15.068 -4.584 17.543 1.00 96.62 288 ALA A O 1
ATOM 2329 N N . LYS A 1 289 ? 15.784 -5.596 15.665 1.00 96.88 289 LYS A N 1
ATOM 2330 C CA . LYS A 1 289 ? 17.145 -5.045 15.690 1.00 96.88 289 LYS A CA 1
ATOM 2331 C C . LYS A 1 289 ? 17.195 -3.538 15.403 1.00 96.88 289 LYS A C 1
ATOM 2333 O O . LYS A 1 289 ? 18.036 -2.842 15.960 1.00 96.88 289 LYS A O 1
ATOM 2338 N N . ALA A 1 290 ? 16.311 -3.043 14.539 1.00 96.69 290 ALA A N 1
ATOM 2339 C CA . ALA A 1 290 ? 16.230 -1.648 14.108 1.00 96.69 290 ALA A CA 1
ATOM 2340 C C . ALA A 1 290 ? 15.604 -0.712 15.159 1.00 96.69 290 ALA A C 1
ATOM 2342 O O . ALA A 1 290 ? 15.601 0.509 14.961 1.00 96.69 290 ALA A O 1
ATOM 2343 N N . LYS A 1 291 ? 15.049 -1.267 16.248 1.00 94.81 291 LYS A N 1
ATOM 2344 C CA . LYS A 1 291 ? 14.450 -0.506 17.349 1.00 94.81 291 LYS A CA 1
ATOM 2345 C C . LYS A 1 291 ? 15.437 0.538 17.869 1.00 94.81 291 LYS A C 1
ATOM 2347 O O . LYS A 1 291 ? 16.553 0.220 18.268 1.00 94.81 291 LYS A O 1
ATOM 2352 N N . MET A 1 292 ? 14.981 1.781 17.920 1.00 92.38 292 MET A N 1
ATOM 2353 C CA . MET A 1 292 ? 15.723 2.908 18.472 1.00 92.38 292 MET A CA 1
ATOM 2354 C C . MET A 1 292 ? 15.276 3.232 19.894 1.00 92.38 292 MET A C 1
ATOM 2356 O O . MET A 1 292 ? 14.138 2.944 20.272 1.00 92.38 292 MET A O 1
ATOM 2360 N N . GLY A 1 293 ? 16.167 3.897 20.632 1.00 84.31 293 GLY A N 1
ATOM 2361 C CA . GLY A 1 293 ? 15.907 4.428 21.966 1.00 84.31 293 GLY A CA 1
ATOM 2362 C C . GLY A 1 293 ? 16.585 3.667 23.097 1.00 84.31 293 GLY A C 1
ATOM 2363 O O . GLY A 1 293 ? 16.836 2.466 22.996 1.00 84.31 293 GLY A O 1
ATOM 2364 N N . GLU A 1 294 ? 16.849 4.387 24.184 1.00 82.25 294 GLU A N 1
ATOM 2365 C CA . GLU A 1 294 ? 17.278 3.834 25.469 1.00 82.25 294 GLU A CA 1
ATOM 2366 C C . GLU A 1 294 ? 16.089 3.756 26.435 1.00 82.25 294 GLU A C 1
ATOM 2368 O O . GLU A 1 294 ? 15.163 4.571 26.374 1.00 82.25 294 GLU A O 1
ATOM 2373 N N . GLY A 1 295 ? 16.119 2.775 27.341 1.00 84.75 295 GLY A N 1
ATOM 2374 C CA . GLY A 1 295 ? 15.065 2.570 28.333 1.00 84.75 295 GLY A CA 1
ATOM 2375 C C . GLY A 1 295 ? 13.689 2.379 27.692 1.00 84.75 295 GLY A C 1
ATOM 2376 O O . GLY A 1 295 ? 13.486 1.468 26.890 1.00 84.75 295 GLY A O 1
ATOM 2377 N N . GLU A 1 296 ? 12.753 3.253 28.060 1.00 84.00 296 GLU A N 1
ATOM 2378 C CA . GLU A 1 296 ? 11.354 3.213 27.617 1.00 84.00 296 GLU A CA 1
ATOM 2379 C C . GLU A 1 296 ? 11.131 3.806 26.218 1.00 84.00 296 GLU A C 1
ATOM 2381 O O . GLU A 1 296 ? 10.029 3.699 25.684 1.00 84.00 296 GLU A O 1
ATOM 2386 N N . LEU A 1 297 ? 12.140 4.441 25.603 1.00 88.44 297 LEU A N 1
ATOM 2387 C CA . LEU A 1 297 ? 11.987 4.952 24.243 1.00 88.44 297 LEU A CA 1
ATOM 2388 C C . LEU A 1 297 ? 11.958 3.777 23.264 1.00 88.44 297 LEU A C 1
ATOM 2390 O O . LEU A 1 297 ? 12.895 2.977 23.177 1.00 88.44 297 LEU A O 1
ATOM 2394 N N . VAL A 1 298 ? 10.875 3.707 22.494 1.00 92.00 298 VAL A N 1
ATOM 2395 C CA . VAL A 1 298 ? 10.691 2.722 21.431 1.00 92.00 298 VAL A CA 1
ATOM 2396 C C . VAL A 1 298 ? 10.218 3.440 20.175 1.00 92.00 298 VAL A C 1
ATOM 2398 O O . VAL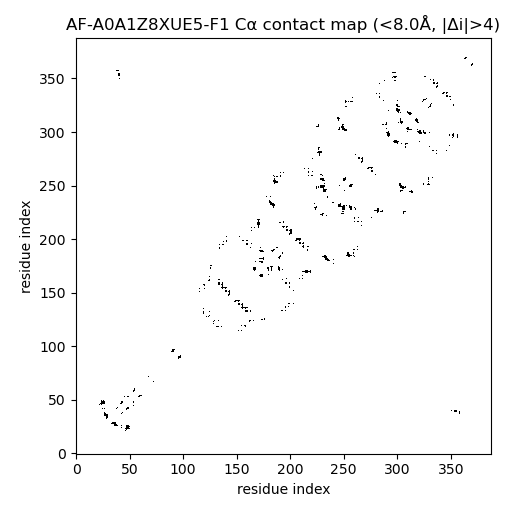 A 1 298 ? 9.183 4.102 20.167 1.00 92.00 298 VAL A O 1
ATOM 2401 N N . GLY A 1 299 ? 10.979 3.305 19.093 1.00 94.31 299 GLY A N 1
ATOM 2402 C CA . GLY A 1 299 ? 10.608 3.862 17.799 1.00 94.31 2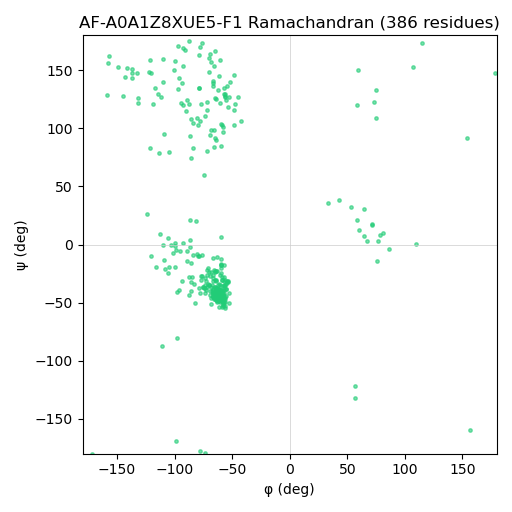99 GLY A CA 1
ATOM 2403 C C . GLY A 1 299 ? 11.540 3.415 16.682 1.00 94.31 299 GLY A C 1
ATOM 2404 O O . GLY A 1 299 ? 12.488 2.664 16.913 1.00 94.31 299 GLY A O 1
ATOM 2405 N N . TRP A 1 300 ? 11.263 3.886 15.466 1.00 96.94 300 TRP A N 1
ATOM 2406 C CA . TRP A 1 300 ? 12.027 3.540 14.269 1.00 96.94 300 TRP A CA 1
ATOM 2407 C C . TRP A 1 300 ? 12.166 4.737 13.324 1.00 96.94 300 TRP A C 1
ATOM 2409 O O . TRP A 1 300 ? 11.231 5.530 13.188 1.00 96.94 300 TRP A O 1
ATOM 2419 N N . CYS A 1 301 ? 13.313 4.849 12.655 1.00 95.56 301 CYS A N 1
ATOM 2420 C CA . CYS A 1 301 ? 13.527 5.748 11.521 1.00 95.56 301 CYS A CA 1
ATOM 2421 C C . CYS A 1 301 ? 12.744 5.295 10.292 1.00 95.56 301 CYS A C 1
ATOM 2423 O O . CYS A 1 301 ? 12.330 4.146 10.186 1.00 95.56 301 CYS A O 1
ATOM 2425 N N . GLU A 1 302 ? 12.581 6.176 9.313 1.00 95.25 302 GLU A N 1
ATOM 2426 C CA . GLU A 1 302 ? 12.048 5.769 8.011 1.00 95.25 302 GLU A CA 1
ATOM 2427 C C . GLU A 1 302 ? 13.026 4.880 7.228 1.00 95.25 302 GLU A C 1
ATOM 2429 O O . GLU A 1 302 ? 12.581 4.052 6.439 1.00 95.25 302 GLU A O 1
ATOM 2434 N N . GLN A 1 303 ? 14.340 5.004 7.448 1.00 95.38 303 GLN A N 1
ATOM 2435 C CA . GLN A 1 303 ? 15.357 4.347 6.627 1.00 95.38 303 GLN A CA 1
ATOM 2436 C C . GLN A 1 303 ? 16.502 3.734 7.436 1.00 95.38 303 GLN A C 1
ATOM 2438 O O . GLN A 1 303 ? 16.990 4.308 8.411 1.00 95.38 303 GLN A O 1
ATOM 2443 N N . TYR A 1 304 ? 16.983 2.582 6.968 1.00 97.81 304 TYR A N 1
ATOM 2444 C CA . TYR A 1 304 ? 18.068 1.822 7.578 1.00 97.81 304 TYR A CA 1
ATOM 2445 C C . TYR A 1 304 ? 18.984 1.202 6.520 1.00 97.81 304 TYR A C 1
ATOM 2447 O O . TYR A 1 304 ? 18.535 0.849 5.431 1.00 97.81 304 TYR A O 1
ATOM 2455 N N . ASN A 1 305 ? 20.259 0.996 6.855 1.00 97.12 305 ASN A N 1
ATOM 2456 C CA . ASN A 1 305 ? 21.147 0.138 6.062 1.00 97.12 305 ASN A CA 1
ATOM 2457 C C . ASN A 1 305 ? 20.863 -1.362 6.308 1.00 97.12 305 ASN A C 1
ATOM 2459 O O . ASN A 1 305 ? 20.107 -1.725 7.209 1.00 97.12 305 ASN A O 1
ATOM 2463 N N . ASP A 1 306 ? 21.512 -2.260 5.554 1.00 96.38 306 ASP A N 1
ATOM 2464 C CA . ASP A 1 306 ? 21.337 -3.721 5.714 1.00 96.38 306 ASP A CA 1
ATOM 2465 C C . ASP A 1 306 ? 21.711 -4.249 7.115 1.00 96.38 306 ASP A C 1
ATOM 2467 O O . ASP A 1 306 ? 21.316 -5.350 7.495 1.00 96.38 306 ASP A O 1
ATOM 2471 N N . LYS A 1 307 ? 22.469 -3.483 7.910 1.00 96.44 307 LYS A N 1
ATOM 2472 C CA . LYS A 1 307 ? 22.833 -3.845 9.287 1.00 96.44 307 LYS A CA 1
ATOM 2473 C C . LYS A 1 307 ? 21.782 -3.416 10.313 1.00 96.44 307 LYS A C 1
ATOM 2475 O O . LYS A 1 307 ? 22.019 -3.656 11.498 1.00 96.44 307 LYS A O 1
ATOM 2480 N N . ALA A 1 308 ? 20.650 -2.857 9.877 1.00 97.12 308 ALA A N 1
ATOM 2481 C CA . ALA A 1 308 ? 19.607 -2.259 10.712 1.00 97.12 308 ALA A CA 1
ATOM 2482 C C . ALA A 1 308 ? 20.080 -1.021 11.492 1.00 97.12 308 ALA A C 1
ATOM 2484 O O . ALA A 1 308 ? 19.596 -0.740 12.583 1.00 97.12 308 ALA A O 1
ATOM 2485 N N . GLN A 1 309 ? 21.032 -0.267 10.934 1.00 96.81 309 GLN A N 1
ATOM 2486 C CA . GLN A 1 309 ? 21.457 1.018 11.495 1.00 96.81 309 GLN A CA 1
ATOM 2487 C C . GLN A 1 309 ? 20.730 2.155 10.765 1.00 96.81 309 GLN A C 1
ATOM 2489 O O . GLN A 1 309 ? 20.675 2.104 9.530 1.00 96.81 309 GLN A O 1
ATOM 2494 N N . PRO A 1 310 ? 20.177 3.149 11.486 1.00 96.19 310 PRO A N 1
ATOM 2495 C CA . PRO A 1 310 ? 19.546 4.316 10.881 1.00 96.19 310 PRO A CA 1
ATOM 2496 C C . PRO A 1 310 ? 20.454 4.997 9.862 1.00 96.19 310 PRO A C 1
ATOM 2498 O O . PRO A 1 310 ? 21.658 5.127 10.094 1.00 96.19 310 PRO A O 1
ATOM 2501 N N . VAL A 1 311 ? 19.881 5.441 8.746 1.00 95.56 311 VAL A N 1
ATOM 2502 C CA . VAL A 1 311 ? 20.609 6.214 7.734 1.00 95.56 311 VAL A CA 1
ATOM 2503 C C . VAL A 1 311 ? 19.776 7.380 7.238 1.00 95.56 311 VAL A C 1
ATOM 2505 O O . VAL A 1 311 ? 18.560 7.282 7.113 1.00 95.56 311 VAL A O 1
ATOM 2508 N N . ARG A 1 312 ? 20.452 8.472 6.895 1.00 94.06 312 ARG A N 1
ATOM 2509 C CA . ARG A 1 312 ? 19.851 9.604 6.196 1.00 94.06 312 ARG A CA 1
ATOM 2510 C C . ARG A 1 312 ? 19.421 9.244 4.776 1.00 94.06 312 ARG A C 1
ATOM 2512 O O . ARG A 1 312 ? 20.183 8.618 4.038 1.00 94.06 312 ARG A O 1
ATOM 2519 N N . ALA A 1 313 ? 18.254 9.738 4.364 1.00 91.94 313 ALA A N 1
ATOM 2520 C CA . ALA A 1 313 ? 17.811 9.704 2.970 1.00 91.94 313 ALA A CA 1
ATOM 2521 C C . ALA A 1 313 ? 18.093 11.041 2.264 1.00 91.94 313 ALA A C 1
ATOM 2523 O O . ALA A 1 313 ? 19.089 11.170 1.549 1.00 91.94 313 ALA A O 1
ATOM 2524 N N . ARG A 1 314 ? 17.242 12.053 2.458 1.00 92.69 314 ARG A N 1
ATOM 2525 C CA . ARG A 1 314 ? 17.480 13.451 2.047 1.00 92.69 314 ARG A CA 1
ATOM 2526 C C . ARG A 1 314 ? 18.153 14.253 3.161 1.00 92.69 314 ARG A C 1
ATOM 2528 O O . ARG A 1 314 ? 18.177 13.838 4.312 1.00 92.69 314 ARG A O 1
ATOM 2535 N N . GLN A 1 315 ? 18.655 15.451 2.846 1.00 91.75 315 GLN A N 1
ATOM 2536 C CA . GLN A 1 315 ? 19.305 16.330 3.834 1.00 91.75 315 GLN A CA 1
ATOM 2537 C C . GLN A 1 315 ? 18.434 16.596 5.078 1.00 91.75 315 GLN A C 1
ATOM 2539 O O . GLN A 1 315 ? 18.976 16.743 6.170 1.00 91.75 315 GLN A O 1
ATOM 2544 N N . TYR A 1 316 ? 17.110 16.633 4.900 1.00 91.56 316 TYR A N 1
ATOM 2545 C CA . TYR A 1 316 ? 16.110 16.863 5.945 1.00 91.56 316 TYR A CA 1
ATOM 2546 C C . TYR A 1 316 ? 15.435 15.584 6.476 1.00 91.56 316 TYR A C 1
ATOM 2548 O O . TYR A 1 316 ? 14.600 15.675 7.369 1.00 91.56 316 TYR A O 1
ATOM 2556 N N . GLU A 1 317 ? 15.780 14.404 5.957 1.00 93.31 317 GLU A N 1
ATOM 2557 C CA . GLU A 1 317 ? 15.277 13.108 6.437 1.00 93.31 317 GLU A CA 1
ATOM 2558 C C . GLU A 1 317 ? 16.372 12.416 7.230 1.00 93.31 317 GLU A C 1
ATOM 2560 O O . GLU A 1 317 ? 17.134 11.597 6.712 1.00 93.31 317 GLU A O 1
ATOM 2565 N N . ILE A 1 318 ? 16.506 12.861 8.471 1.00 92.44 318 ILE A N 1
ATOM 2566 C CA . ILE A 1 318 ? 17.607 12.505 9.358 1.00 92.44 318 ILE A CA 1
ATOM 2567 C C . ILE A 1 318 ? 17.270 11.290 10.229 1.00 92.44 318 ILE A C 1
ATOM 2569 O O . ILE A 1 318 ? 16.127 10.848 10.310 1.00 92.44 318 ILE A O 1
ATOM 2573 N N . GLU A 1 319 ? 18.289 10.771 10.903 1.00 93.81 319 GLU A N 1
ATOM 2574 C CA . GLU A 1 319 ? 18.298 9.530 11.676 1.00 93.81 319 GLU A CA 1
ATOM 2575 C C . GLU A 1 319 ? 17.548 9.641 13.020 1.00 93.81 319 GLU A C 1
ATOM 2577 O O . GLU A 1 319 ? 18.129 9.467 14.092 1.00 93.81 319 GLU A O 1
ATOM 2582 N N . LEU A 1 320 ? 16.250 9.955 12.974 1.00 91.75 320 LEU A N 1
ATOM 2583 C CA . LEU A 1 320 ? 15.383 10.080 14.147 1.00 91.75 320 LEU A CA 1
ATOM 2584 C C . LEU A 1 320 ? 14.168 9.142 14.083 1.00 91.75 320 LEU A C 1
ATOM 2586 O O . LEU A 1 320 ? 13.649 8.893 12.990 1.00 91.75 320 LEU A O 1
ATOM 2590 N N . PRO A 1 321 ? 13.664 8.656 15.236 1.00 91.06 321 PRO A N 1
ATOM 2591 C CA . PRO A 1 321 ? 12.391 7.953 15.286 1.00 91.06 321 PRO A CA 1
ATOM 2592 C C . PRO A 1 321 ? 11.269 8.819 14.712 1.00 91.06 321 PRO A C 1
ATOM 2594 O O . PRO A 1 321 ? 11.097 9.969 15.120 1.00 91.06 321 PRO A O 1
ATOM 2597 N N . TYR A 1 322 ? 10.486 8.261 13.791 1.00 90.88 322 TYR A N 1
ATOM 2598 C CA . TYR A 1 322 ? 9.409 8.986 13.131 1.00 90.88 322 TYR A CA 1
ATOM 2599 C C . TYR A 1 322 ? 8.050 8.329 13.421 1.00 90.88 322 TYR A C 1
ATOM 2601 O O . TYR A 1 322 ? 7.849 7.163 13.071 1.00 90.88 322 TYR A O 1
ATOM 2609 N N . PRO A 1 323 ? 7.072 9.043 14.020 1.00 90.25 323 PRO A N 1
ATOM 2610 C CA . PRO A 1 323 ? 5.765 8.463 14.363 1.00 90.25 323 PRO A CA 1
ATOM 2611 C C . PRO A 1 323 ? 5.011 7.857 13.170 1.00 90.25 323 PRO A C 1
ATOM 2613 O O . PRO A 1 323 ? 4.224 6.915 13.319 1.00 90.25 323 PRO A O 1
ATOM 2616 N N . ARG A 1 324 ? 5.259 8.371 11.957 1.00 91.38 324 ARG A N 1
ATOM 2617 C CA . ARG A 1 324 ? 4.699 7.806 10.723 1.00 91.38 324 ARG A CA 1
ATOM 2618 C C . ARG A 1 324 ? 5.256 6.416 10.431 1.00 91.38 324 ARG A C 1
ATOM 2620 O O . ARG A 1 324 ? 4.490 5.563 9.998 1.00 91.38 324 ARG A O 1
ATOM 2627 N N . THR A 1 325 ? 6.539 6.168 10.694 1.00 94.94 325 THR A N 1
ATOM 2628 C CA . THR A 1 325 ? 7.143 4.842 10.519 1.00 94.94 325 THR A CA 1
ATOM 2629 C C . THR A 1 325 ? 6.418 3.809 11.360 1.00 94.94 325 THR A C 1
ATOM 2631 O O . THR A 1 325 ? 6.095 2.740 10.852 1.00 94.94 325 THR A O 1
ATOM 2634 N N . LEU A 1 326 ? 6.103 4.125 12.620 1.00 94.25 326 LEU A N 1
ATOM 2635 C CA . LEU A 1 326 ? 5.328 3.217 13.462 1.00 94.25 326 LEU A CA 1
ATOM 2636 C C . LEU A 1 326 ? 3.942 2.959 12.858 1.00 94.25 326 LEU A C 1
ATOM 2638 O O . LEU A 1 326 ? 3.562 1.815 12.639 1.00 94.25 326 LEU A O 1
ATOM 2642 N N . THR A 1 327 ? 3.197 4.025 12.568 1.00 91.38 327 THR A N 1
ATOM 2643 C CA . THR A 1 327 ? 1.773 3.923 12.206 1.00 91.38 327 THR A CA 1
ATOM 2644 C C . THR A 1 327 ? 1.515 3.428 10.782 1.00 91.38 327 THR A C 1
ATOM 2646 O O . THR A 1 327 ? 0.466 2.844 10.528 1.00 91.38 327 THR A O 1
ATOM 2649 N N . ARG A 1 328 ? 2.444 3.645 9.845 1.00 92.38 328 ARG A N 1
ATOM 2650 C CA . ARG A 1 328 ? 2.279 3.295 8.421 1.00 92.38 328 ARG A CA 1
ATOM 2651 C C . ARG A 1 328 ? 3.256 2.233 7.918 1.00 92.38 328 ARG A C 1
ATOM 2653 O O . ARG A 1 328 ? 2.986 1.628 6.887 1.00 92.38 328 ARG A O 1
ATOM 2660 N N . GLY A 1 329 ? 4.362 2.014 8.626 1.00 95.81 329 GLY A N 1
ATOM 2661 C CA . GLY A 1 329 ? 5.430 1.096 8.236 1.00 95.81 329 GLY A CA 1
ATOM 2662 C C . GLY A 1 329 ? 5.503 -0.128 9.146 1.00 95.81 329 GLY A C 1
ATOM 2663 O O . GLY A 1 329 ? 4.893 -1.163 8.880 1.00 95.81 329 GLY A O 1
ATOM 2664 N N . VAL A 1 330 ? 6.246 0.013 10.241 1.00 97.62 330 VAL A N 1
ATOM 2665 C CA . VAL A 1 330 ? 6.597 -1.053 11.187 1.00 97.62 330 VAL A CA 1
ATOM 2666 C C . VAL A 1 330 ? 5.373 -1.677 11.856 1.00 97.62 330 VAL A C 1
ATOM 2668 O O . VAL A 1 330 ? 5.273 -2.899 11.894 1.00 97.62 330 VAL A O 1
ATOM 2671 N N . GLY A 1 331 ? 4.423 -0.879 12.348 1.00 96.50 331 GLY A N 1
ATOM 2672 C CA . GLY A 1 331 ? 3.245 -1.387 13.059 1.00 96.50 331 GLY A CA 1
ATOM 2673 C C . GLY A 1 331 ? 2.406 -2.355 12.219 1.00 96.50 331 GLY A C 1
ATOM 2674 O O . GLY A 1 331 ? 2.207 -3.494 12.644 1.00 96.50 331 GLY A O 1
ATOM 2675 N N . PRO A 1 332 ? 1.979 -1.971 11.000 1.00 96.25 332 PRO A N 1
ATOM 2676 C CA . PRO A 1 332 ? 1.303 -2.887 10.085 1.00 96.25 332 PRO A CA 1
ATOM 2677 C C . PRO A 1 332 ? 2.100 -4.165 9.778 1.00 96.25 332 PRO A C 1
ATOM 2679 O O . PRO A 1 332 ? 1.506 -5.237 9.694 1.00 96.25 332 PRO A O 1
ATOM 2682 N N . LEU A 1 333 ? 3.429 -4.081 9.631 1.00 98.00 333 LEU A N 1
ATOM 2683 C CA . LEU A 1 333 ? 4.275 -5.259 9.393 1.00 98.00 333 LEU A CA 1
ATOM 2684 C C . LEU A 1 333 ? 4.298 -6.203 10.598 1.00 98.00 333 LEU A C 1
ATOM 2686 O O . LEU A 1 333 ? 4.139 -7.405 10.417 1.00 98.00 333 LEU A O 1
ATOM 2690 N N . LEU A 1 334 ? 4.440 -5.677 11.817 1.00 97.94 334 LEU A N 1
ATOM 2691 C CA . LEU A 1 334 ? 4.401 -6.477 13.046 1.00 97.94 334 LEU A CA 1
ATOM 2692 C C . LEU A 1 334 ? 3.060 -7.203 13.209 1.00 97.94 334 LEU A C 1
ATOM 2694 O O . LEU A 1 334 ? 3.042 -8.373 13.587 1.00 97.94 334 LEU A O 1
ATOM 2698 N N . ILE A 1 335 ? 1.948 -6.547 12.859 1.00 96.50 335 ILE A N 1
ATOM 2699 C CA . ILE A 1 335 ? 0.619 -7.174 12.851 1.00 96.50 335 ILE A CA 1
ATOM 2700 C C . ILE A 1 335 ? 0.568 -8.307 11.822 1.00 96.50 335 ILE A C 1
ATOM 2702 O O . ILE A 1 335 ? 0.142 -9.410 12.154 1.00 96.50 335 ILE A O 1
ATOM 2706 N N . TRP A 1 336 ? 1.020 -8.070 10.586 1.00 96.19 336 TRP A N 1
ATOM 2707 C CA . TRP A 1 336 ? 1.066 -9.117 9.561 1.00 96.19 336 TRP A CA 1
ATOM 2708 C C . TRP A 1 336 ? 1.908 -10.314 9.995 1.00 96.19 336 TRP A C 1
ATOM 2710 O O . TRP A 1 336 ? 1.452 -11.449 9.878 1.00 96.19 336 TRP A O 1
ATOM 2720 N N . LEU A 1 337 ? 3.103 -10.065 10.529 1.00 97.31 337 LEU A N 1
ATOM 2721 C CA . LEU A 1 337 ? 3.995 -11.108 11.024 1.00 97.31 337 LEU A CA 1
ATOM 2722 C C . LEU A 1 337 ? 3.326 -11.922 12.132 1.00 97.31 337 LEU A C 1
ATOM 2724 O O . LEU A 1 337 ? 3.244 -13.139 12.009 1.00 97.31 337 LEU A O 1
ATOM 2728 N N . TYR A 1 338 ? 2.730 -11.259 13.128 1.00 97.19 338 TYR A N 1
ATOM 2729 C CA . TYR A 1 338 ? 1.963 -11.932 14.175 1.00 97.19 338 TYR A CA 1
ATOM 2730 C C . TYR A 1 338 ? 0.813 -12.779 13.618 1.00 97.19 338 TYR A C 1
ATOM 2732 O O . TYR A 1 338 ? 0.571 -13.897 14.070 1.00 97.19 338 TYR A O 1
ATOM 2740 N N . LEU A 1 339 ? 0.083 -12.280 12.619 1.00 94.50 339 LEU A N 1
ATOM 2741 C CA . LEU A 1 339 ? -0.984 -13.053 11.987 1.00 94.50 339 LEU A CA 1
ATOM 2742 C C . LEU A 1 339 ? -0.447 -14.297 11.265 1.00 94.50 339 LEU A C 1
ATOM 2744 O O . LEU A 1 339 ? -1.148 -15.310 11.243 1.00 94.50 339 LEU A O 1
ATOM 2748 N N . MET A 1 340 ? 0.774 -14.231 10.727 1.00 91.56 340 MET A N 1
ATOM 2749 C CA . MET A 1 340 ? 1.442 -15.328 10.024 1.00 91.56 340 MET A CA 1
ATOM 2750 C C . MET A 1 340 ? 2.039 -16.382 10.966 1.00 91.56 340 MET A C 1
ATOM 2752 O O . MET A 1 340 ? 1.921 -17.569 10.667 1.00 91.56 340 MET A O 1
ATOM 2756 N N . ASP A 1 341 ? 2.677 -15.980 12.069 1.00 94.50 341 ASP A N 1
ATOM 2757 C CA . ASP A 1 341 ? 3.482 -16.880 12.915 1.00 94.50 341 ASP A CA 1
ATOM 2758 C C . ASP A 1 341 ? 3.017 -17.000 14.378 1.00 94.50 341 ASP A C 1
ATOM 2760 O O . ASP A 1 341 ? 3.485 -17.886 15.092 1.00 94.50 341 ASP A O 1
ATOM 2764 N N . LYS A 1 342 ? 2.077 -16.154 14.825 1.00 95.56 342 LYS A N 1
ATOM 2765 C CA . LYS A 1 342 ? 1.594 -16.054 16.217 1.00 95.56 342 LYS A CA 1
ATOM 2766 C C . LYS A 1 342 ? 2.687 -15.738 17.244 1.00 95.56 342 LYS A C 1
ATOM 2768 O O . LYS A 1 342 ? 2.501 -15.968 18.438 1.00 95.56 342 LYS A O 1
ATOM 2773 N N . ASN A 1 343 ? 3.812 -15.177 16.810 1.00 96.06 343 ASN A N 1
ATOM 2774 C CA . ASN A 1 343 ? 4.907 -14.798 17.685 1.00 96.06 343 ASN A CA 1
ATOM 2775 C C . ASN A 1 343 ? 4.594 -13.480 18.410 1.00 96.06 343 ASN A C 1
ATOM 2777 O O . ASN A 1 343 ? 4.669 -12.386 17.845 1.00 96.06 343 ASN A O 1
ATOM 2781 N N . GLU A 1 344 ? 4.289 -13.584 19.702 1.00 96.06 344 GLU A N 1
ATOM 2782 C CA . GLU A 1 344 ? 3.989 -12.446 20.579 1.00 96.06 344 GLU A CA 1
ATOM 2783 C C . GLU A 1 344 ? 5.133 -11.425 20.691 1.00 96.06 344 GLU A C 1
ATOM 2785 O O . GLU A 1 344 ? 4.895 -10.284 21.090 1.00 96.06 344 GLU A O 1
ATOM 2790 N N . ALA A 1 345 ? 6.370 -11.770 20.308 1.00 96.50 345 ALA A N 1
ATOM 2791 C CA . ALA A 1 345 ? 7.466 -10.804 20.241 1.00 96.50 345 ALA A CA 1
ATOM 2792 C C . ALA A 1 345 ? 7.136 -9.612 19.324 1.00 96.50 345 ALA A C 1
ATOM 2794 O O . ALA A 1 345 ? 7.475 -8.476 19.662 1.00 96.50 345 ALA A O 1
ATOM 2795 N N . HIS A 1 346 ? 6.408 -9.842 18.224 1.00 97.06 346 HIS A N 1
ATOM 2796 C CA . HIS A 1 346 ? 5.985 -8.768 17.321 1.00 97.06 346 HIS A CA 1
ATOM 2797 C C . HIS A 1 346 ? 5.019 -7.802 18.011 1.00 97.06 346 HIS A C 1
ATOM 2799 O O . HIS A 1 346 ? 5.171 -6.582 17.930 1.00 97.06 346 HIS A O 1
ATOM 2805 N N . MET A 1 347 ? 4.059 -8.348 18.758 1.00 95.31 347 MET A N 1
ATOM 2806 C CA . MET A 1 347 ? 3.072 -7.554 19.488 1.00 95.31 347 MET A CA 1
ATOM 2807 C C . MET A 1 347 ? 3.676 -6.863 20.713 1.00 95.31 347 MET A C 1
ATOM 2809 O O . MET A 1 347 ? 3.269 -5.751 21.034 1.00 95.31 347 MET A O 1
ATOM 2813 N N . ASN A 1 348 ? 4.682 -7.457 21.363 1.00 94.06 348 ASN A N 1
ATOM 2814 C CA . ASN A 1 348 ? 5.451 -6.806 22.428 1.00 94.06 348 ASN A CA 1
ATOM 2815 C C . ASN A 1 348 ? 6.158 -5.534 21.923 1.00 94.06 348 ASN A C 1
ATOM 2817 O O . ASN A 1 348 ? 6.120 -4.508 22.602 1.00 94.06 348 ASN A O 1
ATOM 2821 N N . LEU A 1 349 ? 6.767 -5.574 20.729 1.00 94.69 349 LEU A N 1
ATOM 2822 C CA . LEU A 1 349 ? 7.401 -4.396 20.118 1.00 94.69 349 LEU A CA 1
ATOM 2823 C C . LEU A 1 349 ? 6.384 -3.289 19.840 1.00 94.69 349 LEU A C 1
ATOM 2825 O O . LEU A 1 349 ? 6.636 -2.125 20.153 1.00 94.69 349 LEU A O 1
ATOM 2829 N N . LEU A 1 350 ? 5.229 -3.660 19.280 1.00 93.19 350 LEU A N 1
ATOM 2830 C CA . LEU A 1 350 ? 4.146 -2.720 19.020 1.00 93.19 350 LEU A CA 1
ATOM 2831 C C . LEU A 1 350 ? 3.626 -2.101 20.324 1.00 93.19 350 LEU A C 1
ATOM 2833 O O . LEU A 1 350 ? 3.429 -0.888 20.389 1.00 93.19 350 LEU A O 1
ATOM 2837 N N . ARG A 1 351 ? 3.487 -2.923 21.376 1.00 91.69 351 ARG A N 1
ATOM 2838 C CA . ARG A 1 351 ? 3.062 -2.479 22.705 1.00 91.69 351 ARG A CA 1
ATOM 2839 C C . ARG A 1 351 ? 3.972 -1.404 23.283 1.00 91.69 351 ARG A C 1
ATOM 2841 O O . ARG A 1 351 ? 3.495 -0.307 23.563 1.00 91.69 351 ARG A O 1
ATOM 2848 N N . GLY A 1 352 ? 5.277 -1.664 23.329 1.00 92.19 352 GLY A N 1
ATOM 2849 C CA . GLY A 1 352 ? 6.247 -0.682 23.823 1.00 92.19 352 GLY A CA 1
ATOM 2850 C C . GLY A 1 352 ? 6.277 0.619 23.007 1.00 92.19 352 GLY A C 1
ATOM 2851 O O . GLY A 1 352 ? 6.438 1.702 23.561 1.00 92.19 352 GLY A O 1
ATOM 2852 N N . ALA A 1 353 ? 6.074 0.545 21.689 1.00 92.94 353 ALA A N 1
ATOM 2853 C CA . ALA A 1 353 ? 6.064 1.724 20.819 1.00 92.94 353 ALA A CA 1
ATOM 2854 C C . ALA A 1 353 ? 4.886 2.670 21.090 1.00 92.94 353 ALA A C 1
ATOM 2856 O O . ALA A 1 353 ? 5.046 3.890 21.140 1.00 92.94 353 ALA A O 1
ATOM 2857 N N . TYR A 1 354 ? 3.698 2.111 21.286 1.00 91.38 354 TYR A N 1
ATOM 2858 C CA . TYR A 1 354 ? 2.510 2.892 21.622 1.00 91.38 354 TYR A CA 1
ATOM 2859 C C . TYR A 1 354 ? 2.495 3.333 23.089 1.00 91.38 354 TYR A C 1
ATOM 2861 O O . TYR A 1 354 ? 2.002 4.422 23.358 1.00 91.38 354 TYR A O 1
ATOM 2869 N N . GLU A 1 355 ? 3.078 2.569 24.021 1.00 91.38 355 GLU A N 1
ATOM 2870 C CA . GLU A 1 355 ? 3.335 3.047 25.390 1.00 91.38 355 GLU A CA 1
ATOM 2871 C C . GLU A 1 355 ? 4.213 4.306 25.372 1.00 91.38 355 GLU A C 1
ATOM 2873 O O . GLU A 1 355 ? 3.899 5.300 26.031 1.00 91.38 355 GLU A O 1
ATOM 2878 N N . TRP A 1 356 ? 5.264 4.318 24.544 1.00 92.12 356 TRP A N 1
ATOM 2879 C CA . TRP A 1 356 ? 6.079 5.512 24.335 1.00 92.12 356 TRP A CA 1
ATOM 2880 C C . TRP A 1 356 ? 5.277 6.668 23.713 1.00 92.12 356 TRP A C 1
ATOM 2882 O O . TRP A 1 356 ? 5.370 7.802 24.185 1.00 92.12 356 TRP A O 1
ATOM 2892 N N . HIS A 1 357 ? 4.451 6.409 22.693 1.00 91.44 357 HIS A N 1
ATOM 2893 C CA . HIS A 1 357 ? 3.582 7.440 22.110 1.00 91.44 357 HIS A CA 1
ATOM 2894 C C . HIS A 1 357 ? 2.581 8.009 23.118 1.00 91.44 357 HIS A C 1
ATOM 2896 O O . HIS A 1 357 ? 2.350 9.217 23.121 1.00 91.44 357 HIS A O 1
ATOM 2902 N N . GLU A 1 358 ? 2.007 7.169 23.977 1.00 91.94 358 GLU A N 1
ATOM 2903 C CA . GLU A 1 358 ? 1.103 7.615 25.030 1.00 91.94 358 GLU A CA 1
ATOM 2904 C C . GLU A 1 358 ? 1.838 8.502 26.034 1.00 91.94 358 GLU A C 1
ATOM 2906 O O . GLU A 1 358 ? 1.373 9.596 26.351 1.00 91.94 358 GLU A O 1
ATOM 2911 N N . LYS A 1 359 ? 3.042 8.106 26.456 1.00 91.88 359 LYS A N 1
ATOM 2912 C CA . LYS A 1 359 ? 3.888 8.938 27.317 1.00 91.88 359 LYS A CA 1
ATOM 2913 C C . LYS A 1 359 ? 4.188 10.299 26.684 1.00 91.88 359 LYS A C 1
ATOM 2915 O O . LYS A 1 359 ? 4.060 11.323 27.356 1.00 91.88 359 LYS A O 1
ATOM 2920 N N . VAL A 1 360 ? 4.542 10.333 25.397 1.00 91.81 360 VAL A N 1
ATOM 2921 C CA . VAL A 1 360 ? 4.740 11.590 24.657 1.00 91.81 360 VAL A CA 1
ATOM 2922 C C . VAL A 1 360 ? 3.447 12.402 24.630 1.00 91.81 360 VAL A C 1
ATOM 2924 O O . VAL A 1 360 ? 3.477 13.579 24.970 1.00 91.81 360 VAL A O 1
ATOM 2927 N N . ARG A 1 361 ? 2.297 11.791 24.322 1.00 92.00 361 ARG A N 1
ATOM 2928 C CA . ARG A 1 361 ? 0.998 12.477 24.335 1.00 92.00 361 ARG A CA 1
ATOM 2929 C C . ARG A 1 361 ? 0.721 13.131 25.689 1.00 92.00 361 ARG A C 1
ATOM 2931 O O . ARG A 1 361 ? 0.313 14.286 25.718 1.00 92.00 361 ARG A O 1
ATOM 2938 N N . GLN A 1 362 ? 0.977 12.443 26.799 1.00 91.50 362 GLN A N 1
ATOM 2939 C CA . GLN A 1 362 ? 0.796 13.004 28.143 1.00 91.50 362 GLN A CA 1
ATOM 2940 C C . GLN A 1 362 ? 1.704 14.217 28.402 1.00 91.50 362 GLN A C 1
ATOM 2942 O O . GLN A 1 362 ? 1.256 15.217 28.964 1.00 91.50 362 GLN A O 1
ATOM 2947 N N . ILE A 1 363 ? 2.958 14.178 27.936 1.00 91.88 363 ILE A N 1
ATOM 2948 C CA . ILE A 1 363 ? 3.889 15.320 28.005 1.00 91.88 363 ILE A CA 1
ATOM 2949 C C . ILE A 1 363 ? 3.367 16.505 27.175 1.00 91.88 363 ILE A C 1
ATOM 2951 O O . ILE A 1 363 ? 3.381 17.651 27.637 1.00 91.88 363 ILE A O 1
ATOM 2955 N N . GLU A 1 364 ? 2.871 16.232 25.968 1.00 91.62 364 GLU A N 1
ATOM 2956 C CA . GLU A 1 364 ? 2.305 17.232 25.054 1.00 91.62 364 GLU A CA 1
ATOM 2957 C C . GLU A 1 364 ? 1.011 17.858 25.595 1.00 91.62 364 GLU A C 1
ATOM 2959 O O . GLU A 1 364 ? 0.729 19.039 25.369 1.00 91.62 364 GLU A O 1
ATOM 2964 N N . LEU A 1 365 ? 0.238 17.089 26.367 1.00 90.75 365 LEU A N 1
ATOM 2965 C CA . LEU A 1 365 ? -0.981 17.556 27.017 1.00 90.75 365 LEU A CA 1
ATOM 2966 C C . LEU A 1 365 ? -0.741 18.366 28.287 1.00 90.75 365 LEU A C 1
ATOM 2968 O O . LEU A 1 365 ? -1.685 18.996 28.774 1.00 90.75 365 LEU A O 1
ATOM 2972 N N . HIS A 1 366 ? 0.486 18.407 28.804 1.00 90.88 366 HIS A N 1
ATOM 2973 C CA . HIS A 1 366 ? 0.785 19.200 29.984 1.00 90.88 366 HIS A CA 1
ATOM 2974 C C . HIS A 1 366 ? 0.410 20.682 29.748 1.00 90.88 366 HIS A C 1
ATOM 2976 O O . HIS A 1 366 ? 0.746 21.243 28.698 1.00 90.88 366 HIS A O 1
ATOM 2982 N N . PRO A 1 367 ? -0.259 21.364 30.703 1.00 89.12 367 PRO A N 1
ATOM 2983 C CA . PRO A 1 367 ? -0.785 22.715 30.484 1.00 89.12 367 PRO A CA 1
ATOM 2984 C C . PRO A 1 367 ? 0.256 23.739 30.014 1.00 89.12 367 PRO A C 1
ATOM 2986 O O . PRO A 1 367 ? -0.059 24.635 29.229 1.00 89.12 367 PRO A O 1
ATOM 2989 N N . THR A 1 368 ? 1.507 23.611 30.468 1.00 91.81 368 THR A N 1
ATOM 2990 C CA . THR A 1 368 ? 2.604 24.488 30.025 1.00 91.81 368 THR A CA 1
ATOM 2991 C C . THR A 1 368 ? 2.979 24.242 28.564 1.00 91.81 368 THR A C 1
ATOM 2993 O O . THR A 1 368 ? 3.109 25.204 27.808 1.00 91.81 368 THR A O 1
ATOM 2996 N N . THR A 1 369 ? 3.076 22.980 28.142 1.00 92.38 369 THR A N 1
ATOM 2997 C CA . THR A 1 369 ? 3.363 22.583 26.759 1.00 92.38 369 THR A CA 1
ATOM 2998 C C . THR A 1 369 ? 2.259 23.066 25.822 1.00 92.38 369 THR A C 1
ATOM 3000 O O . THR A 1 369 ? 2.533 23.768 24.849 1.00 92.38 369 THR A O 1
ATOM 3003 N N . GLN A 1 370 ? 0.989 22.839 26.181 1.00 89.06 370 GLN A N 1
ATOM 3004 C CA . GLN A 1 370 ? -0.145 23.359 25.412 1.00 89.06 370 GLN A CA 1
ATOM 3005 C C . GLN A 1 370 ? -0.127 24.887 25.287 1.00 89.06 370 GLN A C 1
ATOM 3007 O O . GLN A 1 370 ? -0.440 25.431 24.226 1.00 89.06 370 GLN A O 1
ATOM 3012 N N . LYS A 1 371 ? 0.245 25.609 26.352 1.00 90.00 371 LYS A N 1
ATOM 3013 C CA . LYS A 1 371 ? 0.370 27.072 26.310 1.00 90.00 371 LYS A CA 1
ATOM 3014 C C . LYS A 1 371 ? 1.453 27.512 25.321 1.00 90.00 371 LYS A C 1
ATOM 3016 O O . LYS A 1 371 ? 1.237 28.489 24.599 1.00 90.00 371 LYS A O 1
ATOM 3021 N N . HIS A 1 372 ? 2.575 26.795 25.248 1.00 91.62 372 HIS A N 1
ATOM 3022 C CA . HIS A 1 372 ? 3.619 27.054 24.254 1.00 91.62 372 HIS A CA 1
ATOM 3023 C C . HIS A 1 372 ? 3.112 26.795 22.835 1.00 91.62 372 HIS A C 1
ATOM 3025 O O . HIS A 1 372 ? 3.244 27.682 21.993 1.00 91.62 372 HIS A O 1
ATOM 3031 N N . TRP A 1 373 ? 2.437 25.669 22.582 1.00 88.62 373 TRP A N 1
ATOM 3032 C CA . TRP A 1 373 ? 1.857 25.390 21.264 1.00 88.62 373 TRP A CA 1
ATOM 3033 C C . TRP A 1 373 ? 0.844 26.437 20.826 1.00 88.62 373 TRP A C 1
ATOM 3035 O O . TRP A 1 373 ? 0.918 26.918 19.700 1.00 88.62 373 TRP A O 1
ATOM 3045 N N . LYS A 1 374 ? -0.056 26.861 21.720 1.00 86.56 374 LYS A N 1
ATOM 3046 C CA . LYS A 1 374 ? -1.016 27.939 21.432 1.00 86.56 374 LYS A CA 1
ATOM 3047 C C . LYS A 1 374 ? -0.308 29.258 21.117 1.00 86.56 374 LYS A C 1
ATOM 3049 O O . LYS A 1 374 ? -0.714 29.967 20.200 1.00 86.56 374 LYS A O 1
ATOM 3054 N N . SER A 1 375 ? 0.766 29.574 21.840 1.00 89.75 375 SER A N 1
ATOM 3055 C CA . SER A 1 375 ? 1.574 30.776 21.591 1.00 89.75 375 SER A CA 1
ATOM 3056 C C . SER A 1 375 ? 2.275 30.715 20.233 1.00 89.75 375 SER A C 1
ATOM 3058 O O . SER A 1 375 ? 2.227 31.681 19.475 1.00 89.75 375 SER A O 1
ATOM 3060 N N . MET A 1 376 ? 2.865 29.565 19.897 1.00 89.31 376 MET A N 1
ATOM 3061 C CA . MET A 1 376 ? 3.516 29.332 18.610 1.00 89.31 376 MET A CA 1
ATOM 3062 C C . MET A 1 376 ? 2.509 29.395 17.460 1.00 89.31 376 MET A C 1
ATOM 3064 O O . MET A 1 376 ? 2.739 30.117 16.498 1.00 89.31 376 MET A O 1
ATOM 3068 N N . ALA A 1 377 ? 1.362 28.721 17.586 1.00 85.94 377 ALA A N 1
ATOM 3069 C CA . ALA A 1 377 ? 0.289 28.754 16.596 1.00 85.94 377 ALA A CA 1
ATOM 3070 C C . ALA A 1 377 ? -0.217 30.183 16.355 1.00 85.94 377 ALA A C 1
ATOM 3072 O O . ALA A 1 377 ? -0.376 30.591 15.207 1.00 85.94 377 ALA A O 1
ATOM 3073 N N . LYS A 1 378 ? -0.390 30.978 17.421 1.00 84.75 378 LYS A N 1
ATOM 3074 C CA . LYS A 1 378 ? -0.768 32.394 17.317 1.00 84.75 378 LYS A CA 1
ATOM 3075 C C . LYS A 1 378 ? 0.293 33.235 16.598 1.00 84.75 378 LYS A C 1
ATOM 3077 O O . LYS A 1 378 ? -0.062 34.150 15.864 1.00 84.75 378 LYS A O 1
ATOM 3082 N N . ALA A 1 379 ? 1.575 32.947 16.812 1.00 85.81 379 ALA A N 1
ATOM 3083 C CA . ALA A 1 379 ? 2.671 33.655 16.155 1.00 85.81 379 ALA A CA 1
ATOM 3084 C C . ALA A 1 379 ? 2.853 33.239 14.683 1.00 85.81 379 ALA A C 1
ATOM 3086 O O . ALA A 1 379 ? 3.183 34.074 13.848 1.00 85.81 379 ALA A O 1
ATOM 3087 N N . TRP A 1 380 ? 2.648 31.958 14.367 1.00 82.06 380 TRP A N 1
ATOM 3088 C CA . TRP A 1 380 ? 2.858 31.385 13.032 1.00 82.06 380 TRP A CA 1
ATOM 3089 C C . TRP A 1 380 ? 1.661 31.546 12.099 1.00 82.06 380 TRP A C 1
ATOM 3091 O O . TRP A 1 380 ? 1.845 31.607 10.888 1.00 82.06 380 TRP A O 1
ATOM 3101 N N . SER A 1 381 ? 0.448 31.630 12.645 1.00 72.12 381 SER A N 1
ATOM 3102 C CA . SER A 1 381 ? -0.778 31.844 11.878 1.00 72.12 381 SER A CA 1
ATOM 3103 C C . SER A 1 381 ? -1.390 33.210 12.213 1.00 72.12 381 SER A C 1
ATOM 3105 O O . SER A 1 381 ? -2.374 33.273 12.953 1.00 72.12 381 SER A O 1
ATOM 3107 N N . PRO A 1 382 ? -0.863 34.324 11.663 1.00 59.69 382 PRO A N 1
ATOM 3108 C CA . PRO A 1 382 ? -1.484 35.646 11.815 1.00 59.69 382 PRO A CA 1
ATOM 3109 C C . PRO A 1 382 ? -2.894 35.735 11.184 1.00 59.69 382 PRO A C 1
ATOM 3111 O O . PRO A 1 382 ? -3.645 36.683 11.426 1.00 59.69 382 PRO A O 1
ATOM 3114 N N . SER A 1 383 ? -3.304 34.734 10.403 1.00 56.50 383 SER A N 1
ATOM 3115 C CA . SER A 1 383 ? -4.642 34.584 9.826 1.00 56.50 383 SER A CA 1
ATOM 3116 C C . SER A 1 383 ? -5.619 33.870 10.777 1.00 56.50 383 SER A C 1
ATOM 3118 O O . SER A 1 383 ? -5.673 32.646 10.828 1.00 56.50 383 SER A O 1
ATOM 3120 N N . HIS A 1 384 ? -6.365 34.650 11.563 1.00 50.81 384 HIS A N 1
ATOM 3121 C CA . HIS A 1 384 ? -7.839 34.747 11.583 1.00 50.81 384 HIS A CA 1
ATOM 3122 C C . HIS A 1 384 ? -8.719 33.510 11.273 1.00 50.81 384 HIS A C 1
ATOM 3124 O O . HIS A 1 384 ? -9.817 33.660 10.742 1.00 50.81 384 HIS A O 1
ATOM 3130 N N . HIS A 1 385 ? -8.329 32.305 11.676 1.00 46.94 385 HIS A N 1
ATOM 3131 C CA . HIS A 1 385 ? -9.305 31.250 11.955 1.00 46.94 385 HIS A CA 1
ATOM 3132 C C . HIS A 1 385 ? -9.337 31.020 13.462 1.00 46.94 385 HIS A C 1
ATOM 3134 O O . HIS A 1 385 ? -8.494 30.351 14.053 1.00 46.94 385 HIS A O 1
ATOM 3140 N N . THR A 1 386 ? -10.294 31.707 14.076 1.00 44.69 386 THR A N 1
ATOM 3141 C CA . THR A 1 386 ? -10.729 31.612 15.465 1.00 44.69 386 THR A CA 1
ATOM 3142 C C . THR A 1 386 ? -10.816 30.162 15.932 1.00 44.69 386 THR A C 1
ATOM 3144 O O . THR A 1 386 ? -11.760 29.452 15.602 1.00 44.69 386 THR A O 1
ATOM 3147 N N . LEU A 1 387 ? -9.858 29.752 16.764 1.00 42.38 387 LEU A N 1
ATOM 3148 C CA . LEU A 1 387 ? -10.117 28.799 17.841 1.00 42.38 387 LEU A CA 1
ATOM 3149 C C . LEU A 1 387 ? -10.620 29.616 19.038 1.00 42.38 387 LEU A C 1
ATOM 3151 O O . LEU A 1 387 ? -9.860 29.921 19.959 1.00 42.38 387 LEU A O 1
ATOM 3155 N N . THR A 1 388 ? -11.868 30.074 18.936 1.00 43.12 388 THR A N 1
ATOM 3156 C CA . THR A 1 388 ? -12.700 30.445 20.089 1.00 43.12 388 THR A CA 1
ATOM 3157 C C . THR A 1 388 ? -13.464 29.225 20.541 1.00 43.12 388 THR A C 1
ATOM 3159 O O . THR A 1 388 ? -14.049 28.584 19.635 1.00 43.12 388 THR A O 1
#

pLDDT: mean 87.19, std 17.34, range [27.66, 98.88]

Solvent-accessible surface area (backbone atoms only — not comparable to full-atom values): 21678 Å² total; per-residue (Å²): 136,81,90,86,85,82,87,76,86,82,77,82,73,77,79,73,74,77,73,68,78,70,74,53,56,68,79,50,67,39,80,91,79,75,42,66,76,60,77,40,70,74,53,71,28,82,70,18,39,48,73,67,51,48,27,71,75,69,44,67,78,74,58,82,78,64,83,74,48,76,66,52,51,53,51,52,51,51,50,50,53,51,50,53,50,52,50,50,54,52,44,68,35,94,86,39,66,74,54,50,66,61,49,54,51,50,50,51,50,53,53,54,60,60,42,42,60,65,60,57,62,60,89,60,67,48,78,84,42,42,62,55,39,56,51,45,20,55,49,21,44,51,47,18,75,73,68,69,40,64,68,30,41,53,38,12,50,52,26,44,50,44,52,55,73,52,45,40,97,68,26,46,36,76,37,90,97,54,58,89,56,40,42,40,41,21,79,42,53,37,51,47,56,34,56,52,24,45,50,50,20,72,78,68,65,47,59,70,30,44,54,47,26,49,32,30,47,52,42,53,60,74,64,49,36,93,37,40,27,21,16,36,31,49,43,79,84,69,61,80,88,84,68,76,52,38,66,65,15,36,17,37,49,62,37,11,24,54,45,57,52,52,43,21,53,49,50,22,74,75,66,70,45,58,81,49,52,73,58,52,66,39,32,55,58,32,53,65,62,34,54,36,68,68,89,71,43,40,40,30,41,42,32,22,33,62,86,37,43,70,37,64,41,50,98,87,41,58,73,44,66,34,75,61,22,40,74,73,20,54,42,58,49,30,52,51,50,26,74,73,69,67,47,60,69,37,53,51,54,49,49,44,28,51,45,32,51,40,54,50,49,56,57,54,63,32,70,68,47,42,51,49,51,54,50,49,48,55,69,74,46,82,69,88,72,81,90,120